Protein AF-A0A7S4SMQ7-F1 (afdb_monomer)

Organism: NCBI:txid311494

pLDDT: mean 77.08, std 23.88, range [22.89, 98.56]

Nearest PDB structures (foldseek):
  7l9u-assembly1_A  TM=7.643E-01  e=5.174E-09  Mycobacterium tuberculosis H37Rv
  7lxi-assembly1_A  TM=7.893E-01  e=1.734E-08  Mycobacterium tuberculosis H37Rv
  5m58-assembly1_B  TM=6.969E-01  e=1.650E-07  Streptomyces rishiriensis
  5mgz-assembly1_B  TM=6.963E-01  e=2.958E-07  Streptomyces niveus
  4m6x-assembly1_B  TM=5.733E-01  e=1.569E-06  Streptomyces hygroscopicus

Solvent-accessible surface area (backbone atoms only — not comparable to full-atom values): 41037 Å² total; per-residue (Å²): 142,80,84,81,82,84,84,77,87,76,82,90,70,86,64,72,58,68,60,48,64,60,43,57,71,53,62,82,74,66,89,78,82,88,82,89,86,87,85,85,90,81,87,84,87,88,86,90,88,86,89,88,86,91,82,90,88,87,86,87,85,85,86,88,85,87,89,80,89,85,90,87,88,80,93,76,83,80,74,83,74,79,79,90,74,66,64,64,64,51,51,50,52,53,49,50,25,54,52,46,63,74,40,48,73,60,44,38,77,72,52,41,60,47,93,58,74,31,44,66,39,87,44,90,81,70,54,81,70,63,62,88,82,78,58,48,71,66,37,47,44,47,12,31,54,43,31,55,54,44,51,50,60,68,62,53,56,95,85,55,74,86,50,48,29,35,35,29,48,46,31,57,48,31,40,63,48,54,51,50,31,63,76,30,77,78,22,34,23,40,29,26,21,74,26,64,58,33,20,51,52,18,44,51,52,28,49,76,70,72,39,45,93,39,42,49,49,36,69,43,52,71,78,66,60,69,80,88,40,52,49,62,17,35,32,30,37,25,62,66,32,61,43,62,39,75,52,58,66,55,36,45,39,43,52,49,42,29,24,11,64,60,12,32,40,38,42,29,26,64,19,35,49,68,74,54,93,91,49,92,64,79,54,73,66,56,54,48,52,51,50,54,36,20,72,42,70,72,37,45,75,80,51,28,56,66,53,52,53,51,42,37,48,75,51,62,35,37,80,72,46,72,49,77,46,44,75,30,33,55,69,46,61,65,31,51,54,58,56,45,66,37,69,77,48,40,59,51,44,61,70,53,48,69,62,38,54,32,46,54,52,28,52,53,50,49,56,50,30,42,75,69,59,42,40,35,36,29,37,38,27,31,29,30,59,61,74,77,74,94,78,71,98,66,83,76,73,99,72,90,88,87,87,81,89,87,80,79,87,75,80,69,67,80,70,59,60,57,55,54,54,58,59,69,71,54,62,86,70,67,71,50,72,64,58,37,49,47,54,46,48,36,60,71,62,49,51,46,52,53,46,45,47,48,32,35,46,52,49,49,34,63,80,61,79,50,83,72,94,52,69,66,64,50,48,50,52,53,50,43,52,55,49,22,52,52,17,46,48,33,26,33,48,31,52,37,50,66,71,35,35,78,38,31,44,67,58,40,40,85,36,28,59,40,58,61,82,37,56,66,69,57,49,48,52,52,23,52,52,26,45,53,53,19,52,53,40,34,58,74,76,43,56,70,71,59,26,49,52,53,50,48,43,49,50,54,44,39,37,32,50,39,82,91,65,30,31,56,50,37,48,67,54,34,24,51,50,39,12,42,42,66,8,36,46,45,49,52,50,47,34,47,52,46,29,51,69,71,73,40,82,83,72,89,48,72,63,59,53,50,48,23,58,53,38,20,58,48,29,28,40,49,50,56,38,53,38,42,54,33,34,71,26,30,58,74,63,74,37,53,35,60,19,56,75,63,32,45,69,54,40,54,48,54,42,50,50,55,50,45,51,53,37,53,51,49,33,50,49,26,67,72,56,24,76,83,73,32,36,42,68,47,38,34,52,49,37,50,52,51,42,51,48,50,51,51,50,53,53,58,45,70,75,33,94,87,60,51,45,57,60,50,35,52,50,54,50,52,50,56,49,46,52,36,57,50,56,74,58,59

Radius of gyration: 32.9 Å; Cα contacts (8 Å, |Δi|>4): 913; chains: 1; bounding box: 81×85×93 Å

Foldseek 3Di:
DDDDDDDDDDDDDDDCVVVVVVCVVVVVPPPDDDDDDDDDDDDDDDDDDDDDDDDDDDDDDDDDDDDDDDDDDDDDDDPDDPDPPPPPVVVLLVVQQVLCQLCVVLCCLQQNQQPAFFFQDCAPVNDDGLDPPPLDSVSRNVRSLSVLVRLVVVQDDPPQDQWAEEEEEQCFLPPSVQSSCVVRVNHAYEYEHQHPVSQVNNCVVCVVVVNNVRYHYDHDDLLDDDQVLFQPTQEYEYGACCQQDQDNLSNLLSQLRNHHAQHKYKYKHKAFEDADVPGPDDDPVLQVLVVLLCVLNSTHDGHHLVVNQVSNVVSQWAPKDKDWCLVRRLVRLVSSVVSCPPPVNVVVLVVSPPSSVSVVVSSVSVNVCSVVSGMTGMMIMTHHHHDPPPPDDDDDPPDDDDDDDDDDDPDDDPPVVVVVVVVVVPPVPLPPVVNLLCLLLPVLVLLLLVLLLVLLLLVLQVVVVHADPDCPQLVVLSVLVSLLVSLLSSLLSLLQCLQCLQLCLPLPCVRCPVVVSDPSVVSVVSNVVSVCSNLVSQPVRDDPVLSVLSVVLSVLSNLCCDPPRVVQLPQVSLLQSQLVNVQQSSLVSSNCSSCVSSVHDDDDQPLSVLRSVLSSLLSSLLSQLVCLSRQVSCVVVVRDHPCVPVNSLVSLVVSLVSNLVSLVVQLVCCVVCDPVRAPSCLRNVLSVVLNVLSVVLSVVVVVDDSDQSVVSSVVSSVSSSSSSVSSSRD

Sequence (730 aa):
MAAPPALRTASWRPPALLCSLLLFGHLALRACGPCRRSAAFSAPAPKRPYALRHLGQSWPRPPRLSHSGLPLPCRATRVAVPVAEDTSAQQLKTGIASYYDGLTPLWMDVWGEHLHHGFYGPRPSGAEPSYTGKGSLDEHRAAQVAMIDEVLAWARSAEDAEPRKILDVGCGVGGASRHLATAFPGASATGITLSPVQARTANTLSASEGLDSRTAFKVQDALAMPPNWTDSHDLVWSLESGEHMPDKPKFVSELARVTAPGGRAVVVTWVHRDLRPGEKKLRSWERTLLRLISSCYYLPEWTSAAEYERLCAASGLADVRRADWTDAIAPFWPAVIRSASRPRNFFRLLGTGVDGVRSAVAMFLMVLGYRMGLIKFGLLTARKPLRLAAAAGVDPPPSMVAATLVGERRLLPREEEASLSQESLAGDSRPSFLSALHRFSRPHTVRGTLIASLAAVVRAVQTSGGLPGGVGLVGAKIGGLVLSLLCANTVCVGVNQIYDVKVDRINKPFLPIASGEMSVSRAWGLASAALVVGVGLATSLFSPPLAAMYAAGLVLGSAYSVPPFRFRRFPLAALLIISCVRGCMLNFWVYHAVKEVLSLPFQWDPVVFFLTRFMTVFAAMIAVTKDLADVKGDVAGKIETFAASFGARSTATAAACVMALNYLSAIAEGLWRGARVFNVPAMVGGHCAALAYLIWSRWRLSQRRGEGADRFYMRIWDLFYFEYALYLFL

Structure (mmCIF, N/CA/C/O backbone):
data_AF-A0A7S4SMQ7-F1
#
_entry.id   AF-A0A7S4SMQ7-F1
#
loop_
_atom_site.group_PDB
_atom_site.id
_atom_site.type_symbol
_atom_site.label_atom_id
_atom_site.label_alt_id
_atom_site.label_comp_id
_atom_site.label_asym_id
_atom_site.label_entity_id
_atom_site.label_seq_id
_atom_site.pdbx_PDB_ins_code
_atom_site.Cartn_x
_atom_site.Cartn_y
_atom_site.Cartn_z
_atom_site.occupancy
_atom_site.B_iso_or_equiv
_atom_site.auth_seq_id
_atom_site.auth_comp_id
_atom_site.auth_asym_id
_atom_site.auth_atom_id
_atom_site.pdbx_PDB_model_num
ATOM 1 N N . MET A 1 1 ? 28.299 23.271 -49.421 1.00 40.22 1 MET A N 1
ATOM 2 C CA . MET A 1 1 ? 27.923 23.728 -48.066 1.00 40.22 1 MET A CA 1
ATOM 3 C C . MET A 1 1 ? 26.481 24.206 -48.113 1.00 40.22 1 MET A C 1
ATOM 5 O O . MET A 1 1 ? 26.225 25.229 -48.726 1.00 40.22 1 MET A O 1
ATOM 9 N N . ALA A 1 2 ? 25.548 23.444 -47.544 1.00 26.70 2 ALA A N 1
ATOM 10 C CA . ALA A 1 2 ? 24.149 23.839 -47.386 1.00 26.70 2 ALA A CA 1
ATOM 11 C C . ALA A 1 2 ? 23.708 23.430 -45.973 1.00 26.70 2 ALA A C 1
ATOM 13 O O . ALA A 1 2 ? 23.963 22.300 -45.555 1.00 26.70 2 ALA A O 1
ATOM 14 N N . ALA A 1 3 ? 23.149 24.374 -45.217 1.00 28.12 3 ALA A N 1
ATOM 15 C CA . ALA A 1 3 ? 22.723 24.186 -43.833 1.00 28.12 3 ALA A CA 1
ATOM 16 C C . ALA A 1 3 ? 21.474 23.280 -43.741 1.00 28.12 3 ALA A C 1
ATOM 18 O O . ALA A 1 3 ? 20.622 23.347 -44.629 1.00 28.12 3 ALA A O 1
ATOM 19 N N . PRO A 1 4 ? 21.322 22.453 -42.688 1.00 33.19 4 PRO A N 1
ATOM 20 C CA . PRO A 1 4 ? 20.110 21.664 -42.489 1.00 33.19 4 PRO A CA 1
ATOM 21 C C . PRO A 1 4 ? 18.967 22.525 -41.908 1.00 33.19 4 PRO A C 1
ATOM 23 O O . PRO A 1 4 ? 19.230 23.519 -41.224 1.00 33.19 4 PRO A O 1
ATOM 26 N N . PRO A 1 5 ? 17.693 22.165 -42.159 1.00 32.62 5 PRO A N 1
ATOM 27 C CA . PRO A 1 5 ? 16.544 22.982 -41.782 1.00 32.62 5 PRO A CA 1
ATOM 28 C C . PRO A 1 5 ? 16.219 22.877 -40.285 1.00 32.62 5 PRO A C 1
ATOM 30 O O . PRO A 1 5 ? 16.380 21.833 -39.654 1.00 32.62 5 PRO A O 1
ATOM 33 N N . ALA A 1 6 ? 15.722 23.983 -39.728 1.00 31.33 6 ALA A N 1
ATOM 34 C CA . ALA A 1 6 ? 15.303 24.115 -38.338 1.00 31.33 6 ALA A CA 1
ATOM 35 C C . ALA A 1 6 ? 14.108 23.200 -37.993 1.00 31.33 6 ALA A C 1
ATOM 37 O O . ALA A 1 6 ? 13.058 23.248 -38.637 1.00 31.33 6 ALA A O 1
ATOM 38 N N . LEU A 1 7 ? 14.257 22.403 -36.931 1.00 29.95 7 LEU A N 1
ATOM 39 C CA . LEU A 1 7 ? 13.183 21.620 -36.315 1.00 29.95 7 LEU A CA 1
ATOM 40 C C . LEU A 1 7 ? 12.184 22.558 -35.619 1.00 29.95 7 LEU A C 1
ATOM 42 O O . LEU A 1 7 ? 12.519 23.236 -34.648 1.00 29.95 7 LEU A O 1
ATOM 46 N N . ARG A 1 8 ? 10.944 22.582 -36.119 1.00 28.98 8 ARG A N 1
ATOM 47 C CA . ARG A 1 8 ? 9.805 23.257 -35.484 1.00 28.98 8 ARG A CA 1
ATOM 48 C C . ARG A 1 8 ? 9.467 22.580 -34.151 1.00 28.98 8 ARG A C 1
ATOM 50 O O . ARG A 1 8 ? 9.330 21.361 -34.082 1.00 28.98 8 ARG A O 1
ATOM 57 N N . THR A 1 9 ? 9.283 23.384 -33.110 1.00 31.58 9 THR A N 1
ATOM 58 C CA . THR A 1 9 ? 8.793 22.977 -31.791 1.00 31.58 9 THR A CA 1
ATOM 59 C C . THR A 1 9 ? 7.321 22.559 -31.878 1.00 31.58 9 THR A C 1
ATOM 61 O O . THR A 1 9 ? 6.426 23.390 -32.012 1.00 31.58 9 THR A O 1
ATOM 64 N N . ALA A 1 10 ? 7.050 21.253 -31.819 1.00 28.48 10 ALA A N 1
ATOM 65 C CA . ALA A 1 10 ? 5.693 20.733 -31.672 1.00 28.48 10 ALA A CA 1
ATOM 66 C C . ALA A 1 10 ? 5.287 20.760 -30.190 1.00 28.48 10 ALA A C 1
ATOM 68 O O . ALA A 1 10 ? 5.991 20.236 -29.325 1.00 28.48 10 ALA A O 1
ATOM 69 N N . SER A 1 11 ? 4.151 21.391 -29.899 1.00 28.80 11 SER A N 1
ATOM 70 C CA . SER A 1 11 ? 3.547 21.452 -28.572 1.00 28.80 11 SER A CA 1
ATOM 71 C C . SER A 1 11 ? 3.150 20.056 -28.082 1.00 28.80 11 SER A C 1
ATOM 73 O O . SER A 1 11 ? 2.505 19.270 -28.775 1.00 28.80 11 SER A O 1
ATOM 75 N N . TRP A 1 12 ? 3.567 19.742 -26.859 1.00 30.50 12 TRP A N 1
ATOM 76 C CA . TRP A 1 12 ? 3.373 18.449 -26.215 1.00 30.50 12 TRP A CA 1
ATOM 77 C C . TRP A 1 12 ? 1.893 18.242 -25.849 1.00 30.50 12 TRP A C 1
ATOM 79 O O . TRP A 1 12 ? 1.333 18.981 -25.039 1.00 30.50 12 TRP A O 1
ATOM 89 N N . ARG A 1 13 ? 1.252 17.222 -26.430 1.00 29.95 13 ARG A N 1
ATOM 90 C CA . ARG A 1 13 ? 0.007 16.617 -25.929 1.00 29.95 13 ARG A CA 1
ATOM 91 C C . ARG A 1 13 ? 0.277 15.125 -25.706 1.00 29.95 13 ARG A C 1
ATOM 93 O O . ARG A 1 13 ? 0.856 14.500 -26.595 1.00 29.95 13 ARG A O 1
ATOM 100 N N . PRO A 1 14 ? -0.109 14.534 -24.561 1.00 31.22 14 PRO A N 1
ATOM 101 C CA . PRO A 1 14 ? 0.117 13.113 -24.329 1.00 31.22 14 PRO A CA 1
ATOM 102 C C . PRO A 1 14 ? -0.643 12.282 -25.381 1.00 31.22 14 PRO A C 1
ATOM 104 O O . PRO A 1 14 ? -1.807 12.581 -25.664 1.00 31.22 14 PRO A O 1
ATOM 107 N N . PRO A 1 15 ? -0.023 11.251 -25.985 1.00 36.97 15 PRO A N 1
ATOM 108 C CA . PRO A 1 15 ? -0.674 10.447 -27.010 1.00 36.97 15 PRO A CA 1
ATOM 109 C C . PRO A 1 15 ? -1.816 9.616 -26.408 1.00 36.97 15 PRO A C 1
ATOM 111 O O . PRO A 1 15 ? -1.694 9.052 -25.318 1.00 36.97 15 PRO A O 1
ATOM 114 N N . ALA A 1 16 ? -2.908 9.475 -27.165 1.00 33.28 16 ALA A N 1
ATOM 115 C CA . ALA A 1 16 ? -4.115 8.704 -26.834 1.00 33.28 16 ALA A CA 1
ATOM 116 C C . ALA A 1 16 ? -3.860 7.231 -26.424 1.00 33.28 16 ALA A C 1
ATOM 118 O O . ALA A 1 16 ? -4.750 6.554 -25.900 1.00 33.28 16 ALA A O 1
ATOM 119 N N . LEU A 1 17 ? -2.634 6.727 -26.602 1.00 35.44 17 LEU A N 1
ATOM 120 C CA . LEU A 1 17 ? -2.205 5.394 -26.186 1.00 35.44 17 LEU A CA 1
ATOM 121 C C . LEU A 1 17 ? -2.155 5.213 -24.658 1.00 35.44 17 LEU A C 1
ATOM 123 O O . LEU A 1 17 ? -2.434 4.114 -24.184 1.00 35.44 17 LEU A O 1
ATOM 127 N N . LEU A 1 18 ? -1.880 6.274 -23.881 1.00 32.84 18 LEU A N 1
ATOM 128 C CA . LEU A 1 18 ? -1.911 6.200 -22.409 1.00 32.84 18 LEU A CA 1
ATOM 129 C C . LEU A 1 18 ? -3.340 5.934 -21.896 1.00 32.84 18 LEU A C 1
ATOM 131 O O . LEU A 1 18 ? -3.530 5.183 -20.945 1.00 32.84 18 LEU A O 1
ATOM 135 N N . CYS A 1 19 ? -4.354 6.478 -22.583 1.00 30.08 19 CYS A N 1
ATOM 136 C CA . CYS A 1 19 ? -5.766 6.160 -22.340 1.00 30.08 19 CYS A CA 1
ATOM 137 C C . CYS A 1 19 ? -6.159 4.780 -22.895 1.00 30.08 19 CYS A C 1
ATOM 139 O O . CYS A 1 19 ? -6.961 4.081 -22.284 1.00 30.08 19 CYS A O 1
ATOM 141 N N . SER A 1 20 ? -5.573 4.350 -24.016 1.00 31.05 20 SER A N 1
ATOM 142 C CA . SER A 1 20 ? -5.918 3.079 -24.676 1.00 31.05 20 SER A CA 1
ATOM 143 C C . SER A 1 20 ? -5.365 1.844 -23.947 1.00 31.05 20 SER A C 1
ATOM 145 O O . SER A 1 20 ? -6.035 0.815 -23.883 1.00 31.05 20 SER A O 1
ATOM 147 N N . LEU A 1 21 ? -4.183 1.946 -23.328 1.00 30.97 21 LEU A N 1
ATOM 148 C CA . LEU A 1 21 ? -3.610 0.880 -22.492 1.00 30.97 21 LEU A CA 1
ATOM 149 C C . LEU A 1 21 ? -4.331 0.745 -21.140 1.00 30.97 21 LEU A C 1
ATOM 151 O O . LEU A 1 21 ? -4.441 -0.362 -20.618 1.00 30.97 21 LEU A O 1
ATOM 155 N N . LEU A 1 22 ? -4.908 1.834 -20.621 1.00 33.09 22 LEU A N 1
ATOM 156 C CA . LEU A 1 22 ? -5.842 1.787 -19.490 1.00 33.09 22 LEU A CA 1
ATOM 157 C C . LEU A 1 22 ? -7.212 1.199 -19.897 1.00 33.09 22 LEU A C 1
ATOM 159 O O . LEU A 1 22 ? -7.848 0.518 -19.094 1.00 33.09 22 LEU A O 1
ATOM 163 N N . LEU A 1 23 ? -7.640 1.375 -21.156 1.00 31.41 23 LEU A N 1
ATOM 164 C CA . LEU A 1 23 ? -8.889 0.813 -21.694 1.00 31.41 23 LEU A CA 1
ATOM 165 C C . LEU A 1 23 ? -8.835 -0.699 -21.980 1.00 31.41 23 LEU A C 1
ATOM 167 O O . LEU A 1 23 ? -9.868 -1.364 -21.888 1.00 31.41 23 LEU A O 1
ATOM 171 N N . PHE A 1 24 ? -7.667 -1.276 -22.279 1.00 29.27 24 PHE A N 1
ATOM 172 C CA . PHE A 1 24 ? -7.546 -2.733 -22.461 1.00 29.27 24 PHE A CA 1
ATOM 173 C C . PHE A 1 24 ? -7.843 -3.514 -21.168 1.00 29.27 24 PHE A C 1
ATOM 175 O O . PHE A 1 24 ? -8.396 -4.612 -21.227 1.00 29.27 24 PHE A O 1
ATOM 182 N N . GLY A 1 25 ? -7.605 -2.910 -19.997 1.00 30.14 25 GLY A N 1
ATOM 183 C CA . GLY A 1 25 ? -8.079 -3.436 -18.711 1.00 30.14 25 GLY A CA 1
ATOM 184 C C . GLY A 1 25 ? -9.607 -3.396 -18.543 1.00 30.14 25 GLY A C 1
ATOM 185 O O . GLY A 1 25 ? -10.155 -4.137 -17.730 1.00 30.14 25 GLY A O 1
ATOM 186 N N . HIS A 1 26 ? -10.316 -2.577 -19.327 1.00 29.78 26 HIS A N 1
ATOM 187 C CA . HIS A 1 26 ? -11.776 -2.436 -19.290 1.00 29.78 26 HIS A CA 1
ATOM 188 C C . HIS A 1 26 ? -12.526 -3.350 -20.275 1.00 29.78 26 HIS A C 1
ATOM 190 O O . HIS A 1 26 ? -13.675 -3.706 -20.010 1.00 29.78 26 HIS A O 1
ATOM 196 N N . LEU A 1 27 ? -11.902 -3.792 -21.372 1.00 27.58 27 LEU A N 1
ATOM 197 C CA . LEU A 1 27 ? -12.546 -4.672 -22.364 1.00 27.58 27 LEU A CA 1
ATOM 198 C C . LEU A 1 27 ? -12.603 -6.153 -21.947 1.00 27.58 27 LEU A C 1
ATOM 200 O O . LEU A 1 27 ? -13.492 -6.871 -22.396 1.00 27.58 27 LEU A O 1
ATOM 204 N N . ALA A 1 28 ? -11.767 -6.589 -20.999 1.00 28.81 28 ALA A N 1
ATOM 205 C CA . ALA A 1 28 ? -11.858 -7.923 -20.391 1.00 28.81 28 ALA A CA 1
ATOM 206 C C . ALA A 1 28 ? -13.056 -8.095 -19.420 1.00 28.81 28 ALA A C 1
ATOM 208 O O . ALA A 1 28 ? -13.273 -9.185 -18.897 1.00 28.81 28 ALA A O 1
ATOM 209 N N . LEU A 1 29 ? -13.852 -7.041 -19.185 1.00 30.11 29 LEU A N 1
ATOM 210 C CA . LEU A 1 29 ? -14.999 -7.033 -18.259 1.00 30.11 29 LEU A CA 1
ATOM 211 C C . LEU A 1 29 ? -16.356 -6.769 -18.943 1.00 30.11 29 LEU A C 1
ATOM 213 O O . LEU A 1 29 ? -17.365 -6.612 -18.259 1.00 30.11 29 LEU A O 1
ATOM 217 N N . ARG A 1 30 ? -16.415 -6.750 -20.283 1.00 28.50 30 ARG A N 1
ATOM 218 C CA . ARG A 1 30 ? -17.654 -6.523 -21.060 1.00 28.50 30 ARG A CA 1
ATOM 219 C C . ARG A 1 30 ? -18.079 -7.706 -21.940 1.00 28.50 30 ARG A C 1
ATOM 221 O O . ARG A 1 30 ? -18.679 -7.516 -22.991 1.00 28.50 30 ARG A O 1
ATOM 228 N N . ALA A 1 31 ? -17.858 -8.935 -21.479 1.00 28.64 31 ALA A N 1
ATOM 229 C CA . ALA A 1 31 ? -18.519 -10.122 -22.027 1.00 28.64 31 ALA A CA 1
ATOM 230 C C . ALA A 1 31 ? -19.727 -10.514 -21.156 1.00 28.64 31 ALA A C 1
ATOM 232 O O . ALA A 1 31 ? -19.706 -11.535 -20.481 1.00 28.64 31 ALA A O 1
ATOM 233 N N . CYS A 1 32 ? -20.754 -9.662 -21.116 1.00 29.36 32 CYS A N 1
ATOM 234 C CA . CYS A 1 32 ? -22.125 -10.042 -20.750 1.00 29.36 32 CYS A CA 1
ATOM 235 C C . CYS A 1 32 ? -23.069 -8.877 -21.075 1.00 29.36 32 CYS A C 1
ATOM 237 O O . CYS A 1 32 ? -23.149 -7.893 -20.344 1.00 29.36 32 CYS A O 1
ATOM 239 N N . GLY A 1 33 ? -23.771 -9.004 -22.197 1.00 24.91 33 GLY A N 1
ATOM 240 C CA . GLY A 1 33 ? -24.887 -8.165 -22.620 1.00 24.91 33 GLY A CA 1
ATOM 241 C C . GLY A 1 33 ? -25.884 -9.027 -23.406 1.00 24.91 33 GLY A C 1
ATOM 242 O O . GLY A 1 33 ? -25.491 -10.067 -23.927 1.00 24.91 33 GLY A O 1
ATOM 243 N N . PRO A 1 34 ? -27.177 -8.675 -23.409 1.00 32.41 34 PRO A N 1
ATOM 244 C CA . PRO A 1 34 ? -28.249 -9.596 -23.046 1.00 32.41 34 PRO A CA 1
ATOM 245 C C . PRO A 1 34 ? -28.923 -10.253 -24.254 1.00 32.41 34 PRO A C 1
ATOM 247 O O . PRO A 1 34 ? -29.117 -9.618 -25.286 1.00 32.41 34 PRO A O 1
ATOM 250 N N . CYS A 1 35 ? -29.418 -11.481 -24.082 1.00 22.89 35 CYS A N 1
ATOM 251 C CA . CYS A 1 35 ? -30.475 -12.002 -24.943 1.00 22.89 35 CYS A CA 1
ATOM 252 C C . CYS A 1 35 ? -31.581 -12.635 -24.093 1.00 22.89 35 CYS A C 1
ATOM 254 O O . CYS A 1 35 ? -31.416 -13.695 -23.493 1.00 22.89 35 CYS A O 1
ATOM 256 N N . ARG A 1 36 ? -32.713 -11.928 -24.020 1.00 26.06 36 ARG A N 1
ATOM 257 C CA . ARG A 1 36 ? -34.008 -12.473 -23.612 1.00 26.06 36 ARG A CA 1
ATOM 258 C C . ARG A 1 36 ? -34.530 -13.349 -24.750 1.00 26.06 36 ARG A C 1
ATOM 260 O O . ARG A 1 36 ? -34.596 -12.859 -25.873 1.00 26.06 36 ARG A O 1
ATOM 267 N N . ARG A 1 37 ? -35.026 -14.548 -24.441 1.00 25.34 37 ARG A N 1
ATOM 268 C CA . ARG A 1 37 ? -36.317 -15.057 -24.939 1.00 25.34 37 ARG A CA 1
ATOM 269 C C . ARG A 1 37 ? -36.774 -16.270 -24.124 1.00 25.34 37 ARG A C 1
ATOM 271 O O . ARG A 1 37 ? -35.982 -17.065 -23.639 1.00 25.34 37 ARG A O 1
ATOM 278 N N . SER A 1 38 ? -38.080 -16.278 -23.933 1.00 24.38 38 SER A N 1
ATOM 279 C CA . SER A 1 38 ? -38.963 -17.070 -23.082 1.00 24.38 38 SER A CA 1
ATOM 280 C C . SER A 1 38 ? -39.478 -18.349 -23.750 1.00 24.38 38 SER A C 1
ATOM 282 O O . SER A 1 38 ? -39.713 -18.308 -24.954 1.00 24.38 38 SER A O 1
ATOM 284 N N . ALA A 1 39 ? -39.748 -19.390 -22.946 1.00 25.14 39 ALA A N 1
ATOM 285 C CA . ALA A 1 39 ? -40.838 -20.398 -23.019 1.00 25.14 39 ALA A CA 1
ATOM 286 C C . ALA A 1 39 ? -40.341 -21.692 -22.321 1.00 25.14 39 ALA A C 1
ATOM 288 O O . ALA A 1 39 ? -39.310 -22.217 -22.715 1.00 25.14 39 ALA A O 1
ATOM 289 N N . ALA A 1 40 ? -40.819 -22.082 -21.132 1.00 22.97 40 ALA A N 1
ATOM 290 C CA . ALA A 1 40 ? -42.102 -22.714 -20.768 1.00 22.97 40 ALA A CA 1
ATOM 291 C C . ALA A 1 40 ? -42.051 -24.267 -20.794 1.00 22.97 40 ALA A C 1
ATOM 293 O O . ALA A 1 40 ? -41.517 -24.841 -21.735 1.00 22.97 40 ALA A O 1
ATOM 294 N N . PHE A 1 41 ? -42.683 -24.882 -19.773 1.00 23.91 41 PHE A N 1
ATOM 295 C CA . PHE A 1 41 ? -42.934 -26.322 -19.509 1.00 23.91 41 PHE A CA 1
ATOM 296 C C . PHE A 1 41 ? -41.724 -27.181 -19.074 1.00 23.91 41 PHE A C 1
ATOM 298 O O . PHE A 1 41 ? -40.652 -27.069 -19.643 1.00 23.91 41 PHE A O 1
ATOM 305 N N . SER A 1 42 ? -41.768 -28.114 -18.113 1.00 24.23 42 SER A N 1
ATOM 306 C CA . SER A 1 42 ? -42.708 -28.543 -17.063 1.00 24.23 42 SER A CA 1
ATOM 307 C C . SER A 1 42 ? -41.947 -29.529 -16.158 1.00 24.23 42 SER A C 1
ATOM 309 O O . SER A 1 42 ? -41.095 -30.269 -16.644 1.00 24.23 42 SER A O 1
ATOM 311 N N . ALA A 1 43 ? -42.257 -29.576 -14.860 1.00 24.19 43 ALA A N 1
ATOM 312 C CA . ALA A 1 43 ? -41.906 -30.707 -13.989 1.00 24.19 43 ALA A CA 1
ATOM 313 C C . ALA A 1 43 ? -42.970 -31.820 -14.151 1.00 24.19 43 ALA A C 1
ATOM 315 O O . ALA A 1 43 ? -44.093 -31.498 -14.552 1.00 24.19 43 ALA A O 1
ATOM 316 N N . PRO A 1 44 ? -42.665 -33.102 -13.858 1.00 29.41 44 PRO A N 1
ATOM 317 C CA . PRO A 1 44 ? -42.711 -33.572 -12.466 1.00 29.41 44 PRO A CA 1
ATOM 318 C C . PRO A 1 44 ? -41.628 -34.610 -12.072 1.00 29.41 44 PRO A C 1
ATOM 320 O O . PRO A 1 44 ? -40.966 -35.225 -12.901 1.00 29.41 44 PRO A O 1
ATOM 323 N N . ALA A 1 45 ? -41.470 -34.785 -10.756 1.00 25.98 45 ALA A N 1
ATOM 324 C CA . ALA A 1 45 ? -40.670 -35.807 -10.057 1.00 25.98 45 ALA A CA 1
ATOM 325 C C . ALA A 1 45 ? -41.399 -37.184 -10.013 1.00 25.98 45 ALA A C 1
ATOM 327 O O . ALA A 1 45 ? -42.427 -37.316 -10.676 1.00 25.98 45 ALA A O 1
ATOM 328 N N . PRO A 1 46 ? -41.086 -38.156 -9.116 1.00 49.31 46 PRO A N 1
ATOM 329 C CA . PRO A 1 46 ? -39.830 -38.659 -8.512 1.00 49.31 46 PRO A CA 1
ATOM 330 C C . PRO A 1 46 ? -39.708 -40.213 -8.651 1.00 49.31 46 PRO A C 1
ATOM 332 O O . PRO A 1 46 ? -40.642 -40.853 -9.122 1.00 49.31 46 PRO A O 1
ATOM 335 N N . LYS A 1 47 ? -38.624 -40.853 -8.155 1.00 26.36 47 LYS A N 1
ATOM 336 C CA . LYS A 1 47 ? -38.663 -42.149 -7.409 1.00 26.36 47 LYS A CA 1
ATOM 337 C C . LYS A 1 47 ? -37.281 -42.573 -6.856 1.00 26.36 47 LYS A C 1
ATOM 339 O O . LYS A 1 47 ? -36.258 -42.416 -7.507 1.00 26.36 47 LYS A O 1
ATOM 344 N N . ARG A 1 48 ? -37.307 -43.062 -5.607 1.00 26.36 48 ARG A N 1
ATOM 345 C CA . ARG A 1 48 ? -36.224 -43.607 -4.746 1.00 26.36 48 ARG A CA 1
ATOM 346 C C . ARG A 1 48 ? -35.861 -45.076 -5.139 1.00 26.36 48 ARG A C 1
ATOM 348 O O . ARG A 1 48 ? -36.387 -45.546 -6.140 1.00 26.36 48 ARG A O 1
ATOM 355 N N . PRO A 1 49 ? -35.232 -45.897 -4.264 1.00 39.66 49 PRO A N 1
ATOM 356 C CA . PRO A 1 49 ? -33.820 -45.969 -3.844 1.00 39.66 49 PRO A CA 1
ATOM 357 C C . PRO A 1 49 ? -33.223 -47.379 -4.105 1.00 39.66 49 PRO A C 1
ATOM 359 O O . PRO A 1 49 ? -33.971 -48.315 -4.351 1.00 39.66 49 PRO A O 1
ATOM 362 N N . TYR A 1 50 ? -31.914 -47.592 -3.932 1.00 26.42 50 TYR A N 1
ATOM 363 C CA . TYR A 1 50 ? -31.388 -48.936 -3.633 1.00 26.42 50 TYR A CA 1
ATOM 364 C C . TYR A 1 50 ? -30.188 -48.865 -2.685 1.00 26.42 50 TYR A C 1
ATOM 366 O O . TYR A 1 50 ? -29.218 -48.150 -2.925 1.00 26.42 50 TYR A O 1
ATOM 374 N N . ALA A 1 51 ? -30.295 -49.613 -1.590 1.00 26.62 51 ALA A N 1
ATOM 375 C CA . ALA A 1 51 ? -29.209 -49.995 -0.699 1.00 26.62 51 ALA A CA 1
ATOM 376 C C . ALA A 1 51 ? -28.584 -51.311 -1.193 1.00 26.62 51 ALA A C 1
ATOM 378 O O . ALA A 1 51 ? -29.292 -52.096 -1.821 1.00 26.62 51 ALA A O 1
ATOM 379 N N . LEU A 1 52 ? -27.316 -51.581 -0.845 1.00 27.38 52 LEU A N 1
ATOM 380 C CA . LEU A 1 52 ? -26.885 -52.802 -0.133 1.00 27.38 52 LEU A CA 1
ATOM 381 C C . LEU A 1 52 ? -25.347 -52.919 0.002 1.00 27.38 52 LEU A C 1
ATOM 383 O O . LEU A 1 52 ? -24.612 -52.892 -0.975 1.00 27.38 52 LEU A O 1
ATOM 387 N N . ARG A 1 53 ? -24.967 -53.214 1.254 1.00 27.41 53 ARG A N 1
ATOM 388 C CA . ARG A 1 53 ? -23.978 -54.196 1.753 1.00 27.41 53 ARG A CA 1
ATOM 389 C C . ARG A 1 53 ? -22.473 -53.896 1.857 1.00 27.41 53 ARG A C 1
ATOM 391 O O . ARG A 1 53 ? -21.757 -53.641 0.901 1.00 27.41 53 ARG A O 1
ATOM 398 N N . HIS A 1 54 ? -22.047 -54.104 3.108 1.00 29.09 54 HIS A N 1
ATOM 399 C CA . HIS A 1 54 ? -20.716 -54.311 3.670 1.00 29.09 54 HIS A CA 1
ATOM 400 C C . HIS A 1 54 ? -20.013 -55.591 3.195 1.00 29.09 54 HIS A C 1
ATOM 402 O O . HIS A 1 54 ? -20.656 -56.633 3.131 1.00 29.09 54 HIS A O 1
ATOM 408 N N . LEU A 1 55 ? -18.681 -55.504 3.088 1.00 28.48 55 LEU A N 1
ATOM 409 C CA . LEU A 1 55 ? -17.628 -56.468 3.474 1.00 28.48 55 LEU A CA 1
ATOM 410 C C . LEU A 1 55 ? -16.395 -55.569 3.770 1.00 28.48 55 LEU A C 1
ATOM 412 O O . LEU A 1 55 ? -16.105 -54.694 2.966 1.00 28.48 55 LEU A O 1
ATOM 416 N N . GLY A 1 56 ? -15.675 -55.556 4.894 1.00 26.61 56 GLY A N 1
ATOM 417 C CA . GLY A 1 56 ? -15.355 -56.594 5.863 1.00 26.61 56 GLY A CA 1
ATOM 418 C C . GLY A 1 56 ? -13.935 -57.100 5.594 1.00 26.61 56 GLY A C 1
ATOM 419 O O . GLY A 1 56 ? -13.817 -58.074 4.866 1.00 26.61 56 GLY A O 1
ATOM 420 N N . GLN A 1 57 ? -12.888 -56.449 6.137 1.00 28.95 57 GLN A N 1
ATOM 421 C CA . GLN A 1 57 ? -11.578 -57.072 6.422 1.00 28.95 57 GLN A CA 1
ATOM 422 C C . GLN A 1 57 ? -10.624 -56.147 7.211 1.00 28.95 57 GLN A C 1
ATOM 424 O O . GLN A 1 57 ? -10.440 -54.974 6.899 1.00 28.95 57 GLN A O 1
ATOM 429 N N . SER A 1 58 ? -10.043 -56.725 8.261 1.00 27.06 58 SER A N 1
ATOM 430 C CA . SER A 1 58 ? -9.182 -56.165 9.310 1.00 27.06 58 SER A CA 1
ATOM 431 C C . SER A 1 58 ? -7.711 -56.555 9.117 1.00 27.06 58 SER A C 1
ATOM 433 O O . SER A 1 58 ? -7.459 -57.689 8.721 1.00 27.06 58 SER A O 1
ATOM 435 N N . TRP A 1 59 ? -6.757 -55.697 9.514 1.00 28.83 59 TRP A N 1
ATOM 436 C CA . TRP A 1 59 ? -5.345 -56.064 9.756 1.00 28.83 59 TRP A CA 1
ATOM 437 C C . TRP A 1 59 ? -4.780 -55.374 11.029 1.00 28.83 59 TRP A C 1
ATOM 439 O O . TRP A 1 59 ? -5.313 -54.340 11.438 1.00 28.83 59 TRP A O 1
ATOM 449 N N . PRO A 1 60 ? -3.761 -55.961 11.700 1.00 29.66 60 PRO A N 1
ATOM 450 C CA . PRO A 1 60 ? -3.543 -55.890 13.150 1.00 29.66 60 PRO A CA 1
ATOM 451 C C . PRO A 1 60 ? -2.468 -54.881 13.613 1.00 29.66 60 PRO A C 1
ATOM 453 O O . PRO A 1 60 ? -1.611 -54.448 12.847 1.00 29.66 60 PRO A O 1
ATOM 456 N N . ARG A 1 61 ? -2.499 -54.533 14.912 1.00 31.50 61 ARG A N 1
ATOM 457 C CA . ARG A 1 61 ? -1.506 -53.691 15.619 1.00 31.50 61 ARG A CA 1
ATOM 458 C C . ARG A 1 61 ? -0.353 -54.533 16.203 1.00 31.50 61 ARG A C 1
ATOM 460 O O . ARG A 1 61 ? -0.635 -55.617 16.708 1.00 31.50 61 ARG A O 1
ATOM 467 N N . PRO A 1 62 ? 0.898 -54.028 16.247 1.00 31.36 62 PRO A N 1
ATOM 468 C CA . PRO A 1 62 ? 2.000 -54.688 16.951 1.00 31.36 62 PRO A CA 1
ATOM 469 C C . PRO A 1 62 ? 2.114 -54.266 18.440 1.00 31.36 62 PRO A C 1
ATOM 471 O O . PRO A 1 62 ? 1.528 -53.252 18.838 1.00 31.36 62 PRO A O 1
ATOM 474 N N . PRO A 1 63 ? 2.831 -55.050 19.277 1.00 31.86 63 PRO A N 1
ATOM 475 C CA . PRO A 1 63 ? 2.662 -55.083 20.732 1.00 31.86 63 PRO A CA 1
ATOM 476 C C . PRO A 1 63 ? 3.577 -54.121 21.509 1.00 31.86 63 PRO A C 1
ATOM 478 O O . PRO A 1 63 ? 4.621 -53.682 21.028 1.00 31.86 63 PRO A O 1
ATOM 481 N N . ARG A 1 64 ? 3.175 -53.824 22.753 1.00 29.92 64 ARG A N 1
ATOM 482 C CA . ARG A 1 64 ? 3.948 -53.060 23.746 1.00 29.92 64 ARG A CA 1
ATOM 483 C C . ARG A 1 64 ? 4.956 -53.967 24.452 1.00 29.92 64 ARG A C 1
ATOM 485 O O . ARG A 1 64 ? 4.590 -55.055 24.883 1.00 29.92 64 ARG A O 1
ATOM 492 N N . LEU A 1 65 ? 6.172 -53.464 24.656 1.00 28.31 65 LEU A N 1
ATOM 493 C CA . LEU A 1 65 ? 7.155 -54.026 25.583 1.00 28.31 65 LEU A CA 1
ATOM 494 C C . LEU A 1 65 ? 7.407 -53.035 26.724 1.00 28.31 65 LEU A C 1
ATOM 496 O O . LEU A 1 65 ? 7.653 -51.851 26.500 1.00 28.31 65 LEU A O 1
ATOM 500 N N . SER A 1 66 ? 7.306 -53.549 27.945 1.00 30.95 66 SER A N 1
ATOM 501 C CA . SER A 1 66 ? 7.637 -52.905 29.214 1.00 30.95 66 SER A CA 1
ATOM 502 C C . SER A 1 66 ? 9.074 -53.228 29.608 1.00 30.95 66 SER A C 1
ATOM 504 O O . SER A 1 66 ? 9.432 -54.397 29.541 1.00 30.95 66 SER A O 1
ATOM 506 N N . HIS A 1 67 ? 9.835 -52.264 30.131 1.00 30.72 67 HIS A N 1
ATOM 507 C CA . HIS A 1 67 ? 10.872 -52.526 31.136 1.00 30.72 67 HIS A CA 1
ATOM 508 C C . HIS A 1 67 ? 11.130 -51.286 32.007 1.00 30.72 67 HIS A C 1
ATOM 510 O O . HIS A 1 67 ? 10.849 -50.149 31.638 1.00 30.72 67 HIS A O 1
ATOM 516 N N . SER A 1 68 ? 11.593 -51.594 33.209 1.00 27.91 68 SER A N 1
ATOM 517 C CA . SER A 1 68 ? 11.569 -50.897 34.493 1.00 27.91 68 SER A CA 1
ATOM 518 C C . SER A 1 68 ? 12.919 -50.286 34.906 1.00 27.91 68 SER A C 1
ATOM 520 O O . SER A 1 68 ? 13.940 -50.900 34.627 1.00 27.91 68 SER A O 1
ATOM 522 N N . GLY A 1 69 ? 12.878 -49.199 35.705 1.00 26.08 69 GLY A N 1
ATOM 523 C CA . GLY A 1 69 ? 13.913 -48.728 36.667 1.00 26.08 69 GLY A CA 1
ATOM 524 C C . GLY A 1 69 ? 15.176 -48.085 36.064 1.00 26.08 69 GLY A C 1
ATOM 525 O O . GLY A 1 69 ? 15.650 -48.535 35.038 1.00 26.08 69 GLY A O 1
ATOM 526 N N . LEU A 1 70 ? 15.836 -47.049 36.599 1.00 25.84 70 LEU A N 1
ATOM 527 C CA . LEU A 1 70 ? 15.854 -46.292 37.869 1.00 25.84 70 LEU A CA 1
ATOM 528 C C . LEU A 1 70 ? 16.603 -44.935 37.580 1.00 25.84 70 LEU A C 1
ATOM 530 O O . LEU A 1 70 ? 16.990 -44.712 36.433 1.00 25.84 70 LEU A O 1
ATOM 534 N N . PRO A 1 71 ? 16.760 -43.989 38.536 1.00 40.41 71 PRO A N 1
ATOM 535 C CA . PRO A 1 71 ? 16.651 -42.538 38.319 1.00 40.41 71 PRO A CA 1
ATOM 536 C C . PRO A 1 71 ? 17.998 -41.788 38.376 1.00 40.41 71 PRO A C 1
ATOM 538 O O . PRO A 1 71 ? 19.004 -42.396 38.714 1.00 40.41 71 PRO A O 1
ATOM 541 N N . LEU A 1 72 ? 17.994 -40.466 38.115 1.00 25.39 72 LEU A N 1
ATOM 542 C CA . LEU A 1 72 ? 18.730 -39.391 38.833 1.00 25.39 72 LEU A CA 1
ATOM 543 C C . LEU A 1 72 ? 18.464 -38.006 38.159 1.00 25.39 72 LEU A C 1
ATOM 545 O O . LEU A 1 72 ? 17.893 -37.964 37.069 1.00 25.39 72 LEU A O 1
ATOM 549 N N . PRO A 1 73 ? 18.731 -36.863 38.829 1.00 34.00 73 PRO A N 1
ATOM 550 C CA . PRO A 1 73 ? 17.768 -35.772 38.969 1.00 34.00 73 PRO A CA 1
ATOM 551 C C . PRO A 1 73 ? 18.249 -34.450 38.353 1.00 34.00 73 PRO A C 1
ATOM 553 O O . PRO A 1 73 ? 19.444 -34.205 38.251 1.00 34.00 73 PRO A O 1
ATOM 556 N N . CYS A 1 74 ? 17.328 -33.528 38.062 1.00 22.89 74 CYS A N 1
ATOM 557 C CA . CYS A 1 74 ? 17.572 -32.106 38.323 1.00 22.89 74 CYS A CA 1
ATOM 558 C C . CYS A 1 74 ? 16.275 -31.295 38.247 1.00 22.89 74 CYS A C 1
ATOM 560 O O . CYS A 1 74 ? 15.511 -31.376 37.287 1.00 22.89 74 CYS A O 1
ATOM 562 N N . ARG A 1 75 ? 16.031 -30.516 39.304 1.00 30.92 75 ARG A N 1
ATOM 563 C CA . ARG A 1 75 ? 14.930 -29.559 39.439 1.00 30.92 75 ARG A CA 1
ATOM 564 C C . ARG A 1 75 ? 14.935 -28.569 38.270 1.00 30.92 75 ARG A C 1
ATOM 566 O O . ARG A 1 75 ? 15.847 -27.757 38.168 1.00 30.92 75 ARG A O 1
ATOM 573 N N . ALA A 1 76 ? 13.873 -28.564 37.469 1.00 25.11 76 ALA A N 1
ATOM 574 C CA . ALA A 1 76 ? 13.507 -27.411 36.656 1.00 25.11 76 ALA A CA 1
ATOM 575 C C . ALA A 1 76 ? 12.400 -26.646 37.389 1.00 25.11 76 ALA A C 1
ATOM 577 O O . ALA A 1 76 ? 11.254 -27.092 37.475 1.00 25.11 76 ALA A O 1
ATOM 578 N N . THR A 1 77 ? 12.761 -25.500 37.955 1.00 25.11 77 THR A N 1
ATOM 579 C CA . THR A 1 77 ? 11.830 -24.454 38.375 1.00 25.11 77 THR A CA 1
ATOM 580 C C . THR A 1 77 ? 10.925 -24.115 37.190 1.00 25.11 77 THR A C 1
ATOM 582 O O . THR A 1 77 ? 11.386 -23.612 36.167 1.00 25.11 77 THR A O 1
ATOM 585 N N . ARG A 1 78 ? 9.624 -24.412 37.304 1.00 23.34 78 ARG A N 1
ATOM 586 C CA . ARG A 1 78 ? 8.624 -23.946 36.338 1.00 23.34 78 ARG A CA 1
ATOM 587 C C . ARG A 1 78 ? 8.479 -22.437 36.494 1.00 23.34 78 ARG A C 1
ATOM 589 O O . ARG A 1 78 ? 7.733 -21.971 37.348 1.00 23.34 78 ARG A O 1
ATOM 596 N N . VAL A 1 79 ? 9.183 -21.682 35.659 1.00 24.09 79 VAL A N 1
ATOM 597 C CA . VAL A 1 79 ? 8.764 -20.322 35.324 1.00 24.09 79 VAL A CA 1
ATOM 598 C C . VAL A 1 79 ? 7.520 -20.473 34.457 1.00 24.09 79 VAL A C 1
ATOM 600 O O . VAL A 1 79 ? 7.583 -21.037 33.365 1.00 24.09 79 VAL A O 1
ATOM 603 N N . ALA A 1 80 ? 6.373 -20.044 34.978 1.00 24.41 80 ALA A N 1
ATOM 604 C CA . ALA A 1 80 ? 5.156 -19.936 34.193 1.00 24.41 80 ALA A CA 1
ATOM 605 C C . ALA A 1 80 ? 5.403 -18.920 33.069 1.00 24.41 80 ALA A C 1
ATOM 607 O O . ALA A 1 80 ? 5.556 -17.728 33.321 1.00 24.41 80 ALA A O 1
ATOM 608 N N . VAL A 1 81 ? 5.494 -19.408 31.834 1.00 23.52 81 VAL A N 1
ATOM 609 C CA . VAL A 1 81 ? 5.460 -18.563 30.639 1.00 23.52 81 VAL A CA 1
ATOM 610 C C . VAL A 1 81 ? 3.994 -18.174 30.426 1.00 23.52 81 VAL A C 1
ATOM 612 O O . VAL A 1 81 ? 3.165 -19.079 30.300 1.00 23.52 81 VAL A O 1
ATOM 615 N N . PRO A 1 82 ? 3.634 -16.878 30.414 1.00 25.94 82 PRO A N 1
ATOM 616 C CA . PRO A 1 82 ? 2.274 -16.463 30.109 1.00 25.94 82 PRO A CA 1
ATOM 617 C C . PRO A 1 82 ? 1.917 -16.886 28.684 1.00 25.94 82 PRO A C 1
ATOM 619 O O . PRO A 1 82 ? 2.710 -16.722 27.754 1.00 25.94 82 PRO A O 1
ATOM 622 N N . VAL A 1 83 ? 0.727 -17.456 28.531 1.00 28.02 83 VAL A N 1
ATOM 623 C CA . VAL A 1 83 ? 0.159 -17.898 27.256 1.00 28.02 83 VAL A CA 1
ATOM 624 C C . VAL A 1 83 ? 0.008 -16.693 26.317 1.00 28.02 83 VAL A C 1
ATOM 626 O O . VAL A 1 83 ? -0.516 -15.648 26.695 1.00 28.02 83 VAL A O 1
ATOM 629 N N . ALA A 1 84 ? 0.511 -16.839 25.093 1.00 31.47 84 ALA A N 1
ATOM 630 C CA . ALA A 1 84 ? 0.641 -15.793 24.082 1.00 31.47 84 ALA A CA 1
ATOM 631 C C . ALA A 1 84 ? -0.661 -15.529 23.293 1.00 31.47 84 ALA A C 1
ATOM 633 O O . ALA A 1 84 ? -0.686 -15.693 22.076 1.00 31.47 84 ALA A O 1
ATOM 634 N N . GLU A 1 85 ? -1.732 -15.102 23.968 1.00 30.53 85 GLU A N 1
ATOM 635 C CA . GLU A 1 85 ? -2.954 -14.593 23.306 1.00 30.53 85 GLU A CA 1
ATOM 636 C C . GLU A 1 85 ? -3.057 -13.050 23.317 1.00 30.53 85 GLU A C 1
ATOM 638 O O . GLU A 1 85 ? -3.703 -12.470 22.449 1.00 30.53 85 GLU A O 1
ATOM 643 N N . ASP A 1 86 ? -2.332 -12.355 24.203 1.00 41.38 86 ASP A N 1
ATOM 644 C CA . ASP A 1 86 ? -2.505 -10.908 24.468 1.00 41.38 86 ASP A CA 1
ATOM 645 C C . ASP A 1 86 ? -1.679 -9.968 23.548 1.00 41.38 86 ASP A C 1
ATOM 647 O O . ASP A 1 86 ? -1.839 -8.748 23.521 1.00 41.38 86 ASP A O 1
ATOM 651 N N . THR A 1 87 ? -0.756 -10.504 22.741 1.00 44.41 87 THR A N 1
ATOM 652 C CA . THR A 1 87 ? 0.235 -9.663 22.036 1.00 44.41 87 THR A CA 1
ATOM 653 C C . THR A 1 87 ? -0.303 -9.007 20.756 1.00 44.41 87 THR A C 1
ATOM 655 O O . THR A 1 87 ? 0.156 -7.928 20.388 1.00 44.41 87 THR A O 1
ATOM 658 N N . SER A 1 88 ? -1.278 -9.613 20.069 1.00 53.75 88 SER A N 1
ATOM 659 C CA . SER A 1 88 ? -1.772 -9.134 18.762 1.00 53.7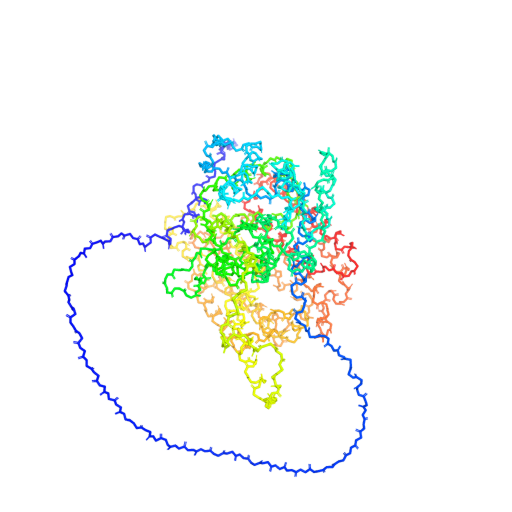5 88 SER A CA 1
ATOM 660 C C . SER A 1 88 ? -2.772 -7.975 18.884 1.00 53.75 88 SER A C 1
ATOM 662 O O . SER A 1 88 ? -2.667 -6.983 18.158 1.00 53.75 88 SER A O 1
ATOM 664 N N . ALA A 1 89 ? -3.698 -8.052 19.845 1.00 58.34 89 ALA A N 1
ATOM 665 C CA . ALA A 1 89 ? -4.666 -6.996 20.127 1.00 58.34 89 ALA A CA 1
ATOM 666 C C . ALA A 1 89 ? -3.976 -5.741 20.680 1.00 58.34 89 ALA A C 1
ATOM 668 O O . ALA A 1 89 ? -4.282 -4.627 20.254 1.00 58.34 89 ALA A O 1
ATOM 669 N N . GLN A 1 90 ? -2.989 -5.913 21.565 1.00 61.50 90 GLN A N 1
ATOM 670 C CA . GLN A 1 90 ? -2.214 -4.795 22.097 1.00 61.50 90 GLN A CA 1
ATOM 671 C C . GLN A 1 90 ? -1.361 -4.119 21.015 1.00 61.50 90 GLN A C 1
ATOM 673 O O . GLN A 1 90 ? -1.333 -2.892 20.936 1.00 61.50 90 GLN A O 1
ATOM 678 N N . GLN A 1 91 ? -0.737 -4.894 20.119 1.00 63.66 91 GLN A N 1
ATOM 679 C CA . GLN A 1 91 ? -0.022 -4.352 18.957 1.00 63.66 91 GLN A CA 1
ATOM 680 C C . GLN A 1 91 ? -0.939 -3.540 18.033 1.00 63.66 91 GLN A C 1
ATOM 682 O O . GLN A 1 91 ? -0.534 -2.474 17.566 1.00 63.66 91 GLN A O 1
ATOM 687 N N . LEU A 1 92 ? -2.172 -4.001 17.796 1.00 68.56 92 LEU A N 1
ATOM 688 C CA . LEU A 1 92 ? -3.158 -3.260 17.008 1.00 68.56 92 LEU A CA 1
ATOM 689 C C . LEU A 1 92 ? -3.537 -1.936 17.688 1.00 68.56 92 LEU A C 1
ATOM 691 O O . LEU A 1 92 ? -3.487 -0.890 17.045 1.00 68.56 92 LEU A O 1
ATOM 695 N N . LYS A 1 93 ? -3.840 -1.961 18.992 1.00 72.94 93 LYS A N 1
ATOM 696 C CA . LYS A 1 93 ? -4.171 -0.758 19.777 1.00 72.94 93 LYS A CA 1
ATOM 697 C C . LYS A 1 93 ? -3.033 0.265 19.760 1.00 72.94 93 LYS A C 1
ATOM 699 O O . LYS A 1 93 ? -3.269 1.442 19.499 1.00 72.94 93 LYS A O 1
ATOM 704 N N . THR A 1 94 ? -1.790 -0.178 19.973 1.00 69.56 94 THR A N 1
ATOM 705 C CA . THR A 1 94 ? -0.604 0.690 19.880 1.00 69.56 94 THR A CA 1
ATOM 706 C C . THR A 1 94 ? -0.409 1.237 18.464 1.00 69.56 94 THR A C 1
ATOM 708 O O . THR A 1 94 ? -0.065 2.407 18.306 1.00 69.56 94 THR A O 1
ATOM 711 N N . GLY A 1 95 ? -0.665 0.426 17.432 1.00 64.94 95 GLY A N 1
ATOM 712 C CA . GLY A 1 95 ? -0.626 0.857 16.035 1.00 64.94 95 GLY A CA 1
ATOM 713 C C . GLY A 1 95 ? -1.638 1.963 15.728 1.00 64.94 95 GLY A C 1
ATOM 714 O O . GLY A 1 95 ? -1.262 2.976 15.142 1.00 64.94 95 GLY A O 1
ATOM 715 N N . ILE A 1 96 ? -2.886 1.809 16.183 1.00 66.44 96 ILE A N 1
ATOM 716 C CA . ILE A 1 96 ? -3.954 2.809 16.023 1.00 66.44 96 ILE A CA 1
ATOM 717 C C . ILE A 1 96 ? -3.578 4.116 16.735 1.00 66.44 96 ILE A C 1
ATOM 719 O O . ILE A 1 96 ? -3.615 5.180 16.119 1.00 66.44 96 ILE A O 1
ATOM 723 N N . ALA A 1 97 ? -3.149 4.047 18.000 1.00 65.62 97 ALA A N 1
ATOM 724 C CA . ALA A 1 97 ? -2.737 5.231 18.756 1.00 65.62 97 ALA A CA 1
ATOM 725 C C . ALA A 1 97 ? -1.558 5.957 18.083 1.00 65.62 97 ALA A C 1
ATOM 727 O O . ALA A 1 97 ? -1.627 7.160 17.846 1.00 65.62 97 ALA A O 1
ATOM 728 N N . SER A 1 98 ? -0.516 5.220 17.680 1.00 66.69 98 SER A N 1
ATOM 729 C CA . SER A 1 98 ? 0.647 5.794 16.994 1.00 66.69 98 SER A CA 1
ATOM 730 C C . SER A 1 98 ? 0.301 6.393 15.626 1.00 66.69 98 SER A C 1
ATOM 732 O O . SER A 1 98 ? 0.943 7.363 15.220 1.00 66.69 98 SER A O 1
ATOM 734 N N . TYR A 1 99 ? -0.669 5.820 14.905 1.00 65.81 99 TYR A N 1
ATOM 735 C CA . TYR A 1 99 ? -1.144 6.347 13.624 1.00 65.81 99 TYR A CA 1
ATOM 736 C C . TYR A 1 99 ? -1.815 7.714 13.810 1.00 65.81 99 TYR A C 1
ATOM 738 O O . TYR A 1 99 ? -1.460 8.676 13.123 1.00 65.81 99 TYR A O 1
ATOM 746 N N . TYR A 1 100 ? -2.721 7.835 14.785 1.00 63.22 100 TYR A N 1
ATOM 747 C CA . TYR A 1 100 ? -3.402 9.099 15.069 1.00 63.22 100 TYR A CA 1
ATOM 748 C C . TYR A 1 100 ? -2.483 10.141 15.716 1.00 63.22 100 TYR A C 1
ATOM 750 O O . TYR A 1 100 ? -2.557 11.310 15.338 1.00 63.22 100 TYR A O 1
ATOM 758 N N . ASP A 1 101 ? -1.566 9.754 16.604 1.00 70.25 101 ASP A N 1
ATOM 759 C CA . ASP A 1 101 ? -0.607 10.684 17.220 1.00 70.25 101 ASP A CA 1
ATOM 760 C C . ASP A 1 101 ? 0.268 11.395 16.169 1.00 70.25 101 ASP A C 1
ATOM 762 O O . ASP A 1 101 ? 0.558 12.584 16.300 1.00 70.25 101 ASP A O 1
ATOM 766 N N . GLY A 1 102 ? 0.659 10.692 15.099 1.00 61.50 102 GLY A N 1
ATOM 767 C CA . GLY A 1 102 ? 1.491 11.253 14.030 1.00 61.50 102 GLY A CA 1
ATOM 768 C C . GLY A 1 102 ? 0.735 12.104 13.005 1.00 61.50 102 GLY A C 1
ATOM 769 O O . GLY A 1 102 ? 1.329 12.999 12.403 1.00 61.50 102 GLY A O 1
ATOM 770 N N . LEU A 1 103 ? -0.558 11.837 12.790 1.00 65.00 103 LEU A N 1
ATOM 771 C CA . LEU A 1 103 ? -1.328 12.449 11.703 1.00 65.00 103 LEU A CA 1
ATOM 772 C C . LEU A 1 103 ? -2.371 13.474 12.164 1.00 65.00 103 LEU A C 1
ATOM 774 O O . LEU A 1 103 ? -2.799 14.279 11.342 1.00 65.00 103 LEU A O 1
ATOM 778 N N . THR A 1 104 ? -2.769 13.492 13.441 1.00 69.25 104 THR A N 1
ATOM 779 C CA . THR A 1 104 ? -3.820 14.402 13.952 1.00 69.25 104 THR A CA 1
ATOM 780 C C . THR A 1 104 ? -3.571 15.878 13.596 1.00 69.25 104 THR A C 1
ATOM 782 O O . THR A 1 104 ? -4.498 16.500 13.081 1.00 69.25 104 THR A O 1
ATOM 785 N N . PRO A 1 105 ? -2.354 16.450 13.737 1.00 70.62 105 PRO A N 1
ATOM 786 C CA . PRO A 1 105 ? -2.111 17.843 13.342 1.00 70.62 105 PRO A CA 1
ATOM 787 C C . PRO A 1 105 ? -2.342 18.107 11.846 1.00 70.62 105 PRO A C 1
ATOM 789 O O . PRO A 1 105 ? -2.839 19.163 11.470 1.00 70.62 105 PRO A O 1
ATOM 792 N N . LEU A 1 106 ? -2.005 17.139 10.986 1.00 66.75 106 LEU A N 1
ATOM 793 C CA . LEU A 1 106 ? -2.238 17.234 9.544 1.00 66.75 106 LEU A CA 1
ATOM 794 C C . LEU A 1 106 ? -3.729 17.104 9.215 1.00 66.75 106 LEU A C 1
ATOM 796 O O . LEU A 1 106 ? -4.235 17.843 8.377 1.00 66.75 106 LEU A O 1
ATOM 800 N N . TRP A 1 107 ? -4.436 16.182 9.870 1.00 69.44 107 TRP A N 1
ATOM 801 C CA . TRP A 1 107 ? -5.873 16.012 9.671 1.00 69.44 107 TRP A CA 1
ATOM 802 C C . TRP A 1 107 ? -6.660 17.234 10.133 1.00 69.44 107 TRP A C 1
ATOM 804 O O . TRP A 1 107 ? -7.577 17.635 9.430 1.00 69.44 107 TRP A O 1
ATOM 814 N N . MET A 1 108 ? -6.268 17.899 11.220 1.00 74.69 108 MET A N 1
ATOM 815 C CA . MET A 1 108 ? -6.921 19.142 11.650 1.00 74.69 108 MET A CA 1
ATOM 816 C C . MET A 1 108 ? -6.776 20.277 10.624 1.00 74.69 108 MET A C 1
ATOM 818 O O . MET A 1 108 ? -7.725 21.028 10.404 1.00 74.69 108 MET A O 1
ATOM 822 N N . ASP A 1 109 ? -5.643 20.363 9.922 1.00 68.69 109 ASP A N 1
ATOM 823 C CA . ASP A 1 109 ? -5.457 21.343 8.840 1.00 68.69 109 ASP A CA 1
ATOM 824 C C . ASP A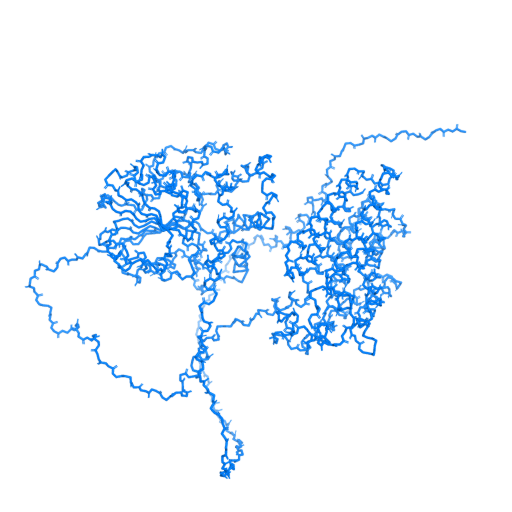 1 109 ? -6.346 21.057 7.613 1.00 68.69 109 ASP A C 1
ATOM 826 O O . ASP A 1 109 ? -6.713 21.979 6.878 1.00 68.69 109 ASP A O 1
ATOM 830 N N . VAL A 1 110 ? -6.665 19.783 7.352 1.00 65.06 110 VAL A N 1
ATOM 831 C CA . VAL A 1 110 ? -7.387 19.354 6.140 1.00 65.06 110 VAL A CA 1
ATOM 832 C C . VAL A 1 110 ? -8.890 19.177 6.391 1.00 65.06 110 VAL A C 1
ATOM 834 O O . VAL A 1 110 ? -9.676 19.516 5.506 1.00 65.06 110 VAL A O 1
ATOM 837 N N . TRP A 1 111 ? -9.284 18.648 7.554 1.00 68.62 111 TRP A N 1
ATOM 838 C CA . TRP A 1 111 ? -10.655 18.270 7.944 1.00 68.62 111 TRP A CA 1
ATOM 839 C C . TRP A 1 111 ? -11.217 19.139 9.079 1.00 68.62 111 TRP A C 1
ATOM 841 O O . TRP A 1 111 ? -12.427 19.240 9.220 1.00 68.62 111 TRP A O 1
ATOM 851 N N . GLY A 1 112 ? -10.381 19.834 9.855 1.00 76.94 112 GLY A N 1
ATOM 852 C CA . GLY A 1 112 ? -10.830 20.565 11.043 1.00 76.94 112 GLY A CA 1
ATOM 853 C C . GLY A 1 112 ? -10.991 19.662 12.269 1.00 76.94 112 GLY A C 1
ATOM 854 O O . GLY A 1 112 ? -10.318 18.643 12.404 1.00 76.94 112 GLY A O 1
ATOM 855 N N . GLU A 1 113 ? -11.851 20.069 13.199 1.00 83.31 113 GLU A N 1
ATOM 856 C CA . GLU A 1 113 ? -11.995 19.429 14.519 1.00 83.31 113 GLU A CA 1
ATOM 857 C C . GLU A 1 113 ? -12.915 18.198 14.513 1.00 83.31 113 GLU A C 1
ATOM 859 O O . GLU A 1 113 ? -12.941 17.422 15.471 1.00 83.31 113 GLU A O 1
ATOM 864 N N . HIS A 1 114 ? -13.637 17.996 13.412 1.00 85.88 114 HIS A N 1
ATOM 865 C CA . HIS A 1 114 ? -14.485 16.841 13.165 1.00 85.88 114 HIS A CA 1
ATOM 866 C C . HIS A 1 114 ? -13.708 15.827 12.322 1.00 85.88 114 HIS A C 1
ATOM 868 O O . HIS A 1 114 ? -13.442 16.048 11.144 1.00 85.88 114 HIS A O 1
ATOM 874 N N . LEU A 1 115 ? -13.301 14.709 12.924 1.00 85.25 115 LEU A N 1
ATOM 875 C CA . LEU A 1 115 ? -12.512 13.669 12.251 1.00 85.25 115 LEU A CA 1
ATOM 876 C C . LEU A 1 115 ? -13.405 12.546 11.691 1.00 85.25 115 LEU A C 1
ATOM 878 O O . LEU A 1 115 ? -13.141 11.375 11.929 1.00 85.25 115 LEU A O 1
ATOM 882 N N . HIS A 1 116 ? -14.474 12.912 10.982 1.00 89.56 116 HIS A N 1
ATOM 883 C CA . HIS A 1 116 ? -15.468 11.990 10.413 1.00 89.56 116 HIS A CA 1
ATOM 884 C C . HIS A 1 116 ? -16.072 12.549 9.111 1.00 89.56 116 HIS A C 1
ATOM 886 O O . HIS A 1 116 ? -15.829 13.706 8.744 1.00 89.56 116 HIS A O 1
ATOM 892 N N . HIS A 1 117 ? -16.868 11.744 8.406 1.00 89.25 117 HIS A N 1
ATOM 893 C CA . HIS A 1 117 ? -17.569 12.141 7.190 1.00 89.25 117 HIS A CA 1
ATOM 894 C C . HIS A 1 117 ? -18.609 13.236 7.452 1.00 89.25 117 HIS A C 1
ATOM 896 O O . HIS A 1 117 ? -19.226 13.315 8.516 1.00 89.25 117 HIS A O 1
ATOM 902 N N . GLY A 1 118 ? -18.812 14.080 6.439 1.00 88.88 118 GLY A N 1
ATOM 903 C CA . GLY A 1 118 ? -19.916 15.035 6.390 1.00 88.88 118 GLY A CA 1
ATOM 904 C C . GLY A 1 118 ? -21.167 14.450 5.737 1.00 88.88 118 GLY A C 1
ATOM 905 O O . GLY A 1 118 ? -21.082 13.517 4.938 1.00 88.88 118 GLY A O 1
ATOM 906 N N . PHE A 1 119 ? -22.326 15.019 6.060 1.00 88.69 119 PHE A N 1
ATOM 907 C CA . PHE A 1 119 ? -23.609 14.694 5.449 1.00 88.69 119 PHE A CA 1
ATOM 908 C C . PHE A 1 119 ? -23.914 15.669 4.306 1.00 88.69 119 PHE A C 1
ATOM 910 O O . PHE A 1 119 ? -23.968 16.882 4.509 1.00 88.69 119 PHE A O 1
ATOM 917 N N . TYR A 1 120 ? -24.105 15.138 3.098 1.00 84.31 120 TYR A N 1
ATOM 918 C CA . TYR A 1 120 ? -24.307 15.914 1.866 1.00 84.31 120 TYR A CA 1
ATOM 919 C C . TYR A 1 120 ? -25.634 15.604 1.162 1.00 84.31 120 TYR A C 1
ATOM 921 O O . TYR A 1 120 ? -25.924 16.189 0.119 1.00 84.31 120 TYR A O 1
ATOM 929 N N . GLY A 1 121 ? -26.413 14.655 1.686 1.00 77.06 121 GLY A N 1
ATOM 930 C CA . GLY A 1 121 ? -27.714 14.287 1.138 1.00 77.06 121 GLY A CA 1
ATOM 931 C C . GLY A 1 121 ? -28.821 15.289 1.490 1.00 77.06 121 GLY A C 1
ATOM 932 O O . GLY A 1 121 ? -28.584 16.254 2.223 1.00 77.06 121 GLY A O 1
ATOM 933 N N . PRO A 1 122 ? -30.052 15.049 1.006 1.00 75.81 122 PRO A N 1
ATOM 934 C CA . PRO A 1 122 ? -31.241 15.715 1.532 1.00 75.81 122 PRO A CA 1
ATOM 935 C C . PRO A 1 122 ? -31.335 15.465 3.038 1.00 75.81 122 PRO A C 1
ATOM 937 O O . PRO A 1 122 ? -31.223 14.315 3.464 1.00 75.81 122 PRO A O 1
ATOM 940 N N . ARG A 1 123 ? -31.499 16.522 3.836 1.00 73.69 123 ARG A N 1
ATOM 941 C CA . ARG A 1 123 ? -31.492 16.430 5.299 1.00 73.69 123 ARG A CA 1
ATOM 942 C C . ARG A 1 123 ? -32.790 15.802 5.820 1.00 73.69 123 ARG A C 1
ATOM 944 O O . ARG A 1 123 ? -33.852 16.377 5.576 1.00 73.69 123 ARG A O 1
ATOM 951 N N . PRO A 1 124 ? -32.737 14.662 6.540 1.00 67.94 124 PRO A N 1
ATOM 952 C CA . PRO A 1 124 ? -33.902 14.090 7.217 1.00 67.94 124 PRO A CA 1
ATOM 953 C C . PRO A 1 124 ? -34.634 15.076 8.135 1.00 67.94 124 PRO A C 1
ATOM 955 O O . PRO A 1 124 ? -35.851 14.986 8.267 1.00 67.94 124 PRO A O 1
ATOM 958 N N . SER A 1 125 ? -33.912 16.030 8.729 1.00 68.38 125 SER A N 1
ATOM 959 C CA . SER A 1 125 ? -34.465 17.111 9.553 1.00 68.38 125 SER A CA 1
ATOM 960 C C . SER A 1 125 ? -35.335 18.120 8.788 1.00 68.38 125 SER A C 1
ATOM 962 O O . SER A 1 125 ? -36.065 18.888 9.412 1.00 68.38 125 SER A O 1
ATOM 964 N N . GLY A 1 126 ? -35.256 18.151 7.452 1.00 67.06 126 GLY A N 1
ATOM 965 C CA . GLY A 1 126 ? -35.913 19.150 6.606 1.00 67.06 126 GLY A CA 1
ATOM 966 C C . GLY A 1 126 ? -35.145 20.470 6.455 1.00 67.06 126 GLY A C 1
ATOM 967 O O . GLY A 1 126 ? -35.640 21.378 5.793 1.00 67.06 126 GLY A O 1
ATOM 968 N N . ALA A 1 127 ? -33.946 20.598 7.034 1.00 72.00 127 ALA A N 1
ATOM 969 C CA . ALA A 1 127 ? -33.109 21.784 6.855 1.00 72.00 127 ALA A CA 1
ATOM 970 C C . ALA A 1 127 ? -32.510 21.883 5.433 1.00 72.00 127 ALA A C 1
ATOM 972 O O . ALA A 1 127 ? -32.287 20.876 4.756 1.00 72.00 127 ALA A O 1
ATOM 973 N N . GLU A 1 128 ? -32.197 23.105 4.991 1.00 68.31 128 GLU A N 1
ATOM 974 C CA . GLU A 1 128 ? -31.576 23.348 3.681 1.00 68.31 128 GLU A CA 1
ATOM 975 C C . GLU A 1 128 ? -30.199 22.656 3.558 1.00 68.31 128 GLU A C 1
ATOM 977 O O . GLU A 1 128 ? -29.421 22.642 4.525 1.00 68.31 128 GLU A O 1
ATOM 982 N N . PRO A 1 129 ? -29.843 22.088 2.387 1.00 68.19 129 PRO A N 1
ATOM 983 C CA . PRO A 1 129 ? -28.542 21.461 2.185 1.00 68.19 129 PRO A CA 1
ATOM 984 C C . PRO A 1 129 ? -27.396 22.465 2.373 1.00 68.19 129 PRO A C 1
ATOM 986 O O . PRO A 1 129 ? -27.334 23.498 1.712 1.00 68.19 129 PRO A O 1
ATOM 989 N N . SER A 1 130 ? -26.410 22.124 3.206 1.00 65.44 130 SER A N 1
ATOM 990 C CA . SER A 1 130 ? -25.195 22.938 3.396 1.00 65.44 130 SER A CA 1
ATOM 991 C C . SER A 1 130 ? -24.186 22.825 2.246 1.00 65.44 130 SER A C 1
ATOM 993 O O . SER A 1 130 ? -23.139 23.470 2.278 1.00 65.44 130 SER A O 1
ATOM 995 N N . TYR A 1 131 ? -24.462 21.992 1.240 1.00 70.25 131 TYR A N 1
ATOM 996 C CA . TYR A 1 131 ? -23.533 21.678 0.162 1.00 70.25 131 TYR A CA 1
ATOM 997 C C . TYR A 1 131 ? -24.014 22.230 -1.179 1.00 70.25 131 TYR A C 1
ATOM 999 O O . TYR A 1 131 ? -24.975 21.725 -1.753 1.00 70.25 131 TYR A O 1
ATOM 1007 N N . THR A 1 132 ? -23.298 23.218 -1.727 1.00 69.44 132 THR A N 1
ATOM 1008 C CA . THR A 1 132 ? -23.644 23.835 -3.024 1.00 69.44 132 THR A CA 1
ATOM 1009 C C . THR A 1 132 ? -22.918 23.196 -4.217 1.00 69.44 132 THR A C 1
ATOM 1011 O O . THR A 1 132 ? -23.000 23.689 -5.340 1.00 69.44 132 THR A O 1
ATOM 1014 N N . GLY A 1 133 ? -22.159 22.112 -3.998 1.00 66.88 133 GLY A N 1
ATOM 1015 C CA . GLY A 1 133 ? -21.354 21.444 -5.033 1.00 66.88 133 GLY A CA 1
ATOM 1016 C C . GLY A 1 133 ? -19.964 22.051 -5.267 1.00 66.88 133 GLY A C 1
ATOM 1017 O O . GLY A 1 133 ? -19.130 21.450 -5.953 1.00 66.88 133 GLY A O 1
ATOM 1018 N N . LYS A 1 134 ? -19.662 23.212 -4.668 1.00 64.69 134 LYS A N 1
ATOM 1019 C CA . LYS A 1 134 ? -18.371 23.909 -4.820 1.00 64.69 134 LYS A CA 1
ATOM 1020 C C . LYS A 1 134 ? -17.225 23.175 -4.109 1.00 64.69 134 LYS A C 1
ATOM 1022 O O . LYS A 1 134 ? -16.078 23.229 -4.561 1.00 64.69 134 LYS A O 1
ATOM 1027 N N . GLY A 1 135 ? -17.526 22.409 -3.061 1.00 64.88 135 GLY A N 1
ATOM 1028 C CA . GLY A 1 135 ? -16.563 21.635 -2.278 1.00 64.88 135 GLY A CA 1
ATOM 1029 C C . GLY A 1 135 ? -15.510 22.517 -1.614 1.00 64.88 135 GLY A C 1
ATOM 1030 O O . GLY A 1 135 ? -14.321 22.194 -1.677 1.00 64.88 135 GLY A O 1
ATOM 1031 N N . SER A 1 136 ? -15.933 23.653 -1.050 1.00 72.00 136 SER A N 1
ATOM 1032 C CA . SER A 1 136 ? -15.064 24.492 -0.219 1.00 72.00 136 SER A CA 1
ATOM 1033 C C . SER A 1 136 ? -14.783 23.815 1.134 1.00 72.00 136 SER A C 1
ATOM 1035 O O . SER A 1 136 ? -15.444 22.849 1.516 1.00 72.00 136 SER A O 1
ATOM 1037 N N . LEU A 1 137 ? -13.779 24.308 1.869 1.00 71.06 137 LEU A N 1
ATOM 1038 C CA . LEU A 1 137 ? -13.474 23.786 3.208 1.00 71.06 137 LEU A CA 1
ATOM 1039 C C . LEU A 1 137 ? -14.602 24.106 4.203 1.00 71.06 137 LEU A C 1
ATOM 1041 O O . LEU A 1 137 ? -14.906 23.287 5.063 1.00 71.06 137 LEU A O 1
ATOM 1045 N N . ASP A 1 138 ? -15.243 25.262 4.052 1.00 77.56 138 ASP A N 1
ATOM 1046 C CA . ASP A 1 138 ? -16.339 25.687 4.923 1.00 77.56 138 ASP A CA 1
ATOM 1047 C C . ASP A 1 138 ? -17.595 24.842 4.687 1.00 77.56 138 ASP A C 1
ATOM 1049 O O . ASP A 1 138 ? -18.229 24.409 5.643 1.00 77.56 138 ASP A O 1
ATOM 1053 N N . GLU A 1 139 ? -17.898 24.498 3.429 1.00 78.19 139 GLU A N 1
ATOM 1054 C CA . GLU A 1 139 ? -18.972 23.549 3.104 1.00 78.19 139 GLU A CA 1
ATOM 1055 C C . GLU A 1 139 ? -18.692 22.155 3.669 1.00 78.19 139 GLU A C 1
ATOM 1057 O O . GLU A 1 139 ? -19.605 21.471 4.126 1.00 78.19 139 GLU A O 1
ATOM 1062 N N . HIS A 1 140 ? -17.429 21.720 3.649 1.00 78.94 140 HIS A N 1
ATOM 1063 C CA . HIS A 1 140 ? -17.037 20.442 4.233 1.00 78.94 140 HIS A CA 1
ATOM 1064 C C . HIS A 1 140 ? -17.255 20.425 5.747 1.00 78.94 140 HIS A C 1
ATOM 1066 O O . HIS A 1 140 ? -17.898 19.509 6.251 1.00 78.94 140 HIS A O 1
ATOM 1072 N N . ARG A 1 141 ? -16.796 21.463 6.453 1.00 82.94 141 ARG A N 1
ATOM 1073 C CA . ARG A 1 141 ? -17.000 21.612 7.902 1.00 82.94 141 ARG A CA 1
ATOM 1074 C C . ARG A 1 141 ? -18.482 21.702 8.257 1.00 82.94 141 ARG A C 1
ATOM 1076 O O . ARG A 1 141 ? -18.935 21.011 9.162 1.00 82.94 141 ARG A O 1
ATOM 1083 N N . ALA A 1 142 ? -19.258 22.477 7.499 1.00 86.00 142 ALA A N 1
ATOM 1084 C CA . ALA A 1 142 ? -20.704 22.566 7.683 1.00 86.00 142 ALA A CA 1
ATOM 1085 C C . ALA A 1 142 ? -21.400 21.214 7.460 1.00 86.00 142 ALA A C 1
ATOM 1087 O O . ALA A 1 142 ? -22.337 20.880 8.177 1.00 86.00 142 ALA A O 1
ATOM 1088 N N . ALA A 1 143 ? -20.943 20.410 6.494 1.00 88.12 143 ALA A N 1
ATOM 1089 C CA . ALA A 1 143 ? -21.449 19.055 6.288 1.00 88.12 143 ALA A CA 1
ATOM 1090 C C . ALA A 1 143 ? -21.081 18.106 7.443 1.00 88.12 143 ALA A C 1
ATOM 1092 O O . ALA A 1 143 ? -21.866 17.224 7.774 1.00 88.12 143 ALA A O 1
ATOM 1093 N N . GLN A 1 144 ? -19.915 18.268 8.073 1.00 90.12 144 GLN A N 1
ATOM 1094 C CA . GLN A 1 144 ? -19.536 17.486 9.257 1.00 90.12 144 GLN A CA 1
ATOM 1095 C C . GLN A 1 144 ? -20.398 17.834 10.469 1.00 90.12 144 GLN A C 1
ATOM 1097 O O . GLN A 1 144 ? -20.888 16.931 11.137 1.00 90.12 144 GLN A O 1
ATOM 1102 N N . VAL A 1 145 ? -20.673 19.116 10.707 1.00 91.38 145 VAL A N 1
ATOM 1103 C CA . VAL A 1 145 ? -21.640 19.520 11.741 1.00 91.38 145 VAL A CA 1
ATOM 1104 C C . VAL A 1 145 ? -23.027 18.948 11.430 1.00 91.38 145 VAL A C 1
ATOM 1106 O O . VAL A 1 145 ? -23.625 18.293 12.280 1.00 91.38 145 VAL A O 1
ATOM 1109 N N . ALA A 1 146 ? -23.477 19.066 10.175 1.00 91.25 146 ALA A N 1
ATOM 1110 C CA . ALA A 1 146 ? -24.747 18.492 9.737 1.00 91.25 146 ALA A CA 1
ATOM 1111 C C . ALA A 1 146 ? -24.816 16.970 9.941 1.00 91.25 146 ALA A C 1
ATOM 1113 O O . ALA A 1 146 ? -25.873 16.458 10.277 1.00 91.25 146 ALA A O 1
ATOM 1114 N N . MET A 1 147 ? -23.709 16.232 9.793 1.00 93.81 147 MET A N 1
ATOM 1115 C CA . MET A 1 147 ? -23.687 14.797 10.108 1.00 93.81 147 MET A CA 1
ATOM 1116 C C . MET A 1 147 ? -24.103 14.535 11.557 1.00 93.81 147 MET A C 1
ATOM 1118 O O . MET A 1 147 ? -24.890 13.627 11.803 1.00 93.81 147 MET A O 1
ATOM 1122 N N . ILE A 1 148 ? -23.614 15.329 12.512 1.00 94.88 148 ILE A N 1
ATOM 1123 C CA . ILE A 1 148 ? -23.958 15.153 13.927 1.00 94.88 148 ILE A CA 1
ATOM 1124 C C . ILE A 1 148 ? -25.446 15.446 14.144 1.00 94.88 148 ILE A C 1
ATOM 1126 O O . ILE A 1 148 ? -26.141 14.631 14.752 1.00 94.88 148 ILE A O 1
ATOM 1130 N N . ASP A 1 149 ? -25.937 16.561 13.600 1.00 93.56 149 ASP A N 1
ATOM 1131 C CA . ASP A 1 149 ? -27.334 16.985 13.740 1.00 93.56 149 ASP A CA 1
AT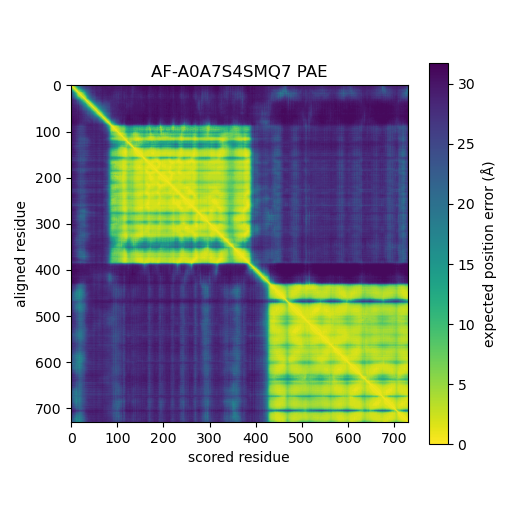OM 1132 C C . ASP A 1 149 ? -28.307 15.972 13.124 1.00 93.56 149 ASP A C 1
ATOM 1134 O O . ASP A 1 149 ? -29.277 15.563 13.763 1.00 93.56 149 ASP A O 1
ATOM 1138 N N . GLU A 1 150 ? -28.028 15.511 11.903 1.00 93.75 150 GLU A N 1
ATOM 1139 C CA . GLU A 1 150 ? -28.895 14.566 11.204 1.00 93.75 150 GLU A CA 1
ATOM 1140 C C . GLU A 1 150 ? -28.871 13.183 11.859 1.00 93.75 150 GLU A C 1
ATOM 1142 O O . GLU A 1 150 ? -29.919 12.546 11.975 1.00 93.75 150 GLU A O 1
ATOM 1147 N N . VAL A 1 151 ? -27.707 12.697 12.315 1.00 94.94 151 VAL A N 1
ATOM 1148 C CA . VAL A 1 151 ? -27.640 11.421 13.046 1.00 94.94 151 VAL A CA 1
ATOM 1149 C C . VAL A 1 151 ? -28.430 11.531 14.350 1.00 94.94 151 VAL A C 1
ATOM 1151 O O . VAL A 1 151 ? -29.169 10.608 14.685 1.00 94.94 151 VAL A O 1
ATOM 1154 N N . LEU A 1 152 ? -28.320 12.649 15.072 1.00 92.94 152 LEU A N 1
ATOM 1155 C CA . LEU A 1 152 ? -29.061 12.881 16.310 1.00 92.94 152 LEU A CA 1
ATOM 1156 C C . LEU A 1 152 ? -30.578 12.927 16.066 1.00 92.94 152 LEU A C 1
ATOM 1158 O O . LEU A 1 152 ? -31.329 12.273 16.793 1.00 92.94 152 LEU A O 1
ATOM 1162 N N . ALA A 1 153 ? -31.017 13.642 15.026 1.00 92.12 153 ALA A N 1
ATOM 1163 C CA . ALA A 1 153 ? -32.419 13.729 14.620 1.00 92.12 153 ALA A CA 1
ATOM 1164 C C . ALA A 1 153 ? -32.982 12.369 14.177 1.00 92.12 153 ALA A C 1
ATOM 1166 O O . ALA A 1 153 ? -34.095 12.006 14.548 1.00 92.12 153 ALA A O 1
ATOM 1167 N N . TRP A 1 154 ? -32.206 11.587 13.422 1.00 93.00 154 TRP A N 1
ATOM 1168 C CA . TRP A 1 154 ? -32.594 10.242 12.995 1.00 93.00 154 TRP A CA 1
ATOM 1169 C C . TRP A 1 154 ? -32.652 9.253 14.168 1.00 93.00 154 TRP A C 1
ATOM 1171 O O . TRP A 1 154 ? -33.581 8.442 14.267 1.00 93.00 154 TRP A O 1
ATOM 1181 N N . ALA A 1 155 ? -31.655 9.304 15.054 1.00 92.12 155 ALA A N 1
ATOM 1182 C CA . ALA A 1 155 ? -31.484 8.330 16.122 1.00 92.12 155 ALA A CA 1
ATOM 1183 C C . ALA A 1 155 ? -32.498 8.505 17.253 1.00 92.12 155 ALA A C 1
ATOM 1185 O O . ALA A 1 155 ? -32.951 7.499 17.806 1.00 92.12 155 ALA A O 1
ATOM 1186 N N . ARG A 1 156 ? -32.865 9.742 17.599 1.00 87.81 156 ARG A N 1
ATOM 1187 C CA . ARG A 1 156 ? -33.797 10.017 18.698 1.00 87.81 156 ARG A CA 1
ATOM 1188 C C . ARG A 1 156 ? -35.257 9.848 18.278 1.00 87.81 156 ARG A C 1
ATOM 1190 O O . ARG A 1 156 ? -35.614 9.988 17.112 1.00 87.81 156 ARG A O 1
ATOM 1197 N N . SER A 1 157 ? -36.101 9.528 19.248 1.00 82.06 157 SER A N 1
ATOM 1198 C CA . SER A 1 157 ? -37.563 9.580 19.143 1.00 82.06 157 SER A CA 1
ATOM 1199 C C . SER A 1 157 ? -38.121 10.704 20.012 1.00 82.06 157 SER A C 1
ATOM 1201 O O . SER A 1 157 ? -37.483 11.104 20.983 1.00 82.06 157 SER A O 1
ATOM 1203 N N . ALA A 1 158 ? -39.334 11.175 19.711 1.00 77.94 158 ALA A N 1
ATOM 1204 C CA . ALA A 1 158 ? -40.017 12.203 20.508 1.00 77.94 158 ALA A CA 1
ATOM 1205 C C . ALA A 1 158 ? -40.226 11.799 21.985 1.00 77.94 158 ALA A C 1
ATOM 1207 O O . ALA A 1 158 ? -40.360 12.657 22.849 1.00 77.94 158 ALA A O 1
ATOM 1208 N N . GLU A 1 159 ? -40.222 10.496 22.273 1.00 77.50 159 GLU A N 1
ATOM 1209 C CA . GLU A 1 159 ? -40.346 9.927 23.621 1.00 77.50 159 GLU A CA 1
ATOM 1210 C C . GLU A 1 159 ? -39.023 9.895 24.410 1.00 77.50 159 GLU A C 1
ATOM 1212 O O . GLU A 1 159 ? -39.017 9.550 25.593 1.00 77.50 159 GLU A O 1
ATOM 1217 N N . ASP A 1 160 ? -37.888 10.208 23.775 1.00 83.00 160 ASP A N 1
ATOM 1218 C CA . ASP A 1 160 ? -36.598 10.206 24.461 1.00 83.00 160 ASP A CA 1
ATOM 1219 C C . ASP A 1 160 ? -36.447 11.469 25.310 1.00 83.00 160 ASP A C 1
ATOM 1221 O O . ASP A 1 160 ? -36.444 12.587 24.787 1.00 83.00 160 ASP A O 1
ATOM 1225 N 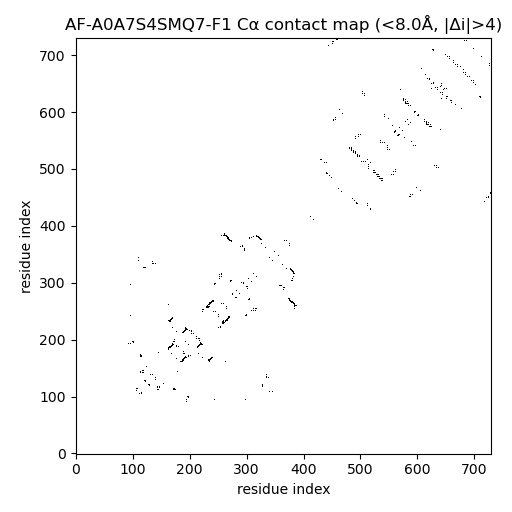N . ALA A 1 161 ? -36.208 11.292 26.610 1.00 86.81 161 ALA A N 1
ATOM 1226 C CA . ALA A 1 161 ? -35.829 12.391 27.490 1.00 86.81 161 ALA A CA 1
ATOM 1227 C C . ALA A 1 161 ? -34.568 13.113 26.978 1.00 86.81 161 ALA A C 1
ATOM 1229 O O . ALA A 1 161 ? -33.729 12.532 26.279 1.00 86.81 161 ALA A O 1
ATOM 1230 N N . GLU A 1 162 ? -34.424 14.392 27.327 1.00 91.81 162 GLU A N 1
ATOM 1231 C CA . GLU A 1 162 ? -33.177 15.109 27.066 1.00 91.81 162 GLU A CA 1
ATOM 1232 C C . GLU A 1 162 ? -32.021 14.474 27.853 1.00 91.81 162 GLU A C 1
ATOM 1234 O O . GLU A 1 162 ? -32.148 14.260 29.065 1.00 91.81 162 GLU A O 1
ATOM 1239 N N . PRO A 1 163 ? -30.891 14.161 27.193 1.00 94.94 163 PRO A N 1
ATOM 1240 C CA . PRO A 1 163 ? -29.766 13.529 27.863 1.00 94.94 163 PRO A CA 1
ATOM 1241 C C . PRO A 1 163 ? -29.100 14.508 28.835 1.00 94.94 163 PRO A C 1
ATOM 1243 O O . PRO A 1 163 ? -28.868 15.667 28.501 1.00 94.94 163 PRO A O 1
ATOM 1246 N N . ARG A 1 164 ? -28.727 14.031 30.026 1.00 97.06 164 ARG A N 1
ATOM 1247 C CA . ARG A 1 164 ? -27.910 14.780 30.999 1.00 97.06 164 ARG A CA 1
ATOM 1248 C C . ARG A 1 164 ? -26.460 14.305 31.014 1.00 97.06 164 ARG A C 1
ATOM 1250 O O . ARG A 1 164 ? -25.553 15.073 31.338 1.00 97.06 164 ARG A O 1
ATOM 1257 N N . LYS A 1 165 ? -26.221 13.039 30.675 1.00 97.94 165 LYS A N 1
ATOM 1258 C CA . LYS A 1 165 ? -24.887 12.436 30.587 1.00 97.94 165 LYS A CA 1
ATOM 1259 C C . LYS A 1 165 ? -24.682 11.797 29.224 1.00 97.94 165 LYS A C 1
ATOM 1261 O O . LYS A 1 165 ? -25.353 10.826 28.880 1.00 97.94 165 LYS A O 1
ATOM 1266 N N . ILE A 1 166 ? -23.723 12.333 28.481 1.00 98.44 166 ILE A N 1
ATOM 1267 C CA . ILE A 1 166 ? -23.355 11.886 27.142 1.00 98.44 166 ILE A CA 1
ATOM 1268 C C . ILE A 1 166 ? -21.980 11.221 27.213 1.00 98.44 166 ILE A C 1
ATOM 1270 O O . ILE A 1 166 ? -21.056 11.762 27.821 1.00 98.44 166 ILE A O 1
ATOM 1274 N N . LEU A 1 167 ? -21.838 10.055 26.589 1.00 98.56 167 LEU A N 1
ATOM 1275 C CA . LEU A 1 167 ? -20.558 9.378 26.401 1.00 98.56 167 LEU A CA 1
ATOM 1276 C C . LEU A 1 167 ? -20.235 9.297 24.910 1.00 98.56 167 LEU A C 1
ATOM 1278 O O . LEU A 1 167 ? -20.980 8.675 24.161 1.00 98.56 167 LEU A O 1
ATOM 1282 N N . ASP A 1 168 ? -19.110 9.878 24.502 1.00 98.25 168 ASP A N 1
ATOM 1283 C CA . ASP A 1 168 ? -18.584 9.822 23.138 1.00 98.25 168 ASP A CA 1
ATOM 1284 C C . ASP A 1 168 ? -17.405 8.835 23.068 1.00 98.25 168 ASP A C 1
ATOM 1286 O O . ASP A 1 168 ? -16.315 9.067 23.607 1.00 98.25 168 ASP A O 1
ATOM 1290 N N . VAL A 1 169 ? -17.647 7.684 22.446 1.00 97.94 169 VAL A N 1
ATOM 1291 C CA . VAL A 1 169 ? -16.723 6.556 22.352 1.00 97.94 169 VAL A CA 1
ATOM 1292 C C . VAL A 1 169 ? -15.908 6.666 21.068 1.00 97.94 169 VAL A C 1
ATOM 1294 O O . VAL A 1 169 ? -16.406 6.407 19.974 1.00 97.94 169 VAL A O 1
ATOM 1297 N N . GLY A 1 170 ? -14.624 6.999 21.202 1.00 95.50 170 GLY A N 1
ATOM 1298 C CA . GLY A 1 170 ? -13.750 7.328 20.073 1.00 95.50 170 GLY A CA 1
ATOM 1299 C C . GLY A 1 170 ? -13.845 8.801 19.673 1.00 95.50 170 GLY A C 1
ATOM 1300 O O . GLY A 1 170 ? -13.925 9.111 18.493 1.00 95.50 170 GLY A O 1
ATOM 1301 N N . CYS A 1 171 ? -13.800 9.705 20.651 1.00 95.50 171 CYS A N 1
ATOM 1302 C CA . CYS A 1 171 ? -14.154 11.123 20.506 1.00 95.50 171 CYS A CA 1
ATOM 1303 C C . CYS A 1 171 ? -13.209 11.978 19.634 1.00 95.50 171 CYS A C 1
ATOM 1305 O O . CYS A 1 171 ? -13.444 13.175 19.456 1.00 95.50 171 CYS A O 1
ATOM 1307 N N . GLY A 1 172 ? -12.088 11.427 19.155 1.00 93.69 172 GLY A N 1
ATOM 1308 C CA . GLY A 1 172 ? -11.050 12.199 18.467 1.00 93.69 172 GLY A CA 1
ATOM 1309 C C . GLY A 1 172 ? -10.596 13.413 19.292 1.00 93.69 172 GLY A C 1
ATOM 1310 O O . GLY A 1 172 ? -10.353 13.300 20.494 1.00 93.69 172 GLY A O 1
ATOM 1311 N N . VAL A 1 173 ? -10.527 14.589 18.657 1.00 93.88 173 VAL A N 1
ATOM 1312 C CA . VAL A 1 173 ? -10.212 15.877 19.316 1.00 93.88 173 VAL A CA 1
ATOM 1313 C C . VAL A 1 173 ? -11.443 16.576 19.930 1.00 93.88 173 VAL A C 1
ATOM 1315 O O . VAL A 1 173 ? -11.396 17.758 20.275 1.00 93.88 173 VAL A O 1
ATOM 1318 N N . GLY A 1 174 ? -12.555 15.853 20.086 1.00 95.00 174 GLY A N 1
ATOM 1319 C CA . GLY A 1 174 ? -13.714 16.272 20.875 1.00 95.00 174 GLY A CA 1
ATOM 1320 C C . GLY A 1 174 ? -14.714 17.198 20.183 1.00 95.00 174 GLY A C 1
ATOM 1321 O O . GLY A 1 174 ? -15.610 17.694 20.861 1.00 95.00 174 GLY A O 1
ATOM 1322 N N . GLY A 1 175 ? -14.602 17.429 18.869 1.00 94.44 175 GLY A N 1
ATOM 1323 C CA . GLY A 1 175 ? -15.516 18.320 18.138 1.00 94.44 175 GLY A CA 1
ATOM 1324 C C . GLY A 1 175 ? -16.987 17.902 18.257 1.00 94.44 175 GLY A C 1
ATOM 1325 O O . GLY A 1 175 ? -17.840 18.719 18.590 1.00 94.44 175 GLY A O 1
ATOM 1326 N N . ALA A 1 176 ? -17.289 16.609 18.079 1.00 95.12 176 ALA A N 1
ATOM 1327 C CA . ALA A 1 176 ? -18.652 16.093 18.239 1.00 95.12 176 ALA A CA 1
ATOM 1328 C C . ALA A 1 176 ? -19.152 16.197 19.690 1.00 95.12 176 ALA A C 1
ATOM 1330 O O . ALA A 1 176 ? -20.277 16.631 19.925 1.00 95.12 176 ALA A O 1
ATOM 1331 N N . SER A 1 177 ? -18.303 15.878 20.672 1.00 96.56 177 SER A N 1
ATOM 1332 C CA . SER A 1 177 ? -18.649 16.002 22.092 1.00 96.56 177 SER A CA 1
ATOM 1333 C C . SER A 1 177 ? -18.991 17.446 22.493 1.00 96.56 177 SER A C 1
ATOM 1335 O O . SER A 1 177 ? -19.965 17.660 23.214 1.00 96.56 177 SER A O 1
ATOM 1337 N N . ARG A 1 178 ? -18.222 18.443 22.019 1.00 95.88 178 ARG A N 1
ATOM 1338 C CA . ARG A 1 178 ? -18.496 19.873 22.264 1.00 95.88 178 ARG A CA 1
ATOM 1339 C C . ARG A 1 178 ? -19.782 20.334 21.583 1.00 95.88 178 ARG A C 1
ATOM 1341 O O . ARG A 1 178 ? -20.579 21.035 22.205 1.00 95.88 178 ARG A O 1
ATOM 1348 N N . HIS A 1 179 ? -20.021 19.891 20.348 1.00 95.69 179 HIS A N 1
ATOM 1349 C CA . HIS A 1 179 ? -21.268 20.176 19.633 1.00 95.69 179 HIS A CA 1
ATOM 1350 C C . HIS A 1 179 ? -22.490 19.616 20.375 1.00 95.69 179 HIS A C 1
ATOM 1352 O O . HIS A 1 179 ? -23.452 20.340 20.611 1.00 95.69 179 HIS A O 1
ATOM 1358 N N . LEU A 1 180 ? -22.421 18.366 20.847 1.00 94.94 180 LEU A N 1
ATOM 1359 C CA . LEU A 1 180 ? -23.488 17.738 21.635 1.00 94.94 180 LEU A CA 1
ATOM 1360 C C . LEU A 1 180 ? -23.727 18.450 22.978 1.00 94.94 180 LEU A C 1
ATOM 1362 O O . LEU A 1 180 ? -24.877 18.659 23.357 1.00 94.94 180 LEU A O 1
ATOM 1366 N N . ALA A 1 181 ? -22.672 18.866 23.686 1.00 95.38 181 ALA A N 1
ATOM 1367 C CA . ALA A 1 181 ? -22.799 19.627 24.936 1.00 95.38 181 ALA A CA 1
ATOM 1368 C C . ALA A 1 181 ? -23.404 21.032 24.728 1.00 95.38 181 ALA A C 1
ATOM 1370 O O . ALA A 1 181 ? -24.041 21.584 25.626 1.00 95.38 181 ALA A O 1
ATOM 1371 N N . THR A 1 182 ? -23.220 21.617 23.543 1.00 94.44 182 THR A N 1
ATOM 1372 C CA . THR A 1 182 ? -23.865 22.878 23.154 1.00 94.44 182 THR A CA 1
ATOM 1373 C C . THR A 1 182 ? -25.330 22.661 22.774 1.00 94.44 182 THR A C 1
ATOM 1375 O O . THR A 1 182 ? -26.188 23.419 23.223 1.00 94.44 182 THR A O 1
ATOM 1378 N N . ALA A 1 183 ? -25.630 21.604 22.012 1.00 92.81 183 ALA A N 1
ATOM 1379 C CA . ALA A 1 183 ? -26.990 21.237 21.616 1.00 92.81 183 ALA A CA 1
ATOM 1380 C C . ALA A 1 183 ? -27.878 20.846 22.811 1.00 92.81 183 ALA A C 1
ATOM 1382 O O . ALA A 1 183 ? -29.089 21.054 22.771 1.00 92.81 183 ALA A O 1
ATOM 1383 N N . PHE A 1 184 ? -27.278 20.325 23.887 1.00 94.56 184 PHE A N 1
ATOM 1384 C CA . PHE A 1 184 ? -27.957 19.983 25.136 1.00 94.56 184 PHE A CA 1
ATOM 1385 C C . PHE A 1 184 ? -27.373 20.777 26.309 1.00 94.56 184 PHE A C 1
ATOM 1387 O O . PHE A 1 184 ? -26.489 20.278 27.008 1.00 94.56 184 PHE A O 1
ATOM 1394 N N . PRO A 1 185 ? -27.867 21.998 26.586 1.00 91.31 185 PRO A N 1
ATOM 1395 C CA . PRO A 1 185 ? -27.260 22.871 27.589 1.00 91.31 185 PRO A CA 1
ATOM 1396 C C . PRO A 1 185 ? -27.185 22.278 29.005 1.00 91.31 185 PRO A C 1
ATOM 1398 O O . PRO A 1 185 ? -26.274 22.622 29.760 1.00 91.31 185 PRO A O 1
ATOM 1401 N N . GLY A 1 186 ? -28.115 21.380 29.351 1.00 93.25 186 GLY A N 1
ATOM 1402 C CA . GLY A 1 186 ? -28.151 20.657 30.627 1.00 93.25 186 GLY A CA 1
ATOM 1403 C C . GLY A 1 186 ? -27.304 19.379 30.678 1.00 93.25 186 GLY A C 1
ATOM 1404 O O . GLY A 1 186 ? -27.328 18.686 31.696 1.00 93.25 186 GLY A O 1
ATOM 1405 N N . ALA A 1 187 ? -26.585 19.044 29.604 1.00 95.62 187 ALA A N 1
ATOM 1406 C CA . ALA A 1 187 ? -25.789 17.830 29.512 1.00 95.62 187 ALA A CA 1
ATOM 1407 C C . ALA A 1 187 ? -24.312 18.051 29.861 1.00 95.62 187 ALA A C 1
ATOM 1409 O O . ALA A 1 187 ? -23.730 19.111 29.631 1.00 95.62 187 ALA A O 1
ATOM 1410 N N . SER A 1 188 ? -23.691 16.984 30.356 1.00 97.56 188 SER A N 1
ATOM 1411 C CA . SER A 1 188 ? -22.239 16.829 30.440 1.00 97.56 188 SER A CA 1
ATOM 1412 C C . SER A 1 188 ? -21.786 15.742 29.466 1.00 97.56 188 SER A C 1
ATOM 1414 O O . SER A 1 188 ? -22.415 14.684 29.388 1.00 97.56 188 SER A O 1
ATOM 1416 N N . ALA A 1 189 ? -20.707 15.990 28.723 1.00 98.12 189 ALA A N 1
ATOM 1417 C CA . ALA A 1 189 ? -20.162 15.051 27.746 1.00 98.12 189 ALA A CA 1
ATOM 1418 C C . ALA A 1 189 ? -18.792 14.521 28.187 1.00 98.12 189 ALA A C 1
ATOM 1420 O O . ALA A 1 189 ? -17.855 15.280 28.431 1.00 98.12 189 ALA A O 1
ATOM 1421 N N . THR A 1 190 ? -18.654 13.200 28.266 1.00 98.38 190 THR A N 1
ATOM 1422 C CA . THR A 1 190 ? -17.363 12.537 28.469 1.00 98.38 190 THR A CA 1
ATOM 1423 C C . THR A 1 190 ? -16.914 11.904 27.160 1.00 98.38 190 THR A C 1
ATOM 1425 O O . THR A 1 190 ? -17.626 11.071 26.613 1.00 98.38 190 THR A O 1
ATOM 1428 N N . GLY A 1 191 ? -15.735 12.272 26.664 1.00 98.19 191 GLY A N 1
ATOM 1429 C CA . GLY A 1 191 ? -15.126 11.664 25.482 1.00 98.19 191 GLY A CA 1
ATOM 1430 C C . GLY A 1 191 ? -14.002 10.698 25.850 1.00 98.19 191 GLY A C 1
ATOM 1431 O O . GLY A 1 191 ? -13.180 10.995 26.724 1.00 98.19 191 GLY A O 1
ATOM 1432 N N . ILE A 1 192 ? -13.934 9.548 25.178 1.00 98.25 192 ILE A N 1
ATOM 1433 C CA . ILE A 1 192 ? -12.828 8.593 25.324 1.00 98.25 192 ILE A CA 1
ATOM 1434 C C . ILE A 1 192 ? -12.107 8.337 23.999 1.00 98.25 192 ILE A C 1
ATOM 1436 O O . ILE A 1 192 ? -12.734 8.177 22.955 1.00 98.25 192 ILE A O 1
ATOM 1440 N N . THR A 1 193 ? -10.777 8.269 24.039 1.00 95.75 193 THR A N 1
ATOM 1441 C CA . THR A 1 193 ? -9.917 7.930 22.889 1.00 95.75 193 THR A CA 1
ATOM 1442 C C . THR A 1 193 ? -8.717 7.092 23.342 1.00 95.75 193 THR A C 1
ATOM 1444 O O . THR A 1 193 ? -8.314 7.150 24.501 1.00 95.75 193 THR A O 1
ATOM 1447 N N . LEU A 1 194 ? -8.112 6.317 22.436 1.00 92.31 194 LEU A N 1
ATOM 1448 C CA . LEU A 1 194 ? -6.837 5.633 22.698 1.00 92.31 194 LEU A CA 1
ATOM 1449 C C . LEU A 1 194 ? -5.625 6.573 22.581 1.00 92.31 194 LEU A C 1
ATOM 1451 O O . LEU A 1 194 ? -4.551 6.223 23.066 1.00 92.31 194 LEU A O 1
ATOM 1455 N N . SER A 1 195 ? -5.769 7.740 21.938 1.00 90.81 195 SER A N 1
ATOM 1456 C CA . SER A 1 195 ? -4.666 8.679 21.688 1.00 90.81 195 SER A CA 1
ATOM 1457 C C . SER A 1 195 ? -4.519 9.700 22.828 1.00 90.81 195 SER A C 1
ATOM 1459 O O . SER A 1 195 ? -5.404 10.538 23.038 1.00 90.81 195 SER A O 1
ATOM 1461 N N . PRO A 1 196 ? -3.371 9.724 23.533 1.00 89.44 196 PRO A N 1
ATOM 1462 C CA . PRO A 1 196 ? -3.081 10.762 24.518 1.00 89.44 196 PRO A CA 1
ATOM 1463 C C . PRO A 1 196 ? -2.974 12.162 23.914 1.00 89.44 196 PRO A C 1
ATOM 1465 O O . PRO A 1 196 ? -3.263 13.141 24.600 1.00 89.44 196 PRO A O 1
ATOM 1468 N N . VAL A 1 197 ? -2.547 12.276 22.650 1.00 88.06 197 VAL A N 1
ATOM 1469 C CA . VAL A 1 197 ? -2.482 13.563 21.943 1.00 88.06 197 VAL A CA 1
ATOM 1470 C C . VAL A 1 197 ? -3.889 14.109 21.736 1.00 88.06 197 VAL A C 1
ATOM 1472 O O . VAL A 1 197 ? -4.157 15.237 22.139 1.00 88.06 197 VAL A O 1
ATOM 1475 N N . GLN A 1 198 ? -4.800 13.294 21.201 1.00 91.25 198 GLN A N 1
ATOM 1476 C CA . GLN A 1 198 ? -6.185 13.696 20.962 1.00 91.25 198 GLN A CA 1
ATOM 1477 C C . GLN A 1 198 ? -6.909 14.092 22.250 1.00 91.25 198 GLN A C 1
ATOM 1479 O O . GLN A 1 198 ? -7.528 15.152 22.285 1.00 91.25 198 GLN A O 1
ATOM 1484 N N . ALA A 1 199 ? -6.772 13.308 23.327 1.00 95.50 199 ALA A N 1
ATOM 1485 C CA . ALA A 1 199 ? -7.390 13.635 24.613 1.00 95.50 199 ALA A CA 1
ATOM 1486 C C . ALA A 1 199 ? -6.883 14.975 25.175 1.00 95.50 199 ALA A C 1
ATOM 1488 O O . ALA A 1 199 ? -7.673 15.790 25.650 1.00 95.50 199 ALA A O 1
ATOM 1489 N N . ARG A 1 200 ? -5.569 15.241 25.103 1.00 95.06 200 ARG A N 1
ATOM 1490 C CA . ARG A 1 200 ? -5.013 16.535 25.533 1.00 95.06 200 ARG A CA 1
ATOM 1491 C C . ARG A 1 200 ? -5.534 17.682 24.672 1.00 95.06 200 ARG A C 1
ATOM 1493 O O . ARG A 1 200 ? -6.032 18.655 25.225 1.00 95.06 200 ARG A O 1
ATOM 1500 N N . THR A 1 201 ? -5.470 17.547 23.348 1.00 92.06 201 THR A N 1
ATOM 1501 C CA . THR A 1 201 ? -5.968 18.562 22.409 1.00 92.06 201 THR A CA 1
ATOM 1502 C C . THR A 1 201 ? -7.450 18.857 22.634 1.00 92.06 201 THR A C 1
ATOM 1504 O O . THR A 1 201 ? -7.828 20.023 22.681 1.00 92.06 201 THR A O 1
ATOM 1507 N N . ALA A 1 202 ? -8.278 17.831 22.846 1.00 95.62 202 ALA A N 1
ATOM 1508 C CA . ALA A 1 202 ? -9.705 17.990 23.103 1.00 95.62 202 ALA A CA 1
ATOM 1509 C C . ALA A 1 202 ? -9.993 18.797 24.377 1.00 95.62 202 ALA A C 1
ATOM 1511 O O . ALA A 1 202 ? -10.822 19.707 24.350 1.00 95.62 202 ALA A O 1
ATOM 1512 N N . ASN A 1 203 ? -9.282 18.516 25.475 1.00 97.56 203 ASN A N 1
ATOM 1513 C CA . ASN A 1 203 ? -9.416 19.290 26.712 1.00 97.56 203 ASN A CA 1
ATOM 1514 C C . ASN A 1 203 ? -8.947 20.745 26.522 1.00 97.56 203 ASN A C 1
ATOM 1516 O O . ASN A 1 203 ? -9.613 21.662 26.991 1.00 97.56 203 ASN A O 1
ATOM 1520 N N . THR A 1 204 ? -7.844 20.977 25.798 1.00 95.62 204 THR A N 1
ATOM 1521 C CA . THR A 1 204 ? -7.358 22.338 25.504 1.00 95.62 204 THR A CA 1
ATOM 1522 C C . THR A 1 204 ? -8.363 23.146 24.683 1.00 95.62 204 THR A C 1
ATOM 1524 O O . THR A 1 204 ? -8.650 24.285 25.043 1.00 95.62 204 THR A O 1
ATOM 1527 N N . LEU A 1 205 ? -8.919 22.565 23.614 1.00 94.75 205 LEU A N 1
ATOM 1528 C CA . LEU A 1 205 ? -9.929 23.231 22.783 1.00 94.75 205 LEU A CA 1
ATOM 1529 C C . LEU A 1 205 ? -11.191 23.544 23.594 1.00 94.75 205 LEU A C 1
ATOM 1531 O O . LEU A 1 205 ? -11.697 24.662 23.558 1.00 94.75 205 LEU A O 1
ATOM 1535 N N . SER A 1 206 ? -11.635 22.595 24.417 1.00 96.38 206 SER A N 1
ATOM 1536 C CA . SER A 1 206 ? -12.822 22.786 25.256 1.00 96.38 206 SER A CA 1
ATOM 1537 C C . SER A 1 206 ? -12.641 23.892 26.290 1.00 96.38 206 SER A C 1
ATOM 1539 O O . SER A 1 206 ? -13.559 24.681 26.484 1.00 96.38 206 SER A O 1
ATOM 1541 N N . ALA A 1 207 ? -11.455 24.017 26.891 1.00 95.50 207 ALA A N 1
ATOM 1542 C CA . ALA A 1 207 ? -11.138 25.144 27.766 1.00 95.50 207 ALA A CA 1
ATOM 1543 C C . ALA A 1 207 ? -11.118 26.479 27.005 1.00 95.50 207 ALA A C 1
ATOM 1545 O O . ALA A 1 207 ? -11.630 27.476 27.505 1.00 95.50 207 ALA A O 1
ATOM 1546 N N . SER A 1 208 ? -10.582 26.508 25.778 1.00 94.25 208 SER A N 1
ATOM 1547 C CA . SER A 1 208 ? -10.573 27.733 24.964 1.00 94.25 208 SER A CA 1
ATOM 1548 C C . SER A 1 208 ? -11.966 28.196 24.521 1.00 94.25 208 SER A C 1
ATOM 1550 O O . SER A 1 208 ? -12.162 29.384 24.285 1.00 94.25 208 SER A O 1
ATOM 1552 N N . GLU A 1 209 ? -12.933 27.278 24.459 1.00 93.88 209 GLU A N 1
ATOM 1553 C CA . GLU A 1 209 ? -14.340 27.554 24.141 1.00 93.88 209 GLU A CA 1
ATOM 1554 C C . GLU A 1 209 ? -15.219 27.740 25.397 1.00 93.88 209 GLU A C 1
ATOM 1556 O O . GLU A 1 209 ? -16.425 27.949 25.279 1.00 93.88 209 GLU A O 1
ATOM 1561 N N . GLY A 1 210 ? -14.649 27.654 26.608 1.00 95.00 210 GLY A N 1
ATOM 1562 C CA . GLY A 1 210 ? -15.395 27.763 27.871 1.00 95.00 210 GLY A CA 1
ATOM 1563 C C . GLY A 1 210 ? -16.333 26.580 28.161 1.00 95.00 210 GLY A C 1
ATOM 1564 O O . GLY A 1 210 ? -17.315 26.718 28.891 1.00 95.00 210 GLY A O 1
ATOM 1565 N N . LEU A 1 211 ? -16.059 25.415 27.570 1.00 95.62 211 LEU A N 1
ATOM 1566 C CA . LEU A 1 211 ? -16.841 24.181 27.700 1.00 95.62 211 LEU A CA 1
ATOM 1567 C C . LEU A 1 211 ? -16.187 23.132 28.613 1.00 95.62 211 LEU A C 1
ATOM 1569 O O . LEU A 1 211 ? -16.737 22.041 28.775 1.00 95.62 211 LEU A O 1
ATOM 1573 N N . ASP A 1 212 ? -15.046 23.426 29.229 1.00 93.12 212 ASP A N 1
ATOM 1574 C CA . ASP A 1 212 ? -14.292 22.526 30.116 1.00 93.12 212 ASP A CA 1
ATOM 1575 C C . ASP A 1 212 ? -15.055 22.135 31.391 1.00 93.12 212 ASP A C 1
ATOM 1577 O O . ASP A 1 212 ? -14.881 21.036 31.911 1.00 93.12 212 ASP A O 1
ATOM 1581 N N . SER A 1 213 ? -15.976 22.981 31.858 1.00 95.62 213 SER A N 1
ATOM 1582 C CA . SER A 1 213 ? -16.869 22.646 32.978 1.00 95.62 213 SER A CA 1
ATOM 1583 C C . SER A 1 213 ? -17.917 21.576 32.639 1.00 95.62 213 SER A C 1
ATOM 1585 O O . SER A 1 213 ? -18.470 20.944 33.541 1.00 95.62 213 SER A O 1
ATOM 1587 N N . ARG A 1 214 ? -18.201 21.357 31.346 1.00 96.44 214 ARG A N 1
ATOM 1588 C CA . ARG A 1 214 ? -19.241 20.430 30.858 1.00 96.44 214 ARG A CA 1
ATOM 1589 C C . ARG A 1 214 ? -18.699 19.299 29.994 1.00 96.44 214 ARG A C 1
ATOM 1591 O O . ARG A 1 214 ? -19.442 18.370 29.683 1.00 96.44 214 ARG A O 1
ATOM 1598 N N . THR A 1 215 ? -17.431 19.357 29.605 1.00 97.94 215 THR A N 1
ATOM 1599 C CA . THR A 1 215 ? -16.802 18.356 28.747 1.00 97.94 215 THR A CA 1
ATOM 1600 C C . THR A 1 215 ? -15.499 17.852 29.354 1.00 97.94 215 THR A C 1
ATOM 1602 O O . THR A 1 215 ? -14.714 18.623 29.894 1.00 97.94 215 THR A O 1
ATOM 1605 N N . ALA A 1 216 ? -15.263 16.542 29.281 1.00 97.56 216 ALA A N 1
ATOM 1606 C CA . ALA A 1 216 ? -14.036 15.934 29.789 1.00 97.56 216 ALA A CA 1
ATOM 1607 C C . ALA A 1 216 ? -13.557 14.810 28.871 1.00 97.56 216 ALA A C 1
ATOM 1609 O O . ALA A 1 216 ? -14.320 13.902 28.542 1.00 97.56 216 ALA A O 1
ATOM 1610 N N . PHE A 1 217 ? -12.273 14.828 28.507 1.00 98.38 217 PHE A N 1
ATOM 1611 C CA . PHE A 1 217 ? -11.702 13.872 27.554 1.00 98.38 217 PHE A CA 1
ATOM 1612 C C . PHE A 1 217 ? -10.602 13.032 28.192 1.00 98.38 217 PHE A C 1
ATOM 1614 O O . PHE A 1 217 ? -9.696 13.569 28.835 1.00 98.38 217 PHE A O 1
ATOM 1621 N N . LYS A 1 218 ? -10.670 11.708 28.020 1.00 97.31 218 LYS A N 1
ATOM 1622 C CA . LYS A 1 218 ? -9.790 10.751 28.708 1.00 97.31 218 LYS A CA 1
ATOM 1623 C C . LYS A 1 218 ? -9.176 9.741 27.746 1.00 97.31 218 LYS A C 1
ATOM 1625 O O . LYS A 1 218 ? -9.801 9.328 26.770 1.00 97.31 218 LYS A O 1
ATOM 1630 N N . VAL A 1 219 ? -7.959 9.304 28.072 1.00 97.06 219 VAL A N 1
ATOM 1631 C CA . VAL A 1 219 ? -7.354 8.135 27.426 1.00 97.06 219 VAL A CA 1
ATOM 1632 C C . VAL A 1 219 ? -7.973 6.888 28.038 1.00 97.06 219 VAL A C 1
ATOM 1634 O O . VAL A 1 219 ? -7.750 6.615 29.215 1.00 97.06 219 VAL A O 1
ATOM 1637 N N . GLN A 1 220 ? -8.778 6.164 27.268 1.00 96.50 220 GLN A N 1
ATOM 1638 C CA . GLN A 1 220 ? -9.523 5.012 27.763 1.00 96.50 220 GLN A CA 1
ATOM 1639 C C . GLN A 1 220 ? -9.830 4.043 26.619 1.00 96.50 220 GLN A C 1
ATOM 1641 O O . GLN A 1 220 ? -10.235 4.447 25.530 1.00 96.50 220 GLN A O 1
ATOM 1646 N N . ASP A 1 221 ? -9.651 2.750 26.888 1.00 94.69 221 ASP A N 1
ATOM 1647 C CA . ASP A 1 221 ? -10.032 1.680 25.971 1.00 94.69 221 ASP A CA 1
ATOM 1648 C C . ASP A 1 221 ? -11.547 1.451 26.033 1.00 94.69 221 ASP A C 1
ATOM 1650 O O . ASP A 1 221 ? -12.096 1.174 27.105 1.00 94.69 221 ASP A O 1
ATOM 1654 N N . ALA A 1 222 ? -12.210 1.559 24.881 1.00 95.50 222 ALA A N 1
ATOM 1655 C CA . ALA A 1 222 ? -13.646 1.350 24.726 1.00 95.50 222 ALA A CA 1
ATOM 1656 C C . ALA A 1 222 ? -14.085 -0.093 25.030 1.00 95.50 222 ALA A C 1
ATOM 1658 O O . ALA A 1 222 ? -15.238 -0.314 25.388 1.00 95.50 222 ALA A O 1
ATOM 1659 N N . LEU A 1 223 ? -13.180 -1.073 24.917 1.00 95.69 223 LEU A N 1
ATOM 1660 C CA . LEU A 1 223 ? -13.465 -2.473 25.253 1.00 95.69 223 LEU A CA 1
ATOM 1661 C C . LEU A 1 223 ? -13.314 -2.777 26.752 1.00 95.69 223 LEU A C 1
ATOM 1663 O O . LEU A 1 223 ? -13.667 -3.871 27.196 1.00 95.69 223 LEU A O 1
ATOM 1667 N N . ALA A 1 224 ? -12.783 -1.827 27.525 1.00 95.44 224 ALA A N 1
ATOM 1668 C CA . ALA A 1 224 ? -12.477 -1.984 28.942 1.00 95.44 224 ALA A CA 1
ATOM 1669 C C . ALA A 1 224 ? -12.824 -0.711 29.733 1.00 95.44 224 ALA A C 1
ATOM 1671 O O . ALA A 1 224 ? -11.985 -0.172 30.457 1.00 95.44 224 ALA A O 1
ATOM 1672 N N . MET A 1 225 ? -14.051 -0.204 29.573 1.00 96.75 225 MET A N 1
ATOM 1673 C CA . MET A 1 225 ? -14.504 1.003 30.269 1.00 96.75 225 MET A CA 1
ATOM 1674 C C . MET A 1 225 ? -14.682 0.762 31.780 1.00 96.75 225 MET A C 1
ATOM 1676 O O . MET A 1 225 ? -14.930 -0.372 32.199 1.00 96.75 225 MET A O 1
ATOM 1680 N N . PRO A 1 226 ? -14.613 1.812 32.621 1.00 96.38 226 PRO A N 1
ATOM 1681 C CA . PRO A 1 226 ? -14.738 1.667 34.068 1.00 96.38 226 PRO A CA 1
ATOM 1682 C C . PRO A 1 226 ? -16.007 0.895 34.502 1.00 96.38 226 PRO A C 1
ATOM 1684 O O . PRO A 1 226 ? -17.103 1.151 33.982 1.00 96.38 226 PRO A O 1
ATOM 1687 N N . PRO A 1 227 ? -15.911 -0.043 35.469 1.00 93.38 227 PRO A N 1
ATOM 1688 C CA . PRO A 1 227 ? -17.064 -0.833 35.918 1.00 93.38 227 PRO A CA 1
ATOM 1689 C C . PRO A 1 227 ? -18.199 0.013 36.511 1.00 93.38 227 PRO A C 1
ATOM 1691 O O . PRO A 1 227 ? -19.377 -0.294 36.325 1.00 93.38 227 PRO A O 1
ATOM 1694 N N . ASN A 1 228 ? -17.853 1.124 37.166 1.00 95.44 228 ASN A N 1
ATOM 1695 C CA . ASN A 1 228 ? -18.798 2.066 37.769 1.00 95.44 228 ASN A CA 1
ATOM 1696 C C . ASN A 1 228 ? -19.586 2.908 36.748 1.00 95.44 228 ASN A C 1
ATOM 1698 O O . ASN A 1 228 ? -20.420 3.709 37.153 1.00 95.44 228 ASN A O 1
ATOM 1702 N N . TRP A 1 229 ? -19.333 2.750 35.446 1.00 97.06 229 TRP A N 1
ATOM 1703 C CA . TRP A 1 229 ? -20.101 3.405 34.378 1.00 97.06 229 TRP A CA 1
ATOM 1704 C C . TRP A 1 229 ? -21.304 2.590 33.906 1.00 97.06 229 TRP A C 1
ATOM 1706 O O . TRP A 1 229 ? -21.962 2.957 32.939 1.00 97.06 229 TRP A O 1
ATOM 1716 N N . THR A 1 230 ? -21.572 1.452 34.545 1.00 97.25 230 THR A N 1
ATOM 1717 C CA . THR A 1 230 ? -22.757 0.649 34.236 1.00 97.25 230 THR A CA 1
ATOM 1718 C C . THR A 1 230 ? -24.010 1.489 34.458 1.00 97.25 230 THR A C 1
ATOM 1720 O O . THR A 1 230 ? -24.147 2.119 35.505 1.00 97.25 230 THR A O 1
ATOM 1723 N N . ASP A 1 231 ? -24.914 1.480 33.482 1.00 97.44 231 ASP A N 1
ATOM 1724 C CA . ASP A 1 231 ? -26.218 2.138 33.551 1.00 97.44 231 ASP A CA 1
ATOM 1725 C C . ASP A 1 231 ? -26.151 3.656 33.821 1.00 97.44 231 ASP A C 1
ATOM 1727 O O . ASP A 1 231 ? -27.072 4.214 34.414 1.00 97.44 231 ASP A O 1
ATOM 1731 N N . SER A 1 232 ? -25.075 4.341 33.412 1.00 96.94 232 SER A N 1
ATOM 1732 C CA . SER A 1 232 ? -24.806 5.709 33.880 1.00 96.94 232 SER A CA 1
ATOM 1733 C C . SER A 1 232 ? -24.921 6.822 32.836 1.00 96.94 232 SER A C 1
ATOM 1735 O O . SER A 1 232 ? -24.794 7.986 33.220 1.00 96.94 232 SER A O 1
ATOM 1737 N N . HIS A 1 233 ? -25.106 6.505 31.550 1.00 98.00 233 HIS A N 1
ATOM 1738 C CA . HIS A 1 233 ? -25.129 7.495 30.462 1.00 98.00 233 HIS A CA 1
ATOM 1739 C C . HIS A 1 233 ? -26.436 7.446 29.669 1.00 98.00 233 HIS A C 1
ATOM 1741 O O . HIS A 1 233 ? -26.829 6.390 29.179 1.00 98.00 233 HIS A O 1
ATOM 1747 N N . ASP A 1 234 ? -27.086 8.595 29.507 1.00 96.94 234 ASP A N 1
ATOM 1748 C CA . ASP A 1 234 ? -28.388 8.710 28.840 1.00 96.94 234 ASP A CA 1
ATOM 1749 C C . ASP A 1 234 ? -28.255 8.598 27.315 1.00 96.94 234 ASP A C 1
ATOM 1751 O O . ASP A 1 234 ? -29.127 8.041 26.648 1.00 96.94 234 ASP A O 1
ATOM 1755 N N . LEU A 1 235 ? -27.141 9.098 26.770 1.00 97.50 235 LEU A N 1
ATOM 1756 C CA . LEU A 1 235 ? -26.773 8.979 25.362 1.00 97.50 235 LEU A CA 1
ATOM 1757 C C . LEU A 1 235 ? -25.343 8.447 25.248 1.00 97.50 235 LEU A C 1
ATOM 1759 O O . LEU A 1 235 ? -24.392 9.088 25.693 1.00 97.50 235 LEU A O 1
ATOM 1763 N N . VAL A 1 236 ? -25.190 7.285 24.624 1.00 98.00 236 VAL A N 1
ATOM 1764 C CA . VAL A 1 236 ? -23.896 6.687 24.294 1.00 98.00 236 VAL A CA 1
ATOM 1765 C C . VAL A 1 236 ? -23.721 6.745 22.786 1.00 98.00 236 VAL A C 1
ATOM 1767 O O . VAL A 1 236 ? -24.553 6.248 22.033 1.00 98.00 236 VAL A O 1
ATOM 1770 N N . TRP A 1 237 ? -22.643 7.364 22.336 1.00 95.06 237 TRP A N 1
ATOM 1771 C CA . TRP A 1 237 ? -22.440 7.753 20.951 1.00 95.06 237 TRP A CA 1
ATOM 1772 C C . TRP A 1 237 ? -21.079 7.272 20.455 1.00 95.06 237 TRP A C 1
ATOM 1774 O O . TRP A 1 237 ? -20.084 7.383 21.160 1.00 95.06 237 TRP A O 1
ATOM 1784 N N . SER A 1 238 ? -21.025 6.735 19.241 1.00 97.06 238 SER A N 1
ATOM 1785 C CA . SER A 1 238 ? -19.795 6.331 18.557 1.00 97.06 238 SER A CA 1
ATOM 1786 C C . SER A 1 238 ? -19.920 6.714 17.088 1.00 97.06 238 SER A C 1
ATOM 1788 O O . SER A 1 238 ? -20.776 6.183 16.383 1.00 97.06 238 SER A O 1
ATOM 1790 N N . LEU A 1 239 ? -19.087 7.647 16.628 1.00 95.75 239 LEU A N 1
ATOM 1791 C CA . LEU A 1 239 ? -19.107 8.166 15.258 1.00 95.75 239 LEU A CA 1
ATOM 1792 C C . LEU A 1 239 ? -17.772 7.873 14.580 1.00 95.75 239 LEU A C 1
ATOM 1794 O O . LEU A 1 239 ? -16.757 8.455 14.941 1.00 95.75 239 LEU A O 1
ATOM 1798 N N . GLU A 1 240 ? -17.790 6.947 13.624 1.00 93.38 240 GLU A N 1
ATOM 1799 C CA . GLU A 1 240 ? -16.625 6.481 12.852 1.00 93.38 240 GLU A CA 1
ATOM 1800 C C . GLU A 1 240 ? -15.461 5.986 13.722 1.00 93.38 240 GLU A C 1
ATOM 1802 O O . GLU A 1 240 ? -14.280 6.184 13.445 1.00 93.38 240 GLU A O 1
ATOM 1807 N N . SER A 1 241 ? -15.807 5.318 14.822 1.00 91.12 241 SER A N 1
ATOM 1808 C CA . SER A 1 241 ? -14.841 4.640 15.689 1.00 91.12 241 SER A CA 1
ATOM 1809 C C . SER A 1 241 ? -15.082 3.134 15.792 1.00 91.12 241 SER A C 1
ATOM 1811 O O . SER A 1 241 ? -14.155 2.374 16.090 1.00 91.12 241 SER A O 1
ATOM 1813 N N . GLY A 1 242 ? -16.303 2.672 15.500 1.00 88.44 242 GLY A N 1
ATOM 1814 C CA . GLY A 1 242 ? -16.697 1.267 15.594 1.00 88.44 242 GLY A CA 1
ATOM 1815 C C . GLY A 1 242 ? -15.856 0.341 14.712 1.00 88.44 242 GLY A C 1
ATOM 1816 O O . GLY A 1 242 ? -15.565 -0.788 15.108 1.00 88.44 242 GLY A O 1
ATOM 1817 N N . GLU A 1 243 ? -15.384 0.817 13.562 1.00 90.06 243 GLU A N 1
ATOM 1818 C CA . GLU A 1 243 ? -14.570 0.089 12.588 1.00 90.06 243 GLU A CA 1
ATOM 1819 C C . GLU A 1 243 ? -13.218 -0.318 13.173 1.00 90.06 243 GLU A C 1
ATOM 1821 O O . GLU A 1 243 ? -12.725 -1.399 12.855 1.00 90.06 243 GLU A O 1
ATOM 1826 N N . HIS A 1 244 ? -12.683 0.467 14.111 1.00 88.19 244 HIS A N 1
ATOM 1827 C CA . HIS A 1 244 ? -11.407 0.227 14.780 1.00 88.19 244 HIS A CA 1
ATOM 1828 C C . HIS A 1 244 ? -11.488 -0.808 15.913 1.00 88.19 244 HIS A C 1
ATOM 1830 O O . HIS A 1 244 ? -10.451 -1.250 16.405 1.00 88.19 244 HIS A O 1
ATOM 1836 N N . MET A 1 245 ? -12.691 -1.233 16.315 1.00 91.25 245 MET A N 1
ATOM 1837 C CA . MET A 1 245 ? -12.876 -2.169 17.430 1.00 91.25 245 MET A CA 1
ATOM 1838 C C . MET A 1 245 ? -12.561 -3.611 16.999 1.00 91.25 245 MET A C 1
ATOM 1840 O O . MET A 1 245 ? -13.246 -4.123 16.115 1.00 91.25 245 MET A O 1
ATOM 1844 N N . PRO A 1 246 ? -11.554 -4.299 17.563 1.00 88.75 246 PRO A N 1
ATOM 1845 C CA . PRO A 1 246 ? -11.225 -5.665 17.145 1.00 88.75 246 PRO A CA 1
ATOM 1846 C C . PRO A 1 246 ? -12.284 -6.691 17.556 1.00 88.75 246 PRO A C 1
ATOM 1848 O O . PRO A 1 246 ? -12.545 -7.629 16.812 1.00 88.75 246 PRO A O 1
ATOM 1851 N N . ASP A 1 247 ? -12.918 -6.482 18.709 1.00 93.81 247 ASP A N 1
ATOM 1852 C CA . ASP A 1 247 ? -13.968 -7.341 19.250 1.00 93.81 247 ASP A CA 1
ATOM 1853 C C . ASP A 1 247 ? -15.308 -6.592 19.200 1.00 93.81 247 ASP A C 1
ATOM 1855 O O . ASP A 1 247 ? -15.632 -5.793 20.083 1.00 93.81 247 ASP A O 1
ATOM 1859 N N . LYS A 1 248 ? -16.067 -6.794 18.111 1.00 94.38 248 LYS A N 1
ATOM 1860 C CA . LYS A 1 248 ? -17.380 -6.150 17.917 1.00 94.38 248 LYS A CA 1
ATOM 1861 C C . LYS A 1 248 ? -18.408 -6.607 18.965 1.00 94.38 248 LYS A C 1
ATOM 1863 O O . LYS A 1 248 ? -19.100 -5.732 19.488 1.00 94.38 248 LYS A O 1
ATOM 1868 N N . PRO A 1 249 ? -18.516 -7.908 19.315 1.00 96.12 249 PRO A N 1
ATOM 1869 C CA . PRO A 1 249 ? -19.387 -8.346 20.406 1.00 96.12 249 PRO A CA 1
ATOM 1870 C C . PRO A 1 249 ? -19.086 -7.658 21.739 1.00 96.12 249 PRO A C 1
ATOM 1872 O O . PRO A 1 249 ? -20.000 -7.117 22.365 1.00 96.12 249 PRO A O 1
ATOM 1875 N N . LYS A 1 250 ? -17.814 -7.603 22.159 1.00 96.81 250 LYS A N 1
ATOM 1876 C CA . LYS A 1 250 ? -17.430 -6.928 23.406 1.00 96.81 250 LYS A CA 1
ATOM 1877 C C . LYS A 1 250 ? -17.696 -5.429 23.342 1.00 96.81 250 LYS A C 1
ATOM 1879 O O . LYS A 1 250 ? -18.185 -4.871 24.320 1.00 96.81 250 LYS A O 1
ATOM 1884 N N . PHE A 1 251 ? -17.424 -4.793 22.203 1.00 97.12 251 PHE A N 1
ATOM 1885 C CA . PHE A 1 251 ? -17.724 -3.380 21.986 1.00 97.12 251 PHE A CA 1
ATOM 1886 C C . PHE A 1 251 ? -19.212 -3.083 22.193 1.00 97.12 251 PHE A C 1
ATOM 1888 O O . PHE A 1 251 ? -19.555 -2.251 23.027 1.00 97.12 251 PHE A O 1
ATOM 1895 N N . VAL A 1 252 ? -20.100 -3.803 21.501 1.00 97.44 252 VAL A N 1
ATOM 1896 C CA . VAL A 1 252 ? -21.553 -3.600 21.622 1.00 97.44 252 VAL A CA 1
ATOM 1897 C C . VAL A 1 252 ? -22.045 -3.912 23.039 1.00 97.44 252 VAL A C 1
ATOM 1899 O O . VAL A 1 252 ? -22.861 -3.166 23.576 1.00 97.44 252 VAL A O 1
ATOM 1902 N N . SER A 1 253 ? -21.503 -4.953 23.678 1.00 97.62 253 SER A N 1
ATOM 1903 C CA . SER A 1 253 ? -21.804 -5.284 25.075 1.00 97.62 253 SER A CA 1
ATOM 1904 C C . SER A 1 253 ? -21.407 -4.159 26.040 1.00 97.62 253 SER A C 1
ATOM 1906 O O . SER A 1 253 ? -22.177 -3.823 26.938 1.00 97.62 253 SER A O 1
ATOM 1908 N N . GLU A 1 254 ? -20.246 -3.530 25.845 1.00 98.31 254 GLU A N 1
ATOM 1909 C CA . GLU A 1 254 ? -19.816 -2.385 26.650 1.00 98.31 254 GLU A CA 1
ATOM 1910 C C . GLU A 1 254 ? -20.702 -1.154 26.416 1.00 98.31 254 GLU A C 1
ATOM 1912 O O . GLU A 1 254 ? -21.091 -0.513 27.392 1.00 98.31 254 GLU A O 1
ATOM 1917 N N . LEU A 1 255 ? -21.097 -0.862 25.167 1.00 98.12 255 LEU A N 1
ATOM 1918 C CA . LEU A 1 255 ? -22.066 0.205 24.874 1.00 98.12 255 LEU A CA 1
ATOM 1919 C C . LEU A 1 255 ? -23.399 -0.049 25.592 1.00 98.12 255 LEU A C 1
ATOM 1921 O O . LEU A 1 255 ? -23.926 0.839 26.265 1.00 98.12 255 LEU A O 1
ATOM 1925 N N . ALA A 1 256 ? -23.920 -1.275 25.507 1.00 97.94 256 ALA A N 1
ATOM 1926 C CA . ALA A 1 256 ? -25.152 -1.667 26.183 1.00 97.94 256 ALA A CA 1
ATOM 1927 C C . ALA A 1 256 ? -25.031 -1.556 27.709 1.00 97.94 256 ALA A C 1
ATOM 1929 O O . ALA A 1 256 ? -25.956 -1.087 28.373 1.00 97.94 256 ALA A O 1
ATOM 1930 N N . ARG A 1 257 ? -23.885 -1.950 28.278 1.00 97.94 257 ARG A N 1
ATOM 1931 C CA . ARG A 1 257 ? -23.616 -1.881 29.718 1.00 97.94 257 ARG A CA 1
ATOM 1932 C C . ARG A 1 257 ? -23.634 -0.446 30.227 1.00 97.94 257 ARG A C 1
ATOM 1934 O O . ARG A 1 257 ? -24.259 -0.194 31.251 1.00 97.94 257 ARG A O 1
ATOM 1941 N N . VAL A 1 258 ? -22.960 0.480 29.546 1.00 98.31 258 VAL A N 1
ATOM 1942 C CA . VAL A 1 258 ? -22.818 1.862 30.040 1.00 98.31 258 VAL A CA 1
ATOM 1943 C C . VAL A 1 258 ? -24.022 2.757 29.749 1.00 98.31 258 VAL A C 1
ATOM 1945 O O . VAL A 1 258 ? -24.196 3.780 30.414 1.00 98.31 258 VAL A O 1
ATOM 1948 N N . THR A 1 259 ? -24.870 2.360 28.796 1.00 98.06 259 THR A N 1
ATOM 1949 C CA . THR A 1 259 ? -26.149 3.029 28.522 1.00 98.06 259 THR A CA 1
ATOM 1950 C C . THR A 1 259 ? -27.082 2.863 29.724 1.00 98.06 259 THR A C 1
ATOM 1952 O O . THR A 1 259 ? -27.264 1.750 30.224 1.00 98.06 259 THR A O 1
ATOM 1955 N N . ALA A 1 260 ? -27.667 3.957 30.206 1.00 97.00 260 ALA A N 1
ATOM 1956 C CA . ALA A 1 260 ? -28.651 3.975 31.284 1.00 97.00 260 ALA A CA 1
ATOM 1957 C C . ALA A 1 260 ? -29.987 3.357 30.833 1.00 97.00 260 ALA A C 1
ATOM 1959 O O . ALA A 1 260 ? -30.311 3.411 29.646 1.00 97.00 260 ALA A O 1
ATOM 1960 N N . PRO A 1 261 ? -30.790 2.767 31.737 1.00 95.88 261 PRO A N 1
ATOM 1961 C CA . PRO A 1 261 ? -32.151 2.340 31.424 1.00 95.88 261 PRO A CA 1
ATOM 1962 C C . PRO A 1 261 ? -32.972 3.486 30.823 1.00 95.88 261 PRO A C 1
ATOM 1964 O O . PRO A 1 261 ? -32.987 4.590 31.356 1.00 95.88 261 PRO A O 1
ATOM 1967 N N . GLY A 1 262 ? -33.647 3.228 29.706 1.00 93.56 262 GLY A N 1
ATOM 1968 C CA . GLY A 1 262 ? -34.351 4.241 28.917 1.00 93.56 262 GLY A CA 1
ATOM 1969 C C . GLY A 1 262 ? -33.452 5.075 27.995 1.00 93.56 262 GLY A C 1
ATOM 1970 O O . GLY A 1 262 ? -33.988 5.714 27.090 1.00 93.56 262 GLY A O 1
ATOM 1971 N N . GLY A 1 263 ? -32.131 5.038 28.190 1.00 95.56 263 GLY A N 1
ATOM 1972 C CA . GLY A 1 263 ? -31.128 5.733 27.389 1.00 95.56 263 GLY A CA 1
ATOM 1973 C C . GLY A 1 263 ? -30.869 5.080 26.032 1.00 95.56 263 GLY A C 1
ATOM 1974 O O . GLY A 1 263 ? -31.322 3.964 25.747 1.00 95.56 263 GLY A O 1
ATOM 1975 N N . ARG A 1 264 ? -30.124 5.788 25.182 1.00 96.19 264 ARG A N 1
ATOM 1976 C CA . ARG A 1 264 ? -29.923 5.435 23.773 1.00 96.19 264 ARG A CA 1
ATOM 1977 C C . ARG A 1 264 ? -28.450 5.248 23.432 1.00 96.19 264 ARG A C 1
ATOM 1979 O O . ARG A 1 264 ? -27.617 6.087 23.759 1.00 96.19 264 ARG A O 1
ATOM 1986 N N . ALA A 1 265 ? -28.157 4.172 22.711 1.00 97.12 265 ALA A N 1
ATOM 1987 C CA . ALA A 1 265 ? -26.879 3.943 22.058 1.00 97.12 265 ALA A CA 1
ATOM 1988 C C . ALA A 1 265 ? -26.987 4.278 20.562 1.00 97.12 265 ALA A C 1
ATOM 1990 O O . ALA A 1 265 ? -27.983 3.940 19.912 1.00 97.12 265 ALA A O 1
ATOM 1991 N N . VAL A 1 266 ? -25.965 4.932 20.014 1.00 97.62 266 VAL A N 1
ATOM 1992 C CA . VAL A 1 266 ? -25.845 5.289 18.596 1.00 97.62 266 VAL A CA 1
ATOM 1993 C C . VAL A 1 266 ? -24.456 4.904 18.100 1.00 97.62 266 VAL A C 1
ATOM 1995 O O . VAL A 1 266 ? -23.453 5.266 18.713 1.00 97.62 266 VAL A O 1
ATOM 1998 N N . VAL A 1 267 ? -24.400 4.174 16.988 1.00 97.25 267 VAL A N 1
ATOM 1999 C CA . VAL A 1 267 ? -23.160 3.786 16.311 1.00 97.25 267 VAL A CA 1
ATOM 2000 C C . VAL A 1 267 ? -23.262 4.175 14.845 1.00 97.25 267 VAL A C 1
ATOM 2002 O O . VAL A 1 267 ? -24.171 3.745 14.140 1.00 97.25 267 VAL A O 1
ATOM 2005 N N . VAL A 1 268 ? -22.299 4.954 14.377 1.00 97.19 268 VAL A N 1
ATOM 2006 C CA . VAL A 1 268 ? -22.088 5.268 12.967 1.00 97.19 268 VAL A CA 1
ATOM 2007 C C . VAL A 1 268 ? -20.717 4.738 12.596 1.00 97.19 268 VAL A C 1
ATOM 2009 O O . VAL A 1 268 ? -19.741 5.028 13.282 1.00 97.19 268 VAL A O 1
ATOM 2012 N N . THR A 1 269 ? -20.624 3.902 11.568 1.00 95.50 269 THR A N 1
ATOM 2013 C CA . THR A 1 269 ? -19.368 3.215 11.250 1.00 95.50 269 THR A CA 1
ATOM 2014 C C . THR A 1 269 ? -19.358 2.685 9.822 1.00 95.50 269 THR A C 1
ATOM 2016 O O . THR A 1 269 ? -20.405 2.470 9.201 1.00 95.50 269 THR A O 1
ATOM 2019 N N . TRP A 1 270 ? -18.164 2.444 9.282 1.00 95.00 270 TRP A N 1
ATOM 2020 C CA . TRP A 1 270 ? -18.036 1.735 8.017 1.00 95.00 270 TRP A CA 1
ATOM 2021 C C . TRP A 1 270 ? -18.275 0.240 8.220 1.00 95.00 270 TRP A C 1
ATOM 2023 O O . TRP A 1 270 ? -17.634 -0.427 9.034 1.00 95.00 270 TRP A O 1
ATOM 2033 N N . VAL A 1 271 ? -19.179 -0.306 7.417 1.00 95.62 271 VAL A N 1
ATOM 2034 C CA . VAL A 1 271 ? -19.521 -1.728 7.414 1.00 95.62 271 VAL A CA 1
ATOM 2035 C C . VAL A 1 271 ? -19.360 -2.290 6.011 1.00 95.62 271 VAL A C 1
ATOM 2037 O O . VAL A 1 271 ? -19.343 -1.561 5.018 1.00 95.62 271 VAL A O 1
ATOM 2040 N N . HIS A 1 272 ? -19.240 -3.606 5.897 1.00 96.25 272 HIS A N 1
ATOM 2041 C CA . HIS A 1 272 ? -19.443 -4.252 4.609 1.00 96.25 272 HIS A CA 1
ATOM 2042 C C . HIS A 1 272 ? -20.943 -4.476 4.366 1.00 96.25 272 HIS A C 1
ATOM 2044 O O . HIS A 1 272 ? -21.738 -4.536 5.305 1.00 96.25 272 HIS A O 1
ATOM 2050 N N . ARG A 1 273 ? -21.341 -4.646 3.101 1.00 95.56 273 ARG A N 1
ATOM 2051 C CA . ARG A 1 273 ? -22.720 -4.985 2.720 1.00 95.56 273 ARG A CA 1
ATOM 2052 C C . ARG A 1 273 ? -23.242 -6.199 3.485 1.00 95.56 273 ARG A C 1
ATOM 2054 O O . ARG A 1 273 ? -22.482 -7.128 3.770 1.00 95.56 273 ARG A O 1
ATOM 2061 N N . ASP A 1 274 ? -24.548 -6.248 3.708 1.00 95.44 274 ASP A N 1
ATOM 2062 C CA . ASP A 1 274 ? -25.180 -7.436 4.270 1.00 95.44 274 ASP A CA 1
ATOM 2063 C C . ASP A 1 274 ? -24.956 -8.658 3.355 1.00 95.44 274 ASP A C 1
ATOM 2065 O O . ASP A 1 274 ? -24.780 -8.561 2.126 1.00 95.44 274 ASP A O 1
ATOM 2069 N N . LEU A 1 275 ? -24.920 -9.835 3.978 1.00 93.12 275 LEU A N 1
ATOM 2070 C CA . LEU A 1 275 ? -24.872 -11.097 3.251 1.00 93.12 275 LEU A CA 1
ATOM 2071 C C . LEU A 1 275 ? -26.211 -11.320 2.545 1.00 93.12 275 LEU A C 1
ATOM 2073 O O . LEU A 1 275 ? -27.277 -11.080 3.108 1.00 93.12 275 LEU A O 1
ATOM 2077 N N . ARG A 1 276 ? -26.159 -11.779 1.293 1.00 91.88 276 ARG A N 1
ATOM 2078 C CA . ARG A 1 276 ? -27.378 -12.092 0.533 1.00 91.88 276 ARG A CA 1
ATOM 2079 C C . ARG A 1 276 ? -28.020 -13.374 1.080 1.00 91.88 276 ARG A C 1
ATOM 2081 O O . ARG A 1 276 ? -27.302 -14.198 1.647 1.00 91.88 276 ARG A O 1
ATOM 2088 N N . PRO A 1 277 ? -29.328 -13.609 0.864 1.00 90.25 277 PRO A N 1
ATOM 2089 C CA . PRO A 1 277 ? -29.958 -14.874 1.237 1.00 90.25 277 PRO A CA 1
ATOM 2090 C C . PRO A 1 277 ? -29.162 -16.080 0.710 1.00 90.25 277 PRO A C 1
ATOM 2092 O O . PRO A 1 277 ? -28.845 -16.156 -0.476 1.00 90.25 277 PRO A O 1
ATOM 2095 N N . GLY A 1 278 ? -28.791 -16.996 1.609 1.00 88.00 278 GLY A N 1
ATOM 2096 C CA . GLY A 1 278 ? -27.963 -18.172 1.306 1.00 88.00 278 GLY A CA 1
ATOM 2097 C C . GLY A 1 278 ? -26.440 -17.945 1.324 1.00 88.00 278 GLY A C 1
ATOM 2098 O O . GLY A 1 278 ? -25.687 -18.920 1.339 1.00 88.00 278 GLY A O 1
ATOM 2099 N N . GLU A 1 279 ? -25.950 -16.700 1.378 1.00 91.19 279 GLU A N 1
ATOM 2100 C CA . GLU A 1 279 ? -24.525 -16.417 1.588 1.00 91.19 279 GLU A CA 1
ATOM 2101 C C . GLU A 1 279 ? -24.160 -16.600 3.069 1.00 91.19 279 GLU A C 1
ATOM 2103 O O . GLU A 1 279 ? -24.686 -15.922 3.944 1.00 91.19 279 GLU A O 1
ATOM 2108 N N . LYS A 1 280 ? -23.197 -17.484 3.359 1.00 88.50 280 LYS A N 1
ATOM 2109 C CA . LYS A 1 280 ? -22.620 -17.629 4.714 1.00 88.50 280 LYS A CA 1
ATOM 2110 C C . LYS A 1 280 ? -21.454 -16.676 4.984 1.00 88.50 280 LYS A C 1
ATOM 2112 O O . LYS A 1 280 ? -21.051 -16.501 6.125 1.00 88.50 280 LYS A O 1
ATOM 2117 N N . LYS A 1 281 ? -20.848 -16.131 3.927 1.00 92.25 281 LYS A N 1
ATOM 2118 C CA . LYS A 1 281 ? -19.671 -15.255 3.979 1.00 92.25 281 LYS A CA 1
ATOM 2119 C C . LYS A 1 281 ? -19.546 -14.458 2.685 1.00 92.25 281 LYS A C 1
ATOM 2121 O O . LYS A 1 281 ? -19.982 -14.929 1.635 1.00 92.25 281 LYS A O 1
ATOM 2126 N N . LEU A 1 282 ? -18.870 -13.310 2.748 1.00 92.56 282 LEU A N 1
ATOM 2127 C CA . LEU A 1 282 ? -18.517 -12.522 1.564 1.00 92.56 282 LEU A CA 1
ATOM 2128 C C . LEU A 1 282 ? -17.705 -13.345 0.551 1.00 92.56 282 LEU A C 1
ATOM 2130 O O . LEU A 1 282 ? -17.019 -14.322 0.895 1.00 92.56 282 LEU A O 1
ATOM 2134 N N . ARG A 1 283 ? -17.740 -12.921 -0.712 1.00 91.62 283 ARG A N 1
ATOM 2135 C CA . ARG A 1 283 ? -16.964 -13.529 -1.796 1.00 91.62 283 ARG A CA 1
ATOM 2136 C C . ARG A 1 283 ? -15.468 -13.333 -1.550 1.00 91.62 283 ARG A C 1
ATOM 2138 O O . ARG A 1 283 ? -15.031 -12.459 -0.802 1.00 91.62 283 ARG A O 1
ATOM 2145 N N . SER A 1 284 ? -14.650 -14.172 -2.180 1.00 88.69 284 SER A N 1
ATOM 2146 C CA . SER A 1 284 ? -13.195 -14.155 -1.982 1.00 88.69 284 SER A CA 1
ATOM 2147 C C . SER A 1 284 ? -12.564 -12.805 -2.333 1.00 88.69 284 SER A C 1
ATOM 2149 O O . SER A 1 284 ? -11.756 -12.305 -1.555 1.00 88.69 284 SER A O 1
ATOM 2151 N N . TRP A 1 285 ? -12.954 -12.207 -3.461 1.00 86.56 285 TRP A N 1
ATOM 2152 C CA . TRP A 1 285 ? -12.436 -10.913 -3.910 1.00 86.56 285 TRP A CA 1
ATOM 2153 C C . TRP A 1 285 ? -12.871 -9.763 -2.991 1.00 86.56 285 TRP A C 1
ATOM 2155 O O . TRP A 1 285 ? -12.055 -8.895 -2.702 1.00 86.56 285 TRP A O 1
ATOM 2165 N N . GLU A 1 286 ? -14.100 -9.803 -2.463 1.00 91.88 286 GLU A N 1
ATOM 2166 C CA . GLU A 1 286 ? -14.625 -8.811 -1.513 1.00 91.88 286 GLU A CA 1
ATOM 2167 C C . GLU A 1 286 ? -13.778 -8.801 -0.240 1.00 91.88 286 GLU A C 1
ATOM 2169 O O . GLU A 1 286 ? -13.245 -7.769 0.156 1.00 91.88 286 GLU A O 1
ATOM 2174 N N . ARG A 1 287 ? -13.534 -9.984 0.340 1.00 91.56 287 ARG A N 1
ATOM 2175 C CA . ARG A 1 287 ? -12.645 -10.124 1.503 1.00 91.56 287 ARG A CA 1
ATOM 2176 C C . ARG A 1 287 ? -11.206 -9.714 1.211 1.00 91.56 287 ARG A C 1
ATOM 2178 O O . ARG A 1 287 ? -10.485 -9.335 2.127 1.00 91.56 287 ARG A O 1
ATOM 2185 N N . THR A 1 288 ? -10.727 -9.876 -0.019 1.00 86.12 288 THR A N 1
ATOM 2186 C CA . THR A 1 288 ? -9.375 -9.437 -0.395 1.00 86.12 288 THR A CA 1
ATOM 2187 C C . THR A 1 288 ? -9.302 -7.917 -0.473 1.00 86.12 288 THR A C 1
ATOM 2189 O O . THR A 1 288 ? -8.370 -7.348 0.084 1.00 86.12 288 THR A O 1
ATOM 2192 N N . LEU A 1 289 ? -10.293 -7.260 -1.084 1.00 85.38 289 LEU A N 1
ATOM 2193 C CA . LEU A 1 289 ? -10.369 -5.801 -1.131 1.00 85.38 289 LEU A CA 1
ATOM 2194 C C . LEU A 1 289 ? -10.452 -5.201 0.281 1.00 85.38 289 LEU A C 1
ATOM 2196 O O . LEU A 1 289 ? -9.645 -4.337 0.612 1.00 85.38 289 LEU A O 1
ATOM 2200 N N . LEU A 1 290 ? -11.334 -5.727 1.140 1.00 90.00 290 LEU A N 1
ATOM 2201 C CA . LEU A 1 290 ? -11.436 -5.289 2.539 1.00 90.00 290 LEU A CA 1
ATOM 2202 C C . LEU A 1 290 ? -10.121 -5.496 3.304 1.00 90.00 290 LEU A C 1
ATOM 2204 O O . LEU A 1 290 ? -9.680 -4.595 4.006 1.00 90.00 290 LEU A O 1
ATOM 2208 N N . ARG A 1 291 ? -9.431 -6.631 3.112 1.00 88.12 291 ARG A N 1
ATOM 2209 C CA . ARG A 1 291 ? -8.114 -6.876 3.734 1.00 88.12 291 ARG A CA 1
ATOM 2210 C C . ARG A 1 291 ? -7.034 -5.905 3.262 1.00 88.12 291 ARG A C 1
ATOM 2212 O O . ARG A 1 291 ? -6.196 -5.510 4.067 1.00 88.12 291 ARG A O 1
ATOM 2219 N N . LEU A 1 292 ? -7.039 -5.522 1.984 1.00 81.62 292 LEU A N 1
ATOM 2220 C CA . LEU A 1 292 ? -6.114 -4.510 1.472 1.00 81.62 292 LEU A CA 1
ATOM 2221 C C . LEU A 1 292 ? -6.369 -3.160 2.149 1.00 81.62 292 LEU A C 1
ATOM 2223 O O . LEU A 1 292 ? -5.424 -2.557 2.649 1.00 81.62 292 LEU A O 1
ATOM 2227 N N . ILE A 1 293 ? -7.633 -2.744 2.256 1.00 84.38 293 ILE A N 1
ATOM 2228 C CA . ILE A 1 293 ? -8.022 -1.513 2.960 1.00 84.38 293 ILE A CA 1
ATOM 2229 C C . ILE A 1 293 ? -7.602 -1.576 4.432 1.00 84.38 293 ILE A C 1
ATOM 2231 O O . ILE A 1 293 ? -6.914 -0.675 4.912 1.00 84.38 293 ILE A O 1
ATOM 2235 N N . SER A 1 294 ? -7.923 -2.672 5.124 1.00 85.81 294 SER A N 1
ATOM 2236 C CA . SER A 1 294 ? -7.523 -2.910 6.514 1.00 85.81 294 SER A CA 1
ATOM 2237 C C . SER A 1 294 ? -6.013 -2.816 6.712 1.00 85.81 294 SER A C 1
ATOM 2239 O O . SER A 1 294 ? -5.558 -2.205 7.675 1.00 85.81 294 SER A O 1
ATOM 2241 N N . SER A 1 295 ? -5.220 -3.348 5.776 1.00 77.56 295 SER A N 1
ATOM 2242 C CA . SER A 1 295 ? -3.756 -3.270 5.838 1.00 77.56 295 SER A CA 1
ATOM 2243 C C . SER A 1 295 ? -3.198 -1.854 5.647 1.00 77.56 295 SER A C 1
ATOM 2245 O O . SER A 1 295 ? -2.066 -1.589 6.051 1.00 77.56 295 SER A O 1
ATOM 2247 N N . CYS A 1 296 ? -3.974 -0.946 5.044 1.00 74.50 296 CYS A N 1
ATOM 2248 C CA . CYS A 1 296 ? -3.583 0.447 4.851 1.00 74.50 296 CYS A CA 1
ATOM 2249 C C . CYS A 1 296 ? -4.033 1.370 5.999 1.00 74.50 296 CYS A C 1
ATOM 2251 O O . CYS A 1 296 ? -3.298 2.306 6.299 1.00 74.50 296 CYS A O 1
ATOM 2253 N N . TYR A 1 297 ? -5.181 1.100 6.640 1.00 68.81 297 TYR A N 1
ATOM 2254 C CA . TYR A 1 297 ? -5.750 1.909 7.738 1.00 68.81 297 TYR A CA 1
ATOM 2255 C C . TYR A 1 297 ? -5.584 1.312 9.151 1.00 68.81 297 TYR A C 1
ATOM 2257 O O . TYR A 1 297 ? -6.063 1.900 10.116 1.00 68.81 297 TYR A O 1
ATOM 2265 N N . TYR A 1 298 ? -4.922 0.159 9.301 1.00 72.00 298 TYR A N 1
ATOM 2266 C CA . TYR A 1 298 ? -4.896 -0.612 10.558 1.00 72.00 298 TYR A CA 1
ATOM 2267 C C . TYR A 1 298 ? -6.308 -0.946 11.079 1.00 72.00 298 TYR A C 1
ATOM 2269 O O . TYR A 1 298 ? -6.586 -0.832 12.272 1.00 72.00 298 TYR A O 1
ATOM 2277 N N . LEU A 1 299 ? -7.212 -1.358 10.183 1.00 83.00 299 LEU A N 1
ATOM 2278 C CA . LEU A 1 299 ? -8.556 -1.789 10.579 1.00 83.00 299 LEU A CA 1
ATOM 2279 C C . LEU A 1 299 ? -8.567 -3.292 10.905 1.00 83.00 299 LEU A C 1
ATOM 2281 O O . LEU A 1 299 ? -7.977 -4.072 10.149 1.00 83.00 299 LEU A O 1
ATOM 2285 N N . PRO A 1 300 ? -9.249 -3.719 11.981 1.00 86.19 300 PRO A N 1
ATOM 2286 C CA . PRO A 1 300 ? -9.535 -5.126 12.246 1.00 86.19 300 PRO A CA 1
ATOM 2287 C C . PRO A 1 300 ? -10.521 -5.712 11.215 1.00 86.19 300 PRO A C 1
ATOM 2289 O O . PRO A 1 300 ? -10.755 -5.147 10.141 1.00 86.19 300 PRO A O 1
ATOM 2292 N N . GLU A 1 301 ? -11.066 -6.894 11.505 1.00 85.56 301 GLU A N 1
ATOM 2293 C CA . GLU A 1 301 ? -12.067 -7.519 10.646 1.00 85.56 301 GLU A CA 1
ATOM 2294 C C . GLU A 1 301 ? -13.333 -6.653 10.537 1.00 85.56 301 GLU A C 1
ATOM 2296 O O . GLU A 1 301 ? -13.849 -6.108 11.518 1.00 85.56 301 GLU A O 1
ATOM 2301 N N . TRP A 1 302 ? -13.811 -6.512 9.302 1.00 92.00 302 TRP A N 1
ATOM 2302 C CA . TRP A 1 302 ? -15.022 -5.770 8.979 1.00 92.00 302 TRP A CA 1
ATOM 2303 C C . TRP A 1 302 ? -16.254 -6.571 9.385 1.00 92.00 302 TRP A C 1
ATOM 2305 O O . TRP A 1 302 ? -16.264 -7.794 9.287 1.00 92.00 302 TRP A O 1
ATOM 2315 N N . THR A 1 303 ? -17.325 -5.868 9.737 1.00 93.19 303 THR A N 1
ATOM 2316 C CA . THR A 1 303 ? -18.630 -6.473 10.025 1.00 93.19 303 THR A CA 1
ATOM 2317 C C . THR A 1 303 ? -19.731 -5.814 9.188 1.00 93.19 303 THR A C 1
ATOM 2319 O O . THR A 1 303 ? -19.463 -4.843 8.477 1.00 93.19 303 THR A O 1
ATOM 2322 N N . SER A 1 304 ? -20.949 -6.353 9.238 1.00 95.25 304 SER A N 1
ATOM 2323 C CA . SER A 1 304 ? -22.131 -5.816 8.543 1.00 95.25 304 SER A CA 1
ATOM 2324 C C . SER A 1 304 ? -23.050 -5.052 9.494 1.00 95.25 304 SER A C 1
ATOM 2326 O O . SER A 1 304 ? -23.021 -5.278 10.704 1.00 95.25 304 SER A O 1
ATOM 2328 N N . ALA A 1 305 ? -23.914 -4.192 8.949 1.00 94.44 305 ALA A N 1
ATOM 2329 C CA . ALA A 1 305 ? -24.952 -3.528 9.738 1.00 94.44 305 ALA A CA 1
ATOM 2330 C C . ALA A 1 305 ? -25.927 -4.543 10.360 1.00 94.44 305 ALA A C 1
ATOM 2332 O O . ALA A 1 305 ? -26.287 -4.404 11.527 1.00 94.44 305 ALA A O 1
ATOM 2333 N N . ALA A 1 306 ? -26.299 -5.594 9.618 1.00 94.44 306 ALA A N 1
ATOM 2334 C CA . ALA A 1 306 ? -27.141 -6.668 10.144 1.00 94.44 306 ALA A CA 1
ATOM 2335 C C . ALA A 1 306 ? -26.493 -7.408 11.329 1.00 94.44 306 ALA A C 1
ATOM 2337 O O . ALA A 1 306 ? -27.185 -7.846 12.244 1.00 94.44 306 ALA A O 1
ATOM 2338 N N . GLU A 1 307 ? -25.165 -7.545 11.346 1.00 94.62 307 GLU A N 1
ATOM 2339 C CA . GLU A 1 307 ? -24.477 -8.161 12.483 1.00 94.62 307 GLU A CA 1
ATOM 2340 C C . GLU A 1 307 ? -24.485 -7.263 13.719 1.00 94.62 307 GLU A C 1
ATOM 2342 O O . GLU A 1 307 ? -24.759 -7.743 14.814 1.00 94.62 307 GLU A O 1
ATOM 2347 N N . TYR A 1 308 ? -24.259 -5.960 13.555 1.00 95.69 308 TYR A N 1
ATOM 2348 C CA . TYR A 1 308 ? -24.410 -5.003 14.652 1.00 95.69 308 TYR A CA 1
ATOM 2349 C C . TYR A 1 308 ? -25.822 -5.028 15.256 1.00 95.69 308 TYR A C 1
ATOM 2351 O O . TYR A 1 308 ? -25.963 -5.053 16.476 1.00 95.69 308 TYR A O 1
ATOM 2359 N N . GLU A 1 309 ? -26.857 -5.089 14.415 1.00 95.50 309 GLU A N 1
ATOM 2360 C CA . GLU A 1 309 ? -28.252 -5.234 14.845 1.00 95.50 309 GLU A CA 1
ATOM 2361 C C . GLU A 1 309 ? -28.457 -6.499 15.698 1.00 95.50 309 GLU A C 1
ATOM 2363 O O . GLU A 1 309 ? -29.020 -6.426 16.794 1.00 95.50 309 GLU A O 1
ATOM 2368 N N . ARG A 1 310 ? -27.912 -7.645 15.259 1.00 95.50 310 ARG A N 1
ATOM 2369 C CA . ARG A 1 310 ? -27.940 -8.898 16.035 1.00 95.50 310 ARG A CA 1
ATOM 2370 C C . ARG A 1 310 ? -27.213 -8.779 17.373 1.00 95.50 310 ARG A C 1
ATOM 2372 O O . ARG A 1 310 ? -27.731 -9.253 18.382 1.00 95.50 310 ARG A O 1
ATOM 2379 N N . LEU A 1 311 ? -26.039 -8.151 17.398 1.00 96.88 311 LEU A N 1
ATOM 2380 C CA . LEU A 1 311 ? -25.253 -7.967 18.621 1.00 96.88 311 LEU A CA 1
ATOM 2381 C C . LEU A 1 311 ? -25.957 -7.049 19.629 1.00 96.88 311 LEU A C 1
ATOM 2383 O O . LEU A 1 311 ? -25.892 -7.305 20.833 1.00 96.88 311 LEU A O 1
ATOM 2387 N N . CYS A 1 312 ? -26.656 -6.012 19.158 1.00 95.12 312 CYS A N 1
ATOM 2388 C CA . CYS A 1 312 ? -27.465 -5.148 20.016 1.00 95.12 312 CYS A CA 1
ATOM 2389 C C . CYS A 1 312 ? -28.605 -5.928 20.672 1.00 95.12 312 CYS A C 1
ATOM 2391 O O . CYS A 1 312 ? -28.744 -5.876 21.895 1.00 95.12 312 CYS A O 1
ATOM 2393 N N . ALA A 1 313 ? -29.357 -6.703 19.884 1.00 92.19 313 ALA A N 1
ATOM 2394 C CA . ALA A 1 313 ? -30.425 -7.551 20.405 1.00 92.19 313 ALA A CA 1
ATOM 2395 C C . ALA A 1 313 ? -29.890 -8.582 21.418 1.00 92.19 313 ALA A C 1
ATOM 2397 O O . ALA A 1 313 ? -30.442 -8.735 22.506 1.00 92.19 313 ALA A O 1
ATOM 2398 N N . ALA A 1 314 ? -28.761 -9.231 21.110 1.00 94.56 314 ALA A N 1
ATOM 2399 C CA . ALA A 1 314 ? -28.105 -10.182 22.012 1.00 94.56 314 ALA A CA 1
ATOM 2400 C C . ALA A 1 314 ? -27.599 -9.538 23.318 1.00 94.56 314 ALA A C 1
ATOM 2402 O O . ALA A 1 314 ? -27.461 -10.224 24.328 1.00 94.56 314 ALA A O 1
ATOM 2403 N N . SER A 1 315 ? -27.351 -8.226 23.313 1.00 95.44 315 SER A N 1
ATOM 2404 C CA . SER A 1 315 ? -26.923 -7.452 24.486 1.00 95.44 315 SER A CA 1
ATOM 2405 C C . SER A 1 315 ? -28.095 -6.864 25.287 1.00 95.44 315 SER A C 1
ATOM 2407 O O . SER A 1 315 ? -27.874 -6.060 26.191 1.00 95.44 315 SER A O 1
ATOM 2409 N N . GLY A 1 316 ? -29.339 -7.242 24.966 1.00 93.00 316 GLY A N 1
ATOM 2410 C CA . GLY A 1 316 ? -30.540 -6.792 25.676 1.00 93.00 316 GLY A CA 1
ATOM 2411 C C . GLY A 1 316 ? -30.992 -5.371 25.330 1.00 93.00 316 GLY A C 1
ATOM 2412 O O . GLY A 1 316 ? -31.774 -4.784 26.078 1.00 93.00 316 GLY A O 1
ATOM 2413 N N . LEU A 1 317 ? -30.505 -4.801 24.223 1.00 94.25 317 LEU A N 1
ATOM 2414 C CA . LEU A 1 317 ? -31.013 -3.534 23.699 1.00 94.25 317 LEU A CA 1
ATOM 2415 C C . LEU A 1 317 ? -32.278 -3.774 22.859 1.00 94.25 317 LEU A C 1
ATOM 2417 O O . LEU A 1 317 ? -32.382 -4.764 22.137 1.00 94.25 317 LEU A O 1
ATOM 2421 N N . ALA A 1 318 ? -33.225 -2.845 22.949 1.00 93.25 318 ALA A N 1
ATOM 2422 C CA . ALA A 1 318 ? -34.493 -2.828 22.228 1.00 93.25 318 ALA A CA 1
ATOM 2423 C C . ALA A 1 318 ? -34.539 -1.669 21.215 1.00 93.25 318 ALA A C 1
ATOM 2425 O O . ALA A 1 318 ? -33.584 -0.900 21.094 1.00 93.25 318 ALA A O 1
ATOM 2426 N N . ASP A 1 319 ? -35.640 -1.557 20.466 1.00 92.56 319 ASP A N 1
ATOM 2427 C CA . ASP A 1 319 ? -35.880 -0.498 19.472 1.00 92.56 319 ASP A CA 1
ATOM 2428 C C . ASP A 1 319 ? -34.715 -0.305 18.488 1.00 92.56 319 ASP A C 1
ATOM 2430 O O . ASP A 1 319 ? -34.332 0.820 18.146 1.00 92.56 319 ASP A O 1
ATOM 2434 N N . VAL A 1 320 ? -34.111 -1.422 18.069 1.00 94.81 320 VAL A N 1
ATOM 2435 C CA . VAL A 1 320 ? -32.944 -1.411 17.189 1.00 94.81 320 VAL A CA 1
ATOM 2436 C C . VAL A 1 320 ? -33.367 -0.926 15.804 1.00 94.81 320 VAL A C 1
ATOM 2438 O O . VAL A 1 320 ? -34.226 -1.522 15.155 1.00 94.81 320 VAL A O 1
ATOM 2441 N N . ARG A 1 321 ? -32.758 0.165 15.340 1.00 94.94 321 ARG A N 1
ATOM 2442 C CA . ARG A 1 321 ? -32.951 0.722 13.997 1.00 94.94 321 ARG A CA 1
ATOM 2443 C C . ARG A 1 321 ? -31.606 0.860 13.305 1.00 94.94 321 ARG A C 1
ATOM 2445 O O . ARG A 1 321 ? -30.616 1.223 13.938 1.00 94.94 321 ARG A O 1
ATOM 2452 N N . ARG A 1 322 ? -31.581 0.628 11.993 1.00 95.19 322 ARG A N 1
ATOM 2453 C CA . ARG A 1 322 ? -30.390 0.810 11.156 1.00 95.19 322 ARG A CA 1
ATOM 2454 C C . ARG A 1 322 ? -30.694 1.572 9.874 1.00 95.19 322 ARG A C 1
ATOM 2456 O O . ARG A 1 322 ? -31.805 1.487 9.356 1.00 95.19 322 ARG A O 1
ATOM 2463 N N . ALA A 1 323 ? -29.698 2.277 9.353 1.00 94.19 323 ALA A N 1
ATOM 2464 C CA . ALA A 1 323 ? -29.767 2.961 8.066 1.00 94.19 323 ALA A CA 1
ATOM 2465 C C . ALA A 1 323 ? -28.450 2.822 7.288 1.00 94.19 323 ALA A C 1
ATOM 2467 O O . ALA A 1 323 ? -27.389 2.591 7.867 1.00 94.19 323 ALA A O 1
ATOM 2468 N N . ASP A 1 324 ? -28.535 2.956 5.964 1.00 94.44 324 ASP A N 1
ATOM 2469 C CA . ASP A 1 324 ? -27.391 3.035 5.053 1.00 94.44 324 ASP A CA 1
ATOM 2470 C C . ASP A 1 324 ? -27.356 4.444 4.454 1.00 94.44 324 ASP A C 1
ATOM 2472 O O . ASP A 1 324 ? -28.242 4.815 3.686 1.00 94.44 324 ASP A O 1
ATOM 2476 N N . TRP A 1 325 ? -26.355 5.240 4.829 1.00 94.06 325 TRP A N 1
ATOM 2477 C CA . TRP A 1 325 ? -26.177 6.618 4.354 1.00 94.06 325 TRP A CA 1
ATOM 2478 C C . TRP A 1 325 ? -25.037 6.747 3.340 1.00 94.06 325 TRP A C 1
ATOM 2480 O O . TRP A 1 325 ? -24.496 7.832 3.129 1.00 94.06 325 TRP A O 1
ATOM 2490 N N . THR A 1 326 ? -24.679 5.648 2.670 1.00 91.50 326 THR A N 1
ATOM 2491 C CA . THR A 1 326 ? -23.609 5.630 1.659 1.00 91.50 326 THR A CA 1
ATOM 2492 C C . THR A 1 326 ? -23.803 6.690 0.573 1.00 91.50 326 THR A C 1
ATOM 2494 O O . THR A 1 326 ? -22.841 7.339 0.167 1.00 91.50 326 THR A O 1
ATOM 2497 N N . ASP A 1 327 ? -25.036 6.904 0.118 1.00 86.88 327 ASP A N 1
ATOM 2498 C CA . ASP A 1 327 ? -25.311 7.898 -0.923 1.00 86.88 327 ASP A CA 1
ATOM 2499 C C . ASP A 1 327 ? -25.242 9.330 -0.373 1.00 86.88 327 ASP A C 1
ATOM 2501 O O . ASP A 1 327 ? -24.727 10.229 -1.038 1.00 86.88 327 ASP A O 1
ATOM 2505 N N . ALA A 1 328 ? -25.674 9.536 0.876 1.00 86.25 328 ALA A N 1
ATOM 2506 C CA . ALA A 1 328 ? -25.652 10.841 1.533 1.00 86.25 328 ALA A CA 1
ATOM 2507 C C . ALA A 1 328 ? -24.228 11.337 1.841 1.00 86.25 328 ALA A C 1
ATOM 2509 O O . ALA A 1 328 ? -24.011 12.543 1.931 1.00 86.25 328 ALA A O 1
ATOM 2510 N N . ILE A 1 329 ? -23.252 10.433 1.969 1.00 88.00 329 ILE A N 1
ATOM 2511 C CA . ILE A 1 329 ? -21.838 10.776 2.198 1.00 88.00 329 ILE A CA 1
ATOM 2512 C C . ILE A 1 329 ? -20.982 10.730 0.922 1.00 88.00 329 ILE A C 1
ATOM 2514 O O . ILE A 1 329 ? -19.815 11.119 0.948 1.00 88.00 329 ILE A O 1
ATOM 2518 N N . ALA A 1 330 ? -21.531 10.283 -0.215 1.00 79.62 330 ALA A N 1
ATOM 2519 C CA . ALA A 1 330 ? -20.777 10.074 -1.456 1.00 79.62 330 ALA A CA 1
ATOM 2520 C C . ALA A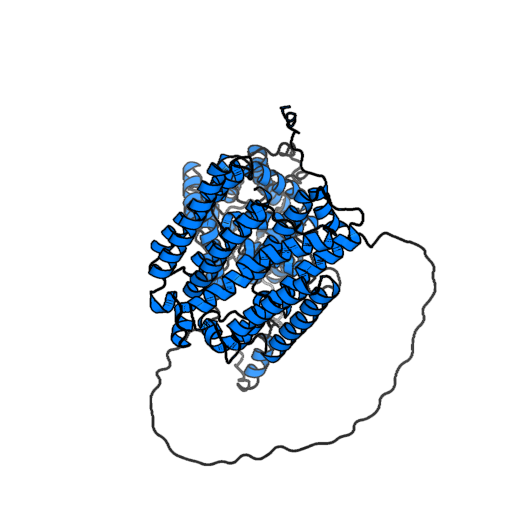 1 330 ? -19.942 11.292 -1.935 1.00 79.62 330 ALA A C 1
ATOM 2522 O O . ALA A 1 330 ? -18.825 11.080 -2.428 1.00 79.62 330 ALA A O 1
ATOM 2523 N N . PRO A 1 331 ? -20.391 12.558 -1.771 1.00 76.69 331 PRO A N 1
ATOM 2524 C CA . PRO A 1 331 ? -19.604 13.743 -2.141 1.00 76.69 331 PRO A CA 1
ATOM 2525 C C . PRO A 1 331 ? -18.344 13.998 -1.293 1.00 76.69 331 PRO A C 1
ATOM 2527 O O . PRO A 1 331 ? -17.508 14.819 -1.682 1.00 76.69 331 PRO A O 1
ATOM 2530 N N . PHE A 1 332 ? -18.163 13.289 -0.173 1.00 76.50 332 PHE A N 1
ATOM 2531 C CA . PHE A 1 332 ? -17.049 13.480 0.760 1.00 76.50 332 PHE A CA 1
ATOM 2532 C C . PHE A 1 332 ? -15.672 13.284 0.104 1.00 76.50 332 PHE A C 1
ATOM 2534 O O . PHE A 1 332 ? -14.813 14.165 0.164 1.00 76.50 332 PHE A O 1
ATOM 2541 N N . TRP A 1 333 ? -15.448 12.154 -0.576 1.00 71.94 333 TRP A N 1
ATOM 2542 C CA . TRP A 1 333 ? -14.118 11.799 -1.092 1.00 71.94 333 TRP A CA 1
ATOM 2543 C C . TRP A 1 333 ? -13.579 12.767 -2.163 1.00 71.94 333 TRP A C 1
ATOM 2545 O O . TRP A 1 333 ? -12.418 13.175 -2.055 1.00 71.94 333 TRP A O 1
ATOM 2555 N N . PRO A 1 334 ? -14.368 13.206 -3.168 1.00 66.25 334 PRO A N 1
ATOM 2556 C CA . PRO A 1 334 ? -13.940 14.259 -4.090 1.00 66.25 334 PRO A CA 1
ATOM 2557 C C . PRO A 1 334 ? -13.601 15.588 -3.400 1.00 66.25 334 PRO A C 1
ATOM 2559 O O . PRO A 1 334 ? -12.647 16.257 -3.808 1.00 66.25 334 PRO A O 1
ATOM 2562 N N . ALA A 1 335 ? -14.345 15.969 -2.354 1.00 63.81 335 ALA A N 1
ATOM 2563 C CA . ALA A 1 335 ? -14.080 17.187 -1.589 1.00 63.81 335 ALA A CA 1
ATOM 2564 C C . ALA A 1 335 ? -12.746 17.098 -0.826 1.00 63.81 335 ALA A C 1
ATOM 2566 O O . ALA A 1 335 ? -11.937 18.028 -0.881 1.00 63.81 335 ALA A O 1
ATOM 2567 N N . VAL A 1 336 ? -12.457 15.947 -0.206 1.00 64.62 336 VAL A N 1
ATOM 2568 C CA . VAL A 1 336 ? -11.181 15.704 0.486 1.00 64.62 336 VAL A CA 1
ATOM 2569 C C . VAL A 1 336 ? -10.000 15.735 -0.489 1.00 64.62 336 VAL A C 1
ATOM 2571 O O . VAL A 1 336 ? -9.002 16.400 -0.212 1.00 64.62 336 VAL A O 1
ATOM 2574 N N . ILE A 1 337 ? -10.109 15.090 -1.658 1.00 64.81 337 ILE A N 1
ATOM 2575 C CA . ILE A 1 337 ? -9.052 15.107 -2.690 1.00 64.81 337 ILE A CA 1
ATOM 2576 C C . ILE A 1 337 ? -8.758 16.545 -3.150 1.00 64.81 337 ILE A C 1
ATOM 2578 O O . ILE A 1 337 ? -7.595 16.931 -3.289 1.00 64.81 337 ILE A O 1
ATOM 2582 N N . ARG A 1 338 ? -9.797 17.370 -3.333 1.00 66.44 338 ARG A N 1
ATOM 2583 C CA . ARG A 1 338 ? -9.651 18.786 -3.701 1.00 66.44 338 ARG A CA 1
ATOM 2584 C C . ARG A 1 338 ? -8.949 19.590 -2.604 1.00 66.44 338 ARG A C 1
ATOM 2586 O O . ARG A 1 338 ? -8.030 20.347 -2.912 1.00 66.44 338 ARG A O 1
ATOM 2593 N N . SER A 1 339 ? -9.311 19.386 -1.337 1.00 60.88 339 SER A N 1
ATOM 2594 C CA . SER A 1 339 ? -8.654 20.039 -0.192 1.00 60.88 339 SER A CA 1
ATOM 2595 C C . SER A 1 339 ? -7.177 19.626 -0.052 1.00 60.88 339 SER A C 1
ATOM 2597 O O . SER A 1 339 ? -6.304 20.472 0.169 1.00 60.88 339 SER A O 1
ATOM 2599 N N . ALA A 1 340 ? -6.873 18.341 -0.269 1.00 59.16 340 ALA A N 1
ATOM 2600 C CA . ALA A 1 340 ? -5.517 17.793 -0.215 1.00 59.16 340 ALA A CA 1
ATOM 2601 C C . ALA A 1 340 ? -4.610 18.268 -1.370 1.00 59.16 340 ALA A C 1
ATOM 2603 O O . ALA A 1 340 ? -3.393 18.332 -1.208 1.00 59.16 340 ALA A O 1
ATOM 2604 N N . SER A 1 341 ? -5.188 18.649 -2.516 1.00 58.19 341 SER A N 1
ATOM 2605 C CA . SER A 1 341 ? -4.453 19.141 -3.695 1.00 58.19 341 SER A CA 1
ATOM 2606 C C . SER A 1 341 ? -3.897 20.569 -3.558 1.00 58.19 341 SER A C 1
ATOM 2608 O O . SER A 1 341 ? -3.179 21.046 -4.438 1.00 58.19 341 SER A O 1
ATOM 2610 N N . ARG A 1 342 ? -4.185 21.265 -2.446 1.00 64.88 342 ARG A N 1
ATOM 2611 C CA . ARG A 1 342 ? -3.621 22.593 -2.159 1.00 64.88 342 ARG A CA 1
ATOM 2612 C C . ARG A 1 342 ? -2.106 22.490 -1.902 1.00 64.88 342 ARG A C 1
ATOM 2614 O O . ARG A 1 342 ? -1.705 21.648 -1.097 1.00 64.88 342 ARG A O 1
ATOM 2621 N N . PRO A 1 343 ? -1.260 23.375 -2.472 1.00 52.31 343 PRO A N 1
ATOM 2622 C CA . PRO A 1 343 ? 0.204 23.250 -2.413 1.00 52.31 343 PRO A CA 1
ATOM 2623 C C . PRO A 1 343 ? 0.770 23.054 -0.998 1.00 52.31 343 PRO A C 1
ATOM 2625 O O . PRO A 1 343 ? 1.582 22.163 -0.769 1.00 52.31 343 PRO A O 1
ATOM 2628 N N . ARG A 1 344 ? 0.283 23.827 -0.018 1.00 59.34 344 ARG A N 1
ATOM 2629 C CA . ARG A 1 344 ? 0.717 23.744 1.389 1.00 59.34 344 ARG A CA 1
ATOM 2630 C C . ARG A 1 344 ? 0.428 22.378 2.031 1.00 59.34 344 ARG A C 1
ATOM 2632 O O . ARG A 1 344 ? 1.256 21.877 2.790 1.00 59.34 344 ARG A O 1
ATOM 2639 N N . ASN A 1 345 ? -0.710 21.769 1.700 1.00 57.25 345 ASN A N 1
ATOM 2640 C CA . ASN A 1 345 ? -1.133 20.473 2.237 1.00 57.25 345 ASN A CA 1
ATOM 2641 C C . ASN A 1 345 ? -0.438 19.321 1.503 1.00 57.25 345 ASN A C 1
ATOM 2643 O O . ASN A 1 345 ? -0.022 18.359 2.139 1.00 57.25 345 ASN A O 1
ATOM 2647 N N . PHE A 1 346 ? -0.215 19.462 0.194 1.00 55.31 346 PHE A N 1
ATOM 2648 C CA . PHE A 1 346 ? 0.499 18.494 -0.637 1.00 55.31 346 PHE A CA 1
ATOM 2649 C C . PHE A 1 346 ? 1.954 18.270 -0.178 1.00 55.31 346 PHE A C 1
ATOM 2651 O O . PHE A 1 346 ? 2.371 17.127 0.017 1.00 55.31 346 PHE A O 1
ATOM 2658 N N . PHE A 1 347 ? 2.717 19.343 0.081 1.00 53.38 347 PHE A N 1
ATOM 2659 C CA . PHE A 1 347 ? 4.100 19.226 0.574 1.00 53.38 347 PHE A CA 1
ATOM 2660 C C . PHE A 1 347 ? 4.187 18.638 1.991 1.00 53.38 347 PHE A C 1
ATOM 2662 O O . PHE A 1 347 ? 5.124 17.898 2.295 1.00 53.38 347 PHE A O 1
ATOM 2669 N N . ARG A 1 348 ? 3.196 18.902 2.853 1.00 56.22 348 ARG A N 1
ATOM 2670 C CA . ARG A 1 348 ? 3.101 18.273 4.181 1.00 56.22 348 ARG A CA 1
ATOM 2671 C C . ARG A 1 348 ? 2.726 16.793 4.099 1.00 56.22 348 ARG A C 1
ATOM 2673 O O . ARG A 1 348 ? 3.322 15.994 4.816 1.00 56.22 348 ARG A O 1
ATOM 2680 N N . LEU A 1 349 ? 1.821 16.417 3.190 1.00 53.91 349 LEU A N 1
ATOM 2681 C CA . LEU A 1 349 ? 1.457 15.021 2.932 1.00 53.91 349 LEU A CA 1
ATOM 2682 C C . LEU A 1 349 ? 2.678 14.215 2.460 1.00 53.91 349 LEU A C 1
ATOM 2684 O O . LEU A 1 349 ? 2.933 13.13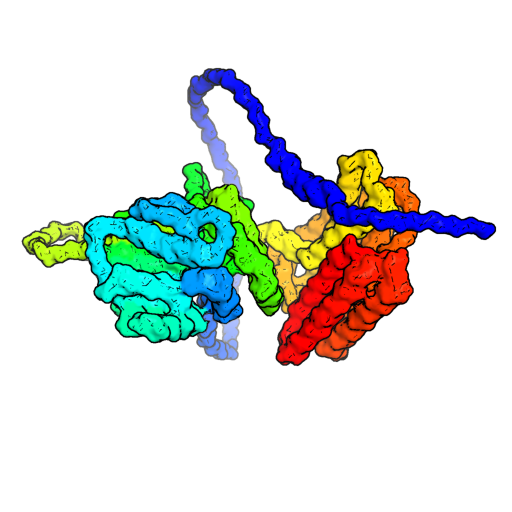0 2.977 1.00 53.91 349 LEU A O 1
ATOM 2688 N N . LEU A 1 350 ? 3.491 14.777 1.555 1.00 51.97 350 LEU A N 1
ATOM 2689 C CA . LEU A 1 350 ? 4.772 14.192 1.132 1.00 51.97 350 LEU A CA 1
ATOM 2690 C C . LEU A 1 350 ? 5.765 14.039 2.300 1.00 51.97 350 LEU A C 1
ATOM 2692 O O . LEU A 1 350 ? 6.500 13.052 2.363 1.00 51.97 350 LEU A O 1
ATOM 2696 N N . GLY A 1 351 ? 5.743 14.965 3.263 1.00 52.16 351 GLY A N 1
ATOM 2697 C CA . GLY A 1 351 ? 6.547 14.914 4.489 1.00 52.16 351 GLY A CA 1
ATOM 2698 C C . GLY A 1 351 ? 6.203 13.761 5.446 1.00 52.16 351 GLY A C 1
ATOM 2699 O O . GLY A 1 351 ? 7.045 13.389 6.263 1.00 52.16 351 GLY A O 1
ATOM 2700 N N . THR A 1 352 ? 5.018 13.146 5.327 1.00 52.09 352 THR A N 1
ATOM 2701 C CA . THR A 1 352 ? 4.603 11.992 6.158 1.00 52.09 352 THR A CA 1
ATOM 2702 C C . THR A 1 352 ? 5.175 10.647 5.683 1.00 52.09 352 THR A C 1
ATOM 2704 O O . THR A 1 352 ? 5.082 9.637 6.383 1.00 52.09 352 THR A O 1
ATOM 2707 N N . GLY A 1 353 ? 5.825 10.605 4.515 1.00 61.41 353 GLY A N 1
ATOM 2708 C CA . GLY A 1 353 ? 6.479 9.402 3.999 1.00 61.41 353 GLY A CA 1
ATOM 2709 C C . GLY A 1 353 ? 5.501 8.273 3.642 1.00 61.41 353 GLY A C 1
ATOM 2710 O O . GLY A 1 353 ? 4.524 8.478 2.927 1.00 61.41 353 GLY A O 1
ATOM 2711 N N . VAL A 1 354 ? 5.789 7.047 4.094 1.00 59.50 354 VAL A N 1
ATOM 2712 C CA . VAL A 1 354 ? 5.049 5.828 3.701 1.00 59.50 354 VAL A CA 1
ATOM 2713 C C . VAL A 1 354 ? 3.594 5.850 4.179 1.00 59.50 354 VAL A C 1
ATOM 2715 O O . VAL A 1 354 ? 2.723 5.333 3.481 1.00 59.50 354 VAL A O 1
ATOM 2718 N N . ASP A 1 355 ? 3.313 6.463 5.329 1.00 59.62 355 ASP A N 1
ATOM 2719 C CA . ASP A 1 355 ? 1.963 6.488 5.899 1.00 59.62 355 ASP A CA 1
ATOM 2720 C C . ASP A 1 355 ? 1.026 7.431 5.124 1.00 59.62 355 ASP A C 1
ATOM 2722 O O . ASP A 1 355 ? -0.154 7.117 4.956 1.00 59.62 355 ASP A O 1
ATOM 2726 N N . GLY A 1 356 ? 1.554 8.506 4.526 1.00 63.22 356 GLY A N 1
ATOM 2727 C CA . GLY A 1 356 ? 0.811 9.351 3.585 1.00 63.22 356 GLY A CA 1
ATOM 2728 C C . GLY A 1 356 ? 0.446 8.620 2.293 1.00 63.22 356 GLY A C 1
ATOM 2729 O O . GLY A 1 356 ? -0.700 8.675 1.848 1.00 63.22 356 GLY A O 1
ATOM 2730 N N . VAL A 1 357 ? 1.388 7.858 1.723 1.00 63.66 357 VAL A N 1
ATOM 2731 C CA . VAL A 1 357 ? 1.133 7.032 0.526 1.00 63.66 357 VAL A CA 1
ATOM 2732 C C . VAL A 1 357 ? 0.121 5.926 0.827 1.00 63.66 357 VAL A C 1
ATOM 2734 O O . VAL A 1 357 ? -0.801 5.710 0.042 1.00 63.66 357 VAL A O 1
ATOM 2737 N N . ARG A 1 358 ? 0.249 5.245 1.975 1.00 66.06 358 ARG A N 1
ATOM 2738 C CA . ARG A 1 358 ? -0.726 4.241 2.429 1.00 66.06 358 ARG A CA 1
ATOM 2739 C C . ARG A 1 358 ? -2.118 4.838 2.572 1.00 66.06 358 ARG A C 1
ATOM 2741 O O . ARG A 1 358 ? -3.061 4.238 2.070 1.00 66.06 358 ARG A O 1
ATOM 2748 N N . SER A 1 359 ? -2.230 6.018 3.180 1.00 64.44 359 SER A N 1
ATOM 2749 C CA . SER A 1 359 ? -3.507 6.719 3.345 1.00 64.44 359 SER A CA 1
ATOM 2750 C C . SER A 1 359 ? -4.125 7.082 1.988 1.00 64.44 359 SER A C 1
ATOM 2752 O O . SER A 1 359 ? -5.303 6.820 1.766 1.00 64.44 359 SER A O 1
ATOM 2754 N N . ALA A 1 360 ? -3.332 7.571 1.026 1.00 66.56 360 ALA A N 1
ATOM 2755 C CA . ALA A 1 360 ? -3.813 7.870 -0.327 1.00 66.56 360 ALA A CA 1
ATOM 2756 C C . ALA A 1 360 ? -4.303 6.617 -1.085 1.00 66.56 360 ALA A C 1
ATOM 2758 O O . ALA A 1 360 ? -5.352 6.646 -1.733 1.00 66.56 360 ALA A O 1
ATOM 2759 N N . VAL A 1 361 ? -3.578 5.496 -0.981 1.00 71.25 361 VAL A N 1
ATOM 2760 C CA . VAL A 1 361 ? -4.007 4.206 -1.551 1.00 71.25 361 VAL A CA 1
ATOM 2761 C C . VAL A 1 361 ? -5.289 3.717 -0.876 1.00 71.25 361 VAL A C 1
ATOM 2763 O O . VAL A 1 361 ? -6.205 3.261 -1.559 1.00 71.25 361 VAL A O 1
ATOM 2766 N N . ALA A 1 362 ? -5.380 3.842 0.447 1.00 77.00 362 ALA A N 1
ATOM 2767 C CA . ALA A 1 362 ? -6.550 3.436 1.209 1.00 77.00 362 ALA A CA 1
ATOM 2768 C C . ALA A 1 362 ? -7.800 4.217 0.788 1.00 77.00 362 ALA A C 1
ATOM 2770 O O . ALA A 1 362 ? -8.828 3.600 0.524 1.00 77.00 362 ALA A O 1
ATOM 2771 N N . MET A 1 363 ? -7.695 5.540 0.620 1.00 77.25 363 MET A N 1
ATOM 2772 C CA . MET A 1 363 ? -8.782 6.377 0.099 1.00 77.25 363 MET A CA 1
ATOM 2773 C C . MET A 1 363 ? -9.275 5.890 -1.269 1.00 77.25 363 MET A C 1
ATOM 2775 O O . MET A 1 363 ? -10.478 5.762 -1.487 1.00 77.25 363 MET A O 1
ATOM 2779 N N . PHE A 1 364 ? -8.361 5.571 -2.193 1.00 76.75 364 PHE A N 1
ATOM 2780 C CA . PHE A 1 364 ? -8.737 5.050 -3.510 1.00 76.75 364 PHE A CA 1
ATOM 2781 C C . PHE A 1 364 ? -9.485 3.712 -3.408 1.00 76.75 364 PHE A C 1
ATOM 2783 O O . PHE A 1 364 ? -10.517 3.520 -4.056 1.00 76.75 364 PHE A O 1
ATOM 2790 N N . LEU A 1 365 ? -8.992 2.793 -2.574 1.00 83.38 365 LEU A N 1
ATOM 2791 C CA . LEU A 1 365 ? -9.627 1.493 -2.356 1.00 83.38 365 LEU A CA 1
ATOM 2792 C C . LEU A 1 365 ? -10.988 1.619 -1.648 1.00 83.38 365 LEU A C 1
ATOM 2794 O O . LEU A 1 365 ? -11.909 0.885 -2.000 1.00 83.38 365 LEU A O 1
ATOM 2798 N N . MET A 1 366 ? -11.141 2.566 -0.716 1.00 85.56 366 MET A N 1
ATOM 2799 C CA . MET A 1 366 ? -12.418 2.898 -0.073 1.00 85.56 366 MET A CA 1
ATOM 2800 C C . MET A 1 366 ? -13.443 3.386 -1.100 1.00 85.56 366 MET A C 1
ATOM 2802 O O . MET A 1 366 ? -14.544 2.843 -1.172 1.00 85.56 366 MET A O 1
ATOM 2806 N N . VAL A 1 367 ? -13.069 4.341 -1.963 1.00 81.69 367 VAL A N 1
ATOM 2807 C CA . VAL A 1 367 ? -13.934 4.834 -3.054 1.00 81.69 367 VAL A CA 1
ATOM 2808 C C . VAL A 1 367 ? -14.354 3.695 -3.983 1.00 81.69 367 VAL A C 1
ATOM 2810 O O . VAL A 1 367 ? -15.518 3.615 -4.380 1.00 81.69 367 VAL A O 1
ATOM 2813 N N . LEU A 1 368 ? -13.428 2.793 -4.320 1.00 82.88 368 LEU A N 1
ATOM 2814 C CA . LEU A 1 368 ? -13.742 1.608 -5.114 1.00 82.88 368 LEU A CA 1
ATOM 2815 C C . LEU A 1 368 ? -14.737 0.693 -4.383 1.00 82.88 368 LEU A C 1
ATOM 2817 O O . LEU A 1 368 ? -15.726 0.278 -4.981 1.00 82.88 368 LEU A O 1
ATOM 2821 N N . GLY A 1 369 ? -14.518 0.419 -3.095 1.00 87.62 369 GLY A N 1
ATOM 2822 C CA . GLY A 1 369 ? -15.407 -0.403 -2.273 1.00 87.62 369 GLY A CA 1
ATOM 2823 C C . GLY A 1 369 ? -16.828 0.158 -2.165 1.00 87.62 369 GLY A C 1
ATOM 2824 O O . GLY A 1 369 ? -17.785 -0.605 -2.317 1.00 87.62 369 GLY A O 1
ATOM 2825 N N . TYR A 1 370 ? -16.972 1.477 -1.993 1.00 87.75 370 TYR A N 1
ATOM 2826 C CA . TYR A 1 370 ? -18.266 2.168 -2.020 1.00 87.75 370 TYR A CA 1
ATOM 2827 C C . TYR A 1 370 ? -18.949 2.048 -3.389 1.00 87.75 370 TYR A C 1
ATOM 2829 O O . TYR A 1 370 ? -20.100 1.626 -3.473 1.00 87.75 370 TYR A O 1
ATOM 2837 N N . ARG A 1 371 ? -18.226 2.322 -4.487 1.00 85.25 371 ARG A N 1
ATOM 2838 C CA . ARG A 1 371 ? -18.764 2.213 -5.861 1.00 85.25 371 ARG A CA 1
ATOM 2839 C C . ARG A 1 371 ? -19.196 0.798 -6.236 1.00 85.25 371 ARG A C 1
ATOM 2841 O O . ARG A 1 371 ? -20.121 0.628 -7.022 1.00 85.25 371 ARG A O 1
ATOM 2848 N N . MET A 1 372 ? -18.526 -0.218 -5.697 1.00 87.06 372 MET A N 1
ATOM 2849 C CA . MET A 1 372 ? -18.889 -1.624 -5.899 1.00 87.06 372 MET A CA 1
ATOM 2850 C C . MET A 1 372 ? -20.072 -2.066 -5.023 1.00 87.06 372 MET A C 1
ATOM 2852 O O . MET A 1 372 ? -20.501 -3.215 -5.128 1.00 87.06 372 MET A O 1
ATOM 2856 N N . GLY A 1 373 ? -20.579 -1.194 -4.143 1.00 90.94 373 GLY A N 1
ATOM 2857 C CA . GLY A 1 373 ? -21.615 -1.524 -3.167 1.00 90.94 373 GLY A CA 1
ATOM 2858 C C . GLY A 1 373 ? -21.151 -2.527 -2.107 1.00 90.94 373 GLY A C 1
ATOM 2859 O O . GLY A 1 373 ? -21.989 -3.165 -1.473 1.00 90.94 373 GLY A O 1
ATOM 2860 N N . LEU A 1 374 ? -19.834 -2.703 -1.942 1.00 94.31 374 LEU A N 1
ATOM 2861 C CA . LEU A 1 374 ? -19.245 -3.595 -0.945 1.00 94.31 374 LEU A CA 1
ATOM 2862 C C . LEU A 1 374 ? -19.126 -2.908 0.413 1.00 94.31 374 LEU A C 1
ATOM 2864 O O . LEU A 1 374 ? -19.426 -3.536 1.421 1.00 94.31 374 LEU A O 1
ATOM 2868 N N . ILE A 1 375 ? -18.669 -1.657 0.433 1.00 94.69 375 ILE A N 1
ATOM 2869 C CA . ILE A 1 375 ? -18.545 -0.852 1.653 1.00 94.69 375 ILE A CA 1
ATOM 2870 C C . ILE A 1 375 ? -19.783 0.014 1.767 1.00 94.69 375 ILE A C 1
ATOM 2872 O O . ILE A 1 375 ? -20.220 0.592 0.771 1.00 94.69 375 ILE A O 1
ATOM 2876 N N . LYS A 1 376 ? -20.333 0.075 2.973 1.00 95.31 376 LYS A N 1
ATOM 2877 C CA . LYS A 1 376 ? -21.514 0.846 3.323 1.00 95.31 376 LYS A CA 1
ATOM 2878 C C . LYS A 1 376 ? -21.211 1.760 4.502 1.00 95.31 376 LYS A C 1
ATOM 2880 O O . LYS A 1 376 ? -20.421 1.408 5.378 1.00 95.31 376 LYS A O 1
ATOM 2885 N N . PHE A 1 377 ? -21.856 2.918 4.520 1.00 95.06 377 PHE A N 1
ATOM 2886 C CA . PHE A 1 377 ? -21.836 3.833 5.653 1.00 95.06 377 PHE A CA 1
ATOM 2887 C C . PHE A 1 377 ? -23.047 3.534 6.539 1.00 95.06 377 PHE A C 1
ATOM 2889 O O . PHE A 1 377 ? -24.173 3.920 6.219 1.00 95.06 377 PHE A O 1
ATOM 2896 N N . GLY A 1 378 ? -22.824 2.739 7.585 1.00 95.19 378 GLY A N 1
ATOM 2897 C CA . GLY A 1 378 ? -23.883 2.182 8.416 1.00 95.19 378 GLY A CA 1
ATOM 2898 C C . GLY A 1 378 ? -24.171 3.048 9.633 1.00 95.19 378 GLY A C 1
ATOM 2899 O O . GLY A 1 378 ? -23.251 3.480 10.325 1.00 95.19 378 GLY A O 1
ATOM 2900 N N . LEU A 1 379 ? -25.454 3.251 9.911 1.00 96.06 379 LEU A N 1
ATOM 2901 C CA . LEU A 1 379 ? -25.944 3.834 11.152 1.00 96.06 379 LEU A CA 1
ATOM 2902 C C . LEU A 1 379 ? -26.753 2.789 11.911 1.00 96.06 379 LEU A C 1
ATOM 2904 O O . LEU A 1 379 ? -27.505 2.021 11.308 1.00 96.06 379 LEU A O 1
ATOM 2908 N N . LEU A 1 380 ? -26.636 2.806 13.231 1.00 96.19 380 LEU A N 1
ATOM 2909 C CA . LEU A 1 380 ? -27.363 1.955 14.156 1.00 96.19 380 LEU A CA 1
ATOM 2910 C C . LEU A 1 380 ? -27.770 2.779 15.377 1.00 96.19 380 LEU A C 1
ATOM 2912 O O . LEU A 1 380 ? -26.957 3.511 15.938 1.00 96.19 380 LEU A O 1
ATOM 2916 N N . THR A 1 381 ? -29.006 2.624 15.830 1.00 96.75 381 THR A N 1
ATOM 2917 C CA . THR A 1 381 ? -29.436 3.097 17.145 1.00 96.75 381 THR A CA 1
ATOM 2918 C C . THR A 1 381 ? -30.212 2.009 17.860 1.00 96.75 381 THR A C 1
ATOM 2920 O O . THR A 1 381 ? -30.909 1.225 17.223 1.00 96.75 381 THR A O 1
ATOM 2923 N N . ALA A 1 382 ? -30.087 1.958 19.180 1.00 96.06 382 ALA A N 1
ATOM 2924 C CA . ALA A 1 382 ? -30.869 1.071 20.021 1.00 96.06 382 ALA A CA 1
ATOM 2925 C C . ALA A 1 382 ? -31.109 1.722 21.386 1.00 96.06 382 ALA A C 1
ATOM 2927 O O . ALA A 1 382 ? -30.302 2.528 21.855 1.00 96.06 382 ALA A O 1
ATOM 2928 N N . ARG A 1 383 ? -32.219 1.370 22.026 1.00 95.62 383 ARG A N 1
ATOM 2929 C CA . ARG A 1 383 ? -32.608 1.864 23.344 1.00 95.62 383 ARG A CA 1
ATOM 2930 C C . ARG A 1 383 ? -32.390 0.779 24.383 1.00 95.62 383 ARG A C 1
ATOM 2932 O O . ARG A 1 383 ? -32.688 -0.389 24.144 1.00 95.62 383 ARG A O 1
ATOM 2939 N N . LYS A 1 384 ? -31.907 1.144 25.565 1.00 95.56 384 LYS A N 1
ATOM 2940 C CA . LYS A 1 384 ? -31.919 0.215 26.692 1.00 95.56 384 LYS A CA 1
ATOM 2941 C C . LYS A 1 384 ? -33.306 0.222 27.333 1.00 95.56 384 LYS A C 1
ATOM 2943 O O . LYS A 1 384 ? -33.776 1.302 27.688 1.00 95.56 384 LYS A O 1
ATOM 2948 N N . PRO A 1 385 ? -33.965 -0.933 27.513 1.00 93.44 385 PRO A N 1
ATOM 2949 C CA . PRO A 1 385 ? -35.267 -0.979 28.166 1.00 93.44 385 PRO A CA 1
ATOM 2950 C C . PRO A 1 385 ? -35.240 -0.312 29.544 1.00 93.44 385 PRO A C 1
ATOM 2952 O O . PRO A 1 385 ? -34.244 -0.392 30.272 1.00 93.44 385 PRO A O 1
ATOM 2955 N N . LEU A 1 386 ? -36.343 0.341 29.916 1.00 89.31 386 LEU A N 1
ATOM 2956 C CA . LEU A 1 386 ? -36.538 0.769 31.296 1.00 89.31 386 LEU A CA 1
ATOM 2957 C C . LEU A 1 386 ? -36.514 -0.472 32.189 1.00 89.31 386 LEU A C 1
ATOM 2959 O O . LEU A 1 386 ? -37.115 -1.498 31.863 1.00 89.31 386 LEU A O 1
ATOM 2963 N N . ARG A 1 387 ? -35.849 -0.378 33.342 1.00 77.88 387 ARG A N 1
ATOM 2964 C CA . ARG A 1 387 ? -36.090 -1.357 34.399 1.00 77.88 387 ARG A CA 1
ATOM 2965 C C . ARG A 1 387 ? -37.532 -1.135 34.836 1.00 77.88 387 ARG A C 1
ATOM 2967 O O . ARG A 1 387 ? -37.832 -0.080 35.389 1.00 77.88 387 ARG A O 1
ATOM 2974 N N . LEU A 1 388 ? -38.422 -2.086 34.555 1.00 56.09 388 LEU A N 1
ATOM 2975 C CA . LEU A 1 388 ? -39.719 -2.128 35.222 1.00 56.09 388 LEU A CA 1
ATOM 2976 C C . LEU A 1 388 ? -39.429 -2.055 36.721 1.00 56.09 388 LEU A C 1
ATOM 2978 O O . LEU A 1 388 ? -38.739 -2.921 37.263 1.00 56.09 388 LEU A O 1
ATOM 2982 N N . ALA A 1 389 ? -39.871 -0.975 37.364 1.00 40.72 389 ALA A N 1
ATOM 2983 C CA . ALA A 1 389 ? -39.846 -0.899 38.809 1.00 40.72 389 ALA A CA 1
ATOM 2984 C C . ALA A 1 389 ? -40.623 -2.116 39.311 1.00 40.72 389 ALA A C 1
ATOM 2986 O O . ALA A 1 389 ? -41.795 -2.287 38.975 1.00 40.72 389 ALA A O 1
ATOM 2987 N N . ALA A 1 390 ? -39.957 -2.986 40.065 1.00 40.28 390 ALA A N 1
ATOM 2988 C CA . ALA A 1 390 ? -40.618 -4.013 40.848 1.00 40.28 390 ALA A CA 1
ATOM 2989 C C . ALA A 1 390 ? -41.483 -3.300 41.900 1.00 40.28 390 ALA A C 1
ATOM 2991 O O . ALA A 1 390 ? -41.044 -3.025 43.011 1.00 40.28 390 ALA A O 1
ATOM 2992 N N . ALA A 1 391 ? -42.683 -2.900 41.493 1.00 39.72 391 ALA A N 1
ATOM 2993 C CA . ALA A 1 391 ? -43.669 -2.207 42.301 1.00 39.72 391 ALA A CA 1
ATOM 2994 C C . ALA A 1 391 ? -45.067 -2.681 41.886 1.00 39.72 391 ALA A C 1
ATOM 2996 O O . ALA A 1 391 ? -45.853 -1.938 41.313 1.00 39.72 391 ALA A O 1
ATOM 2997 N N . ALA A 1 392 ? -45.337 -3.957 42.153 1.00 38.00 392 ALA A N 1
ATOM 2998 C CA . ALA A 1 392 ? -46.635 -4.482 42.571 1.00 38.00 392 ALA A CA 1
ATOM 2999 C C . ALA A 1 392 ? -46.391 -5.928 43.019 1.00 38.00 392 ALA A C 1
ATOM 3001 O O . ALA A 1 392 ? -45.983 -6.764 42.216 1.00 38.00 392 ALA A O 1
ATOM 3002 N N . GLY A 1 393 ? -46.557 -6.191 44.316 1.00 39.97 393 GLY A N 1
ATOM 3003 C CA . GLY A 1 393 ? -46.342 -7.497 44.932 1.00 39.97 393 GLY A CA 1
ATOM 3004 C C . GLY A 1 393 ? -47.302 -8.556 44.399 1.00 39.97 393 GLY A C 1
ATOM 3005 O O . GLY A 1 393 ? -48.375 -8.764 44.955 1.00 39.97 393 GLY A O 1
ATOM 3006 N N . VAL A 1 394 ? -46.884 -9.237 43.339 1.00 36.22 394 VAL A N 1
ATOM 3007 C CA . VAL A 1 394 ? -47.418 -10.530 42.925 1.00 36.22 394 VAL A CA 1
ATOM 3008 C C . VAL A 1 394 ? -46.211 -11.435 42.735 1.00 36.22 394 VAL A C 1
ATOM 3010 O O . VAL A 1 394 ? -45.423 -11.240 41.809 1.00 36.22 394 VAL A O 1
ATOM 3013 N N . ASP A 1 395 ? -46.036 -12.378 43.659 1.00 30.11 395 ASP A N 1
ATOM 3014 C CA . ASP A 1 395 ? -45.014 -13.413 43.549 1.00 30.11 395 ASP A CA 1
ATOM 3015 C C . ASP A 1 395 ? -45.197 -14.172 42.222 1.00 30.11 395 ASP A C 1
ATOM 3017 O O . ASP A 1 395 ? -46.311 -14.616 41.918 1.00 30.11 395 ASP A O 1
ATOM 3021 N N . PRO A 1 396 ? -44.143 -14.340 41.404 1.00 37.44 396 PRO A N 1
ATOM 3022 C CA . PRO A 1 396 ? -44.222 -15.225 40.255 1.00 37.44 396 PRO A CA 1
ATOM 3023 C C . PRO A 1 396 ? -44.381 -16.677 40.744 1.00 37.44 396 PRO A C 1
ATOM 3025 O O . PRO A 1 396 ? -43.783 -17.056 41.756 1.00 37.44 396 PRO A O 1
ATOM 3028 N N . PRO A 1 397 ? -45.170 -17.518 40.049 1.00 34.16 397 PRO A N 1
ATOM 3029 C CA . PRO A 1 397 ? -45.354 -18.909 40.444 1.00 34.16 397 PRO A CA 1
ATOM 3030 C C . PRO A 1 397 ? -44.003 -19.647 40.431 1.00 34.16 397 PRO A C 1
ATOM 3032 O O . PRO A 1 397 ? -43.146 -19.343 39.594 1.00 34.16 397 PRO A O 1
ATOM 3035 N N . PRO A 1 398 ? -43.788 -20.622 41.336 1.00 39.00 398 PRO A N 1
ATOM 3036 C CA . PRO A 1 398 ? -42.497 -21.269 41.522 1.00 39.00 398 PRO A CA 1
ATOM 3037 C C . PRO A 1 398 ? -42.200 -22.241 40.373 1.00 39.00 398 PRO A C 1
ATOM 3039 O O . PRO A 1 398 ? -42.355 -23.451 40.492 1.00 39.00 398 PRO A O 1
ATOM 3042 N N . SER A 1 399 ? -41.746 -21.706 39.244 1.00 40.88 399 SER A N 1
ATOM 3043 C CA . SER A 1 399 ? -41.004 -22.437 38.220 1.00 40.88 399 SER A CA 1
ATOM 3044 C C . SER A 1 399 ? -40.277 -21.437 37.322 1.00 40.88 399 SER A C 1
ATOM 3046 O O . SER A 1 399 ? -40.921 -20.625 36.666 1.00 40.88 399 SER A O 1
ATOM 3048 N N . MET A 1 400 ? -38.948 -21.550 37.265 1.00 36.38 400 MET A N 1
ATOM 3049 C CA . MET A 1 400 ? -37.996 -20.696 36.535 1.00 36.38 400 MET A CA 1
ATOM 3050 C C . MET A 1 400 ? -37.585 -19.382 37.214 1.00 36.38 400 MET A C 1
ATOM 3052 O O . MET A 1 400 ? -37.828 -18.325 36.661 1.00 36.38 400 MET A O 1
ATOM 3056 N N . VAL A 1 401 ? -36.886 -19.449 38.353 1.00 34.50 401 VAL A N 1
ATOM 3057 C CA . VAL A 1 401 ? -35.531 -18.874 38.543 1.00 34.50 401 VAL A CA 1
ATOM 3058 C C . VAL A 1 401 ? -34.949 -19.495 39.821 1.00 34.50 401 VAL A C 1
ATOM 3060 O O . VAL A 1 401 ? -35.194 -19.025 40.925 1.00 34.50 401 VAL A O 1
ATOM 3063 N N . ALA A 1 402 ? -34.169 -20.563 39.667 1.00 26.30 402 ALA A N 1
ATOM 3064 C CA . ALA A 1 402 ? -33.191 -21.016 40.657 1.00 26.30 402 ALA A CA 1
ATOM 3065 C C . ALA A 1 402 ? -32.158 -21.899 39.948 1.00 26.30 402 ALA A C 1
ATOM 3067 O O . ALA A 1 402 ? -32.283 -23.118 39.930 1.00 26.30 402 ALA A O 1
ATOM 3068 N N . ALA A 1 403 ? -31.167 -21.276 39.311 1.00 26.77 403 ALA A N 1
ATOM 3069 C CA . ALA A 1 403 ? -29.911 -21.937 38.959 1.00 26.77 403 ALA A CA 1
ATOM 3070 C C . ALA A 1 403 ? -28.838 -20.892 38.621 1.00 26.77 403 ALA A C 1
ATOM 3072 O O . ALA A 1 403 ? -28.366 -20.804 37.491 1.00 26.77 403 ALA A O 1
ATOM 3073 N N . THR A 1 404 ? -28.424 -20.112 39.619 1.00 34.41 404 THR A N 1
ATOM 3074 C CA . THR A 1 404 ? -27.093 -19.503 39.592 1.00 34.41 404 THR A CA 1
ATOM 3075 C C . THR A 1 404 ? -26.315 -20.100 40.754 1.00 34.41 404 THR A C 1
ATOM 3077 O O . THR A 1 404 ? -26.694 -19.912 41.904 1.00 34.41 404 THR A O 1
ATOM 3080 N N . LEU A 1 405 ? -25.231 -20.804 40.411 1.00 34.69 405 LEU A N 1
ATOM 3081 C CA . LEU A 1 405 ? -24.131 -21.230 41.285 1.00 34.69 405 LEU A CA 1
ATOM 3082 C C . LEU A 1 405 ? -24.459 -22.331 42.306 1.00 34.69 405 LEU A C 1
ATOM 3084 O O . LEU A 1 405 ? -24.775 -22.050 43.448 1.00 34.69 405 LEU A O 1
ATOM 3088 N N . VAL A 1 406 ? -24.316 -23.588 41.885 1.00 33.53 406 VAL A N 1
ATOM 3089 C CA . VAL A 1 406 ? -23.368 -24.604 42.400 1.00 33.53 406 VAL A CA 1
ATOM 3090 C C . VAL A 1 406 ? -23.667 -25.868 41.584 1.00 33.53 406 VAL A C 1
ATOM 3092 O O . VAL A 1 406 ? -24.702 -26.499 41.752 1.00 33.53 406 VAL A O 1
ATOM 3095 N N . GLY A 1 407 ? -22.793 -26.201 40.636 1.00 25.09 407 GLY A N 1
ATOM 3096 C CA . GLY A 1 407 ? -22.943 -27.362 39.761 1.00 25.09 407 GLY A CA 1
ATOM 3097 C C . GLY A 1 407 ? -21.566 -27.853 39.349 1.00 25.09 407 GLY A C 1
ATOM 3098 O O . GLY A 1 407 ? -20.863 -27.194 38.592 1.00 25.09 407 GLY A O 1
ATOM 3099 N N . GLU A 1 408 ? -21.173 -28.958 39.962 1.00 26.83 408 GLU A N 1
ATOM 3100 C CA . GLU A 1 408 ? -19.883 -29.635 39.930 1.00 26.83 408 GLU A CA 1
ATOM 3101 C C . GLU A 1 408 ? -19.164 -29.626 38.574 1.00 26.83 408 GLU A C 1
ATOM 3103 O O . GLU A 1 408 ? -19.711 -29.995 37.534 1.00 26.83 408 GLU A O 1
ATOM 3108 N N . ARG A 1 409 ? -17.858 -29.325 38.619 1.00 26.09 409 ARG A N 1
ATOM 3109 C CA . ARG A 1 409 ? -16.911 -29.797 37.606 1.00 26.09 409 ARG A CA 1
ATOM 3110 C C . ARG A 1 409 ? -16.953 -31.322 37.601 1.00 26.09 409 ARG A C 1
ATOM 3112 O O . ARG A 1 409 ? -16.211 -31.968 38.339 1.00 26.09 409 ARG A O 1
ATOM 3119 N N . ARG A 1 410 ? -17.774 -31.907 36.735 1.00 26.77 410 ARG A N 1
ATOM 3120 C CA . ARG A 1 410 ? -17.538 -33.272 36.287 1.00 26.77 410 ARG A CA 1
ATOM 3121 C C . ARG A 1 410 ? -16.299 -33.211 35.397 1.00 26.77 410 ARG A C 1
ATOM 3123 O O . ARG A 1 410 ? -16.357 -32.733 34.270 1.00 26.77 410 ARG A O 1
ATOM 3130 N N . LEU A 1 411 ? -15.162 -33.597 35.975 1.00 28.56 411 LEU A N 1
ATOM 3131 C CA . LEU A 1 411 ? -13.890 -33.797 35.288 1.00 28.56 411 LEU A CA 1
ATOM 3132 C C . LEU A 1 411 ? -14.122 -34.761 34.120 1.00 28.56 411 LEU A C 1
ATOM 3134 O O . LEU A 1 411 ? -14.171 -35.975 34.313 1.00 28.56 411 LEU A O 1
ATOM 3138 N N . LEU A 1 412 ? -14.290 -34.220 32.916 1.00 25.31 412 LEU A N 1
ATOM 3139 C CA . LEU A 1 412 ? -14.105 -34.997 31.701 1.00 25.31 412 LEU A CA 1
ATOM 3140 C C . LEU A 1 412 ? -12.611 -35.354 31.609 1.00 25.31 412 LEU A C 1
ATOM 3142 O O . LEU A 1 412 ? -11.763 -34.516 31.945 1.00 25.31 412 LEU A O 1
ATOM 3146 N N . PRO A 1 413 ? -12.256 -36.595 31.232 1.00 30.02 413 PRO A N 1
ATOM 3147 C CA . PRO A 1 413 ? -10.866 -36.999 31.107 1.00 30.02 413 PRO A CA 1
ATOM 3148 C C . PRO A 1 413 ? -10.120 -36.041 30.177 1.00 30.02 413 PRO A C 1
ATOM 3150 O O . PRO A 1 413 ? -10.541 -35.785 29.051 1.00 30.02 413 PRO A O 1
ATOM 3153 N N . ARG A 1 414 ? -8.980 -35.543 30.661 1.00 34.22 414 ARG A N 1
ATOM 3154 C CA . ARG A 1 414 ? -8.072 -34.567 30.026 1.00 34.22 414 ARG A CA 1
ATOM 3155 C C . ARG A 1 414 ? -7.592 -34.920 28.606 1.00 34.22 414 ARG A C 1
ATOM 3157 O O . ARG A 1 414 ? -6.840 -34.146 28.023 1.00 34.22 414 ARG A O 1
ATOM 3164 N N . GLU A 1 415 ? -7.983 -36.070 28.069 1.00 34.06 415 GLU A N 1
ATOM 3165 C CA . GLU A 1 415 ? -7.583 -36.560 26.751 1.00 34.06 415 GLU A CA 1
ATOM 3166 C C . GLU A 1 415 ? -8.599 -36.216 25.641 1.00 34.06 415 GLU A C 1
ATOM 3168 O O . GLU A 1 415 ? -8.186 -36.108 24.490 1.00 34.06 415 GLU A O 1
ATOM 3173 N N . GLU A 1 416 ? -9.876 -35.933 25.952 1.00 31.16 416 GLU A N 1
ATOM 3174 C CA . GLU A 1 416 ? -10.893 -35.549 24.941 1.00 31.16 416 GLU A CA 1
ATOM 3175 C C . GLU A 1 416 ? -11.049 -34.026 24.749 1.00 31.16 416 GLU A C 1
ATOM 3177 O O . GLU A 1 416 ? -11.343 -33.559 23.651 1.00 31.16 416 GLU A O 1
ATOM 3182 N N . GLU A 1 417 ? -10.765 -33.208 25.767 1.00 28.45 417 GLU A N 1
ATOM 3183 C CA . GLU A 1 417 ? -10.717 -31.741 25.605 1.00 28.45 417 GLU A CA 1
ATOM 3184 C C . GLU A 1 417 ? -9.494 -31.286 24.793 1.00 28.45 417 GLU A C 1
ATOM 3186 O O . GLU A 1 417 ? -9.539 -30.255 24.120 1.00 28.45 417 GLU A O 1
ATOM 3191 N N . ALA A 1 418 ? -8.410 -32.069 24.799 1.00 32.22 418 ALA A N 1
ATOM 3192 C CA . ALA A 1 418 ? -7.221 -31.803 23.993 1.00 32.22 418 ALA A CA 1
ATOM 3193 C C . ALA A 1 418 ? -7.425 -32.125 22.501 1.00 32.22 418 ALA A C 1
ATOM 3195 O O . ALA A 1 418 ? -6.784 -31.498 21.658 1.00 32.22 418 ALA A O 1
ATOM 3196 N N . SER A 1 419 ? -8.326 -33.055 22.159 1.00 28.81 419 SER A N 1
ATOM 3197 C CA . SER A 1 419 ? -8.651 -33.378 20.764 1.00 28.81 419 SER A CA 1
ATOM 3198 C C . SER A 1 419 ? -9.696 -32.425 20.172 1.00 28.81 419 SER A C 1
ATOM 3200 O O . SER A 1 419 ? -9.544 -32.003 19.027 1.00 28.81 419 SER A O 1
ATOM 3202 N N . LEU A 1 420 ? -10.688 -31.985 20.957 1.00 28.39 420 LEU A N 1
ATOM 3203 C CA . LEU A 1 420 ? -11.737 -31.063 20.493 1.00 28.39 420 LEU A CA 1
ATOM 3204 C C . LEU A 1 420 ? -11.288 -29.590 20.433 1.00 28.39 420 LEU A C 1
ATOM 3206 O O . LEU A 1 420 ? -11.723 -28.852 19.548 1.00 28.39 420 LEU A O 1
ATOM 3210 N N . SER A 1 421 ? -10.371 -29.158 21.308 1.00 28.67 421 SER A N 1
ATOM 3211 C CA . SER A 1 421 ? -9.786 -27.804 21.245 1.00 28.67 421 SER A CA 1
ATOM 3212 C C . SER A 1 421 ? -8.738 -27.645 20.136 1.00 28.67 421 SER A C 1
ATOM 3214 O O . SER A 1 421 ? -8.565 -26.544 19.609 1.00 28.67 421 SER A O 1
ATOM 3216 N N . GLN A 1 422 ? -8.085 -28.734 19.712 1.00 31.94 422 GLN A N 1
ATOM 3217 C CA . GLN A 1 422 ? -7.209 -28.717 18.536 1.00 31.94 422 GLN A CA 1
ATOM 3218 C C . GLN A 1 422 ? -7.988 -28.665 17.214 1.00 31.94 422 GLN A C 1
ATOM 3220 O O . GLN A 1 422 ? -7.484 -28.086 16.251 1.00 31.94 422 GLN A O 1
ATOM 3225 N N . GLU A 1 423 ? -9.215 -29.194 17.156 1.00 28.05 423 GLU A N 1
ATOM 3226 C CA . GLU A 1 423 ? -10.049 -29.121 15.948 1.00 28.05 423 GLU A CA 1
ATOM 3227 C C . GLU A 1 423 ? -10.795 -27.782 15.796 1.00 28.05 423 GLU A C 1
ATOM 3229 O O . GLU A 1 423 ? -10.965 -27.323 14.666 1.00 28.05 423 GLU A O 1
ATOM 3234 N N . SER A 1 424 ? -11.177 -27.092 16.884 1.00 27.30 424 SER A N 1
ATOM 3235 C CA . SER A 1 424 ? -11.923 -25.819 16.791 1.00 27.30 424 SER A CA 1
ATOM 3236 C C . SER A 1 424 ? -11.052 -24.555 16.714 1.00 27.30 424 SER A C 1
ATOM 3238 O O . SER A 1 424 ? -11.529 -23.522 16.245 1.00 27.30 424 SER A O 1
ATOM 3240 N N . LEU A 1 425 ? -9.779 -24.618 17.128 1.00 30.83 425 LEU A N 1
ATOM 3241 C CA . LEU A 1 425 ? -8.782 -23.547 16.929 1.00 30.83 425 LEU A CA 1
ATOM 3242 C C . LEU A 1 425 ? -8.003 -23.692 15.612 1.00 30.83 425 LEU A C 1
ATOM 3244 O O . LEU A 1 425 ? -7.282 -22.779 15.208 1.00 30.83 425 LEU A O 1
ATOM 3248 N N . ALA A 1 426 ? -8.218 -24.782 14.874 1.00 28.67 426 ALA A N 1
ATOM 3249 C CA . ALA A 1 426 ? -7.841 -24.905 13.473 1.00 28.67 426 ALA A CA 1
ATOM 3250 C C . ALA A 1 426 ? -8.885 -24.228 12.565 1.00 28.67 426 ALA A C 1
ATOM 3252 O O . ALA A 1 426 ? -9.365 -24.803 11.588 1.00 28.67 426 ALA A O 1
ATOM 3253 N N . GLY A 1 427 ? -9.218 -22.963 12.845 1.00 28.48 427 GLY A N 1
ATOM 3254 C CA . GLY A 1 427 ? -9.689 -22.091 11.777 1.00 28.48 427 GLY A CA 1
ATOM 3255 C C . GLY A 1 427 ? -8.614 -22.124 10.697 1.00 28.48 427 GLY A C 1
ATOM 3256 O O . GLY A 1 427 ? -7.461 -21.820 11.004 1.00 28.48 427 GLY A O 1
ATOM 3257 N N . ASP A 1 428 ? -8.979 -22.579 9.494 1.00 34.62 428 ASP A N 1
ATOM 3258 C CA . ASP A 1 428 ? -8.127 -22.823 8.323 1.00 34.62 428 ASP A CA 1
ATOM 3259 C C . ASP A 1 428 ? -7.373 -21.543 7.911 1.00 34.62 428 ASP A C 1
ATOM 3261 O O . ASP A 1 428 ? -7.674 -20.848 6.945 1.00 34.62 428 ASP A O 1
ATOM 3265 N N . SER A 1 429 ? -6.395 -21.192 8.732 1.00 41.09 429 SER A N 1
ATOM 3266 C CA . SER A 1 429 ? -5.432 -20.114 8.602 1.00 41.09 429 SER A CA 1
ATOM 3267 C C . SER A 1 429 ? -4.115 -20.709 8.129 1.00 41.09 429 SER A C 1
ATOM 3269 O O . SER A 1 429 ? -3.042 -20.160 8.357 1.00 41.09 429 SER A O 1
ATOM 3271 N N . ARG A 1 430 ? -4.189 -21.818 7.377 1.00 41.50 430 ARG A N 1
ATOM 3272 C CA . ARG A 1 430 ? -3.149 -22.109 6.403 1.00 41.50 430 ARG A CA 1
ATOM 3273 C C . ARG A 1 430 ? -3.133 -20.904 5.465 1.00 41.50 430 ARG A C 1
ATOM 3275 O O . ARG A 1 430 ? -4.143 -20.650 4.801 1.00 41.50 430 ARG A O 1
ATOM 3282 N N . PRO A 1 431 ? -2.052 -20.106 5.429 1.00 50.94 431 PRO A N 1
ATOM 3283 C CA . PRO A 1 431 ? -1.960 -19.013 4.478 1.00 50.94 431 PRO A CA 1
ATOM 3284 C C . PRO A 1 431 ? -2.292 -19.575 3.104 1.00 50.94 431 PRO A C 1
ATOM 3286 O O . PRO A 1 431 ? -1.774 -20.623 2.712 1.00 50.94 431 PRO A O 1
ATOM 3289 N N . SER A 1 432 ? -3.230 -18.919 2.414 1.00 72.31 432 SER A N 1
ATOM 3290 C CA . SER A 1 432 ? -3.728 -19.432 1.142 1.00 72.31 432 SER A CA 1
ATOM 3291 C C . SER A 1 432 ? -2.546 -19.753 0.232 1.00 72.31 432 SER A C 1
ATOM 3293 O O . SER A 1 432 ? -1.542 -19.034 0.234 1.00 72.31 432 SER A O 1
ATOM 3295 N N . PHE A 1 433 ? -2.656 -20.810 -0.571 1.00 75.69 433 PHE A N 1
ATOM 3296 C CA . PHE A 1 433 ? -1.605 -21.172 -1.524 1.00 75.69 433 PHE A CA 1
ATOM 3297 C C . PHE A 1 433 ? -1.152 -19.966 -2.370 1.00 75.69 433 PHE A C 1
ATOM 3299 O O . PHE A 1 433 ? 0.029 -19.821 -2.660 1.00 75.69 433 PHE A O 1
ATOM 3306 N N . LEU A 1 434 ? -2.066 -19.035 -2.666 1.00 77.06 434 LEU A N 1
ATOM 3307 C CA . LEU A 1 434 ? -1.776 -17.766 -3.340 1.00 77.06 434 LEU A CA 1
ATOM 3308 C C . LEU A 1 434 ? -0.916 -16.800 -2.505 1.00 77.06 434 LEU A C 1
ATOM 3310 O O . LEU A 1 434 ? -0.030 -16.150 -3.052 1.00 77.06 434 LEU A O 1
ATOM 3314 N N . SER A 1 435 ? -1.137 -16.704 -1.191 1.00 81.19 435 SER A N 1
ATOM 3315 C CA . SER A 1 435 ? -0.284 -15.930 -0.275 1.00 81.19 435 SER A CA 1
ATOM 3316 C C . SER A 1 435 ? 1.120 -16.530 -0.166 1.00 81.19 435 SER A C 1
ATOM 3318 O O . SER A 1 435 ? 2.116 -15.797 -0.178 1.00 81.19 435 SER A O 1
ATOM 3320 N N . ALA A 1 436 ? 1.210 -17.861 -0.102 1.00 85.31 436 ALA A N 1
ATOM 3321 C CA . ALA A 1 436 ? 2.484 -18.569 -0.150 1.00 85.31 436 ALA A CA 1
ATOM 3322 C C . ALA A 1 436 ? 3.187 -18.332 -1.499 1.00 85.31 436 ALA A C 1
ATOM 3324 O O . ALA A 1 436 ? 4.349 -17.941 -1.521 1.00 85.31 436 ALA A O 1
ATOM 3325 N N . LEU A 1 437 ? 2.474 -18.449 -2.622 1.00 86.31 437 LEU A N 1
ATOM 3326 C CA . LEU A 1 437 ? 3.009 -18.207 -3.965 1.00 86.31 437 LEU A CA 1
ATOM 3327 C C . LEU A 1 437 ? 3.504 -16.762 -4.148 1.00 86.31 437 LEU A C 1
ATOM 3329 O O . LEU A 1 437 ? 4.583 -16.539 -4.692 1.00 86.31 437 LEU A O 1
ATOM 3333 N N . HIS A 1 438 ? 2.757 -15.777 -3.644 1.00 86.38 438 HIS A N 1
ATOM 3334 C CA . HIS A 1 438 ? 3.146 -14.366 -3.687 1.00 86.38 438 HIS A CA 1
ATOM 3335 C C . HIS A 1 438 ? 4.437 -14.094 -2.903 1.00 86.38 438 HIS A C 1
ATOM 3337 O O . HIS A 1 438 ? 5.314 -13.380 -3.383 1.00 86.38 438 HIS A O 1
ATOM 3343 N N . ARG A 1 439 ? 4.603 -14.675 -1.707 1.00 90.88 439 ARG A N 1
ATOM 3344 C CA . ARG A 1 439 ? 5.860 -14.545 -0.947 1.00 90.88 439 ARG A CA 1
ATOM 3345 C C . ARG A 1 439 ? 7.005 -15.320 -1.599 1.00 90.88 439 ARG A C 1
ATOM 3347 O O . ARG A 1 439 ? 8.125 -14.812 -1.632 1.00 90.88 439 ARG A O 1
ATOM 3354 N N . PHE A 1 440 ? 6.713 -16.490 -2.165 1.00 91.75 440 PHE A N 1
ATOM 3355 C CA . PHE A 1 440 ? 7.676 -17.317 -2.889 1.00 91.75 440 PHE A CA 1
ATOM 3356 C C . 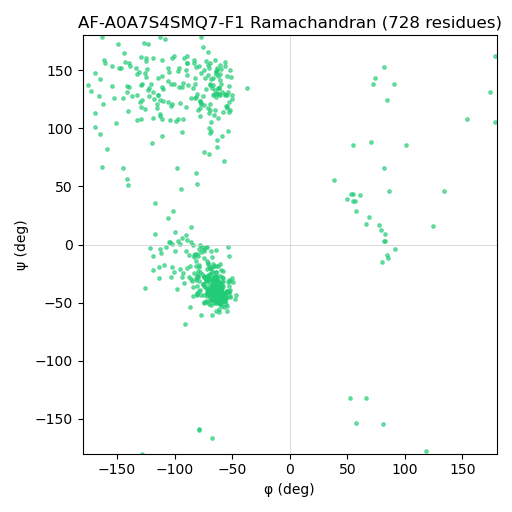PHE A 1 440 ? 8.274 -16.584 -4.092 1.00 91.75 440 PHE A C 1
ATOM 3358 O O . PHE A 1 440 ? 9.483 -16.652 -4.283 1.00 91.75 440 PHE A O 1
ATOM 3365 N N . SER A 1 441 ? 7.481 -15.814 -4.845 1.00 88.25 441 SER A N 1
ATOM 3366 C CA . SER A 1 441 ? 7.974 -15.067 -6.013 1.00 88.25 441 SER A CA 1
ATOM 3367 C C . SER A 1 441 ? 8.801 -13.818 -5.678 1.00 88.25 441 SER A C 1
ATOM 3369 O O . SER A 1 441 ? 9.355 -13.207 -6.589 1.00 88.25 441 SER A O 1
ATOM 3371 N N . ARG A 1 442 ? 8.916 -13.434 -4.393 1.00 90.00 442 ARG A N 1
ATOM 3372 C CA . ARG A 1 442 ? 9.596 -12.211 -3.917 1.00 90.00 442 ARG A CA 1
ATOM 3373 C C . ARG A 1 442 ? 9.031 -10.944 -4.592 1.00 90.00 442 ARG A C 1
ATOM 3375 O O . ARG A 1 442 ? 9.623 -10.428 -5.543 1.00 90.00 442 ARG A O 1
ATOM 3382 N N . PRO A 1 443 ? 7.947 -10.346 -4.061 1.00 88.25 443 PRO A N 1
ATOM 3383 C CA . PRO A 1 443 ? 7.184 -9.291 -4.743 1.00 88.25 443 PRO A CA 1
ATOM 3384 C C . PRO A 1 443 ? 7.976 -8.042 -5.146 1.00 88.25 443 PRO A C 1
ATOM 3386 O O . PRO A 1 443 ? 7.607 -7.365 -6.100 1.00 88.25 443 PRO A O 1
ATOM 3389 N N . HIS A 1 444 ? 9.039 -7.698 -4.414 1.00 85.75 444 HIS A N 1
ATOM 3390 C CA . HIS A 1 444 ? 9.923 -6.581 -4.766 1.00 85.75 444 HIS A CA 1
ATOM 3391 C C . HIS A 1 444 ? 10.711 -6.869 -6.060 1.00 85.75 444 HIS A C 1
ATOM 3393 O O . HIS A 1 444 ? 10.800 -6.023 -6.945 1.00 85.75 444 HIS A O 1
ATOM 3399 N N . THR A 1 445 ? 11.183 -8.107 -6.245 1.00 90.44 445 THR A N 1
ATOM 3400 C CA . THR A 1 445 ? 11.866 -8.516 -7.483 1.00 90.44 445 THR A CA 1
ATOM 3401 C C . THR A 1 445 ? 10.913 -8.558 -8.680 1.00 90.44 445 THR A C 1
ATOM 3403 O O . THR A 1 445 ? 11.266 -8.060 -9.748 1.00 90.44 445 THR A O 1
ATOM 3406 N N . VAL A 1 446 ? 9.679 -9.039 -8.492 1.00 90.88 446 VAL A N 1
ATOM 3407 C CA . VAL A 1 446 ? 8.640 -9.059 -9.538 1.00 90.88 446 VAL A CA 1
ATOM 3408 C C . VAL A 1 446 ? 8.278 -7.646 -9.985 1.00 90.88 446 VAL A C 1
ATOM 3410 O O . VAL A 1 446 ? 8.299 -7.361 -11.179 1.00 90.88 446 VAL A O 1
ATOM 3413 N N . ARG A 1 447 ? 8.013 -6.739 -9.034 1.00 90.06 447 ARG A N 1
ATOM 3414 C CA . ARG A 1 447 ? 7.721 -5.327 -9.331 1.00 90.06 447 ARG A CA 1
ATOM 3415 C C . ARG A 1 447 ? 8.834 -4.681 -10.148 1.00 90.06 447 ARG A C 1
ATOM 3417 O O . ARG A 1 447 ? 8.550 -4.062 -11.166 1.00 90.06 447 ARG A O 1
ATOM 3424 N N . GLY A 1 448 ? 10.089 -4.892 -9.751 1.00 87.69 448 GLY A N 1
ATOM 3425 C CA . GLY A 1 448 ? 11.233 -4.370 -10.495 1.00 87.69 448 GLY A CA 1
ATOM 3426 C C . GLY A 1 448 ? 11.305 -4.896 -11.931 1.00 87.69 448 GLY A C 1
ATOM 3427 O O . GLY A 1 448 ? 11.541 -4.113 -12.840 1.00 87.69 448 GLY A O 1
ATOM 3428 N N . THR A 1 449 ? 11.046 -6.191 -12.153 1.00 90.44 449 THR A N 1
ATOM 3429 C CA . THR A 1 449 ? 11.023 -6.779 -13.504 1.00 90.44 449 THR A CA 1
ATOM 3430 C C . THR A 1 449 ? 9.900 -6.190 -14.356 1.00 90.44 449 THR A C 1
ATOM 3432 O O . THR A 1 449 ? 10.126 -5.872 -15.519 1.00 90.44 449 THR A O 1
ATOM 3435 N N . LEU A 1 450 ? 8.702 -6.020 -13.789 1.00 89.88 450 LEU A N 1
ATOM 3436 C CA . LEU A 1 450 ? 7.549 -5.462 -14.499 1.00 89.88 450 LEU A CA 1
ATOM 3437 C C . LEU A 1 450 ? 7.793 -4.015 -14.937 1.00 89.88 450 LEU A C 1
ATOM 3439 O O . LEU A 1 450 ? 7.580 -3.693 -16.103 1.00 89.88 450 LEU A O 1
ATOM 3443 N N . ILE A 1 451 ? 8.269 -3.165 -14.022 1.00 89.62 451 ILE A N 1
ATOM 3444 C CA . ILE A 1 451 ? 8.537 -1.751 -14.313 1.00 89.62 451 ILE A CA 1
ATOM 3445 C C . ILE A 1 451 ? 9.676 -1.633 -15.332 1.00 89.62 451 ILE A C 1
ATOM 3447 O O . ILE A 1 451 ? 9.527 -0.899 -16.302 1.00 89.62 451 ILE A O 1
ATOM 3451 N N . ALA A 1 452 ? 10.759 -2.405 -15.177 1.00 88.50 452 ALA A N 1
ATOM 3452 C CA . ALA A 1 452 ? 11.863 -2.432 -16.138 1.00 88.50 452 ALA A CA 1
ATOM 3453 C C . ALA A 1 452 ? 11.411 -2.865 -17.538 1.00 88.50 452 ALA A C 1
ATOM 3455 O O . ALA A 1 452 ? 11.767 -2.243 -18.537 1.00 88.50 452 ALA A O 1
ATOM 3456 N N . SER A 1 453 ? 10.579 -3.908 -17.606 1.00 88.31 453 SER A N 1
ATOM 3457 C CA . SER A 1 453 ? 10.062 -4.411 -18.878 1.00 88.31 453 SER A CA 1
ATOM 3458 C C . SER A 1 453 ? 9.167 -3.378 -19.555 1.00 88.31 453 SER A C 1
ATOM 3460 O O . SER A 1 453 ? 9.322 -3.109 -20.741 1.00 88.31 453 SER A O 1
ATOM 3462 N N . LEU A 1 454 ? 8.263 -2.754 -18.793 1.00 87.00 454 LEU A N 1
ATOM 3463 C CA . LEU A 1 454 ? 7.391 -1.694 -19.293 1.00 87.00 454 LEU A CA 1
ATOM 3464 C C . LEU A 1 454 ? 8.201 -0.491 -19.790 1.00 87.00 454 LEU A C 1
ATOM 3466 O O . LEU A 1 454 ? 7.949 0.001 -20.886 1.00 87.00 454 LEU A O 1
ATOM 3470 N N . ALA A 1 455 ? 9.184 -0.053 -19.006 1.00 86.25 455 ALA A N 1
ATOM 3471 C CA . ALA A 1 455 ? 10.079 1.049 -19.328 1.00 86.25 455 ALA A CA 1
ATOM 3472 C C . ALA A 1 455 ? 10.788 0.832 -20.675 1.00 86.25 455 ALA A C 1
ATOM 3474 O O . ALA A 1 455 ? 10.703 1.674 -21.572 1.00 86.25 455 ALA A O 1
ATOM 3475 N N . ALA A 1 456 ? 11.409 -0.333 -20.854 1.00 85.06 456 ALA A N 1
ATOM 3476 C CA . ALA A 1 456 ? 12.103 -0.681 -22.088 1.00 85.06 456 ALA A CA 1
ATOM 3477 C C . ALA A 1 456 ? 11.149 -0.874 -23.283 1.00 85.06 456 ALA A C 1
ATOM 3479 O O . ALA A 1 456 ? 11.474 -0.437 -24.387 1.00 85.06 456 ALA A O 1
ATOM 3480 N N . VAL A 1 457 ? 9.957 -1.456 -23.080 1.00 84.62 457 VAL A N 1
ATOM 3481 C CA . VAL A 1 457 ? 8.920 -1.571 -24.126 1.00 84.62 457 VAL A CA 1
ATOM 3482 C C . VAL A 1 457 ? 8.474 -0.190 -24.602 1.00 84.62 457 VAL A C 1
ATOM 3484 O O . VAL A 1 457 ? 8.462 0.066 -25.805 1.00 84.62 457 VAL A O 1
ATOM 3487 N N . VAL A 1 458 ? 8.130 0.712 -23.677 1.00 83.81 458 VAL A N 1
ATOM 3488 C CA . VAL A 1 458 ? 7.680 2.069 -24.016 1.00 83.81 458 VAL A CA 1
ATOM 3489 C C . VAL A 1 458 ? 8.763 2.805 -24.793 1.00 83.81 458 VAL A C 1
ATOM 3491 O O . VAL A 1 458 ? 8.465 3.363 -25.850 1.00 83.81 458 VAL A O 1
ATOM 3494 N N . ARG A 1 459 ? 10.020 2.746 -24.334 1.00 83.75 459 ARG A N 1
ATOM 3495 C CA . ARG A 1 459 ? 11.128 3.387 -25.045 1.00 83.75 459 ARG A CA 1
ATOM 3496 C C . ARG A 1 459 ? 11.316 2.814 -26.444 1.00 83.75 459 ARG A C 1
ATOM 3498 O O . ARG A 1 459 ? 11.414 3.579 -27.398 1.00 83.75 459 ARG A O 1
ATOM 3505 N N . ALA A 1 460 ? 11.341 1.490 -26.582 1.00 81.88 460 ALA A N 1
ATOM 3506 C CA . ALA A 1 460 ? 11.514 0.840 -27.878 1.00 81.88 460 ALA A CA 1
ATOM 3507 C C . ALA A 1 460 ? 10.400 1.207 -28.869 1.00 81.88 460 ALA A C 1
ATOM 3509 O O . ALA A 1 460 ? 10.674 1.382 -30.054 1.00 81.88 460 ALA A O 1
ATOM 3510 N N . VAL A 1 461 ? 9.158 1.368 -28.403 1.00 78.94 461 VAL A N 1
ATOM 3511 C CA . VAL A 1 461 ? 8.036 1.823 -29.242 1.00 78.94 461 VAL A CA 1
ATOM 3512 C C . VAL A 1 461 ? 8.184 3.300 -29.624 1.00 78.94 461 VAL A C 1
ATOM 3514 O O . VAL A 1 461 ? 7.974 3.650 -30.785 1.00 78.94 461 VAL A O 1
ATOM 3517 N N . GLN A 1 462 ? 8.578 4.165 -28.682 1.00 78.06 462 GLN A N 1
ATOM 3518 C CA . GLN A 1 462 ? 8.801 5.595 -28.934 1.00 78.06 462 GLN A CA 1
ATOM 3519 C C . GLN A 1 462 ? 9.898 5.833 -29.977 1.00 78.06 462 GLN A C 1
ATOM 3521 O O . GLN A 1 462 ? 9.696 6.601 -30.914 1.00 78.06 462 GLN A O 1
ATOM 3526 N N . THR A 1 463 ? 11.034 5.141 -29.854 1.00 77.44 463 THR A N 1
ATOM 3527 C CA . THR A 1 463 ? 12.158 5.272 -30.797 1.00 77.44 463 THR A CA 1
ATOM 3528 C C . THR A 1 463 ? 11.869 4.651 -32.161 1.00 77.44 463 THR A C 1
ATOM 3530 O O . THR A 1 463 ? 12.578 4.922 -33.124 1.00 77.44 463 THR A O 1
ATOM 3533 N N . SER A 1 464 ? 10.820 3.834 -32.260 1.00 71.12 464 SER A N 1
ATOM 3534 C CA . SER A 1 464 ? 10.415 3.160 -33.494 1.00 71.12 464 SER A CA 1
ATOM 3535 C C . SER A 1 464 ? 9.295 3.883 -34.256 1.00 71.12 464 SER A C 1
ATOM 3537 O O . SER A 1 464 ? 8.854 3.386 -35.286 1.00 71.12 464 SER A O 1
ATOM 3539 N N . GLY A 1 465 ? 8.836 5.050 -33.783 1.00 68.44 465 GLY A N 1
ATOM 3540 C CA . GLY A 1 465 ? 7.803 5.845 -34.461 1.00 68.44 465 GLY A CA 1
ATOM 3541 C C . GLY A 1 465 ? 6.364 5.349 -34.259 1.00 68.44 465 GLY A C 1
ATOM 3542 O O . GLY A 1 465 ? 5.459 5.821 -34.943 1.00 68.44 465 GLY A O 1
ATOM 3543 N N . GLY A 1 466 ? 6.134 4.432 -33.310 1.00 65.38 466 GLY A N 1
ATOM 3544 C CA . GLY A 1 466 ? 4.818 3.866 -32.995 1.00 65.38 466 GLY A CA 1
ATOM 3545 C C . GLY A 1 466 ? 4.723 2.353 -33.211 1.00 65.38 466 GLY A C 1
ATOM 3546 O O . GLY A 1 466 ? 5.701 1.684 -33.536 1.00 65.38 466 GLY A O 1
ATOM 3547 N N . LEU A 1 467 ? 3.531 1.794 -32.978 1.00 65.00 467 LEU A N 1
ATOM 3548 C CA . LEU A 1 467 ? 3.255 0.373 -33.201 1.00 65.00 467 LEU A CA 1
ATOM 3549 C C . LEU A 1 467 ? 2.855 0.149 -34.670 1.00 65.00 467 LEU A C 1
ATOM 3551 O O . LEU A 1 467 ? 1.901 0.790 -35.120 1.00 65.00 467 LEU A O 1
ATOM 3555 N N . PRO A 1 468 ? 3.509 -0.763 -35.410 1.00 59.47 468 PRO A N 1
ATOM 3556 C CA . PRO A 1 468 ? 3.019 -1.177 -36.719 1.00 59.47 468 PRO A CA 1
ATOM 3557 C C . PRO A 1 468 ? 1.643 -1.856 -36.585 1.00 59.47 468 PRO A C 1
ATOM 3559 O O . PRO A 1 468 ? 1.308 -2.422 -35.539 1.00 59.47 468 PRO A O 1
ATOM 3562 N N . GLY A 1 469 ? 0.817 -1.768 -37.633 1.00 49.88 469 GLY A N 1
ATOM 3563 C CA . GLY A 1 469 ? -0.543 -2.318 -37.647 1.00 49.88 469 GLY A CA 1
ATOM 3564 C C . GLY A 1 469 ? -0.570 -3.802 -37.256 1.00 49.88 469 GLY A C 1
ATOM 3565 O O . GLY A 1 469 ? 0.103 -4.617 -37.875 1.00 49.88 469 GLY A O 1
ATOM 3566 N N . GLY A 1 470 ? -1.333 -4.142 -36.209 1.00 57.66 470 GLY A N 1
ATOM 3567 C CA . GLY A 1 470 ? -1.385 -5.499 -35.640 1.00 57.66 470 GLY A CA 1
ATOM 3568 C C . GLY A 1 470 ? -1.303 -5.548 -34.109 1.00 57.66 470 GLY A C 1
ATOM 3569 O O . GLY A 1 470 ? -0.562 -6.357 -33.551 1.00 57.66 470 GLY A O 1
ATOM 3570 N N . VAL A 1 471 ? -2.070 -4.693 -33.417 1.00 61.94 471 VAL A N 1
ATOM 3571 C CA . VAL A 1 471 ? -2.016 -4.497 -31.949 1.00 61.94 471 VAL A CA 1
ATOM 3572 C C . VAL A 1 471 ? -2.171 -5.810 -31.161 1.00 61.94 471 VAL A C 1
ATOM 3574 O O . VAL A 1 471 ? -1.553 -5.971 -30.111 1.00 61.94 471 VAL A O 1
ATOM 3577 N N . GLY A 1 472 ? -2.936 -6.778 -31.681 1.00 67.00 472 GLY A N 1
ATOM 3578 C CA . GLY A 1 472 ? -3.164 -8.072 -31.028 1.00 67.00 472 GLY A CA 1
ATOM 3579 C C . GLY A 1 472 ? -1.927 -8.977 -30.970 1.00 67.00 472 GLY A C 1
ATOM 3580 O O . GLY A 1 472 ? -1.561 -9.440 -29.891 1.00 67.00 472 GLY A O 1
ATOM 3581 N N . LEU A 1 473 ? -1.253 -9.211 -32.103 1.00 70.12 473 LEU A N 1
ATOM 3582 C CA . LEU A 1 473 ? -0.097 -10.118 -32.169 1.00 70.12 473 LEU A CA 1
ATOM 3583 C C . LEU A 1 473 ? 1.135 -9.516 -31.482 1.00 70.12 473 LEU A C 1
ATOM 3585 O O . LEU A 1 473 ? 1.826 -10.206 -30.733 1.00 70.12 473 LEU A O 1
ATOM 3589 N N . VAL A 1 474 ? 1.381 -8.219 -31.691 1.00 74.19 474 VAL A N 1
ATOM 3590 C CA . VAL A 1 474 ? 2.462 -7.490 -31.011 1.00 74.19 474 VAL A CA 1
ATOM 3591 C C . VAL A 1 474 ? 2.219 -7.472 -29.500 1.00 74.19 474 VAL A C 1
ATOM 3593 O O . VAL A 1 474 ? 3.128 -7.772 -28.727 1.00 74.19 474 VAL A O 1
ATOM 3596 N N . GLY A 1 475 ? 0.978 -7.221 -29.070 1.00 77.38 475 GLY A N 1
ATOM 3597 C CA . GLY A 1 475 ? 0.586 -7.288 -27.663 1.00 77.38 475 GLY A CA 1
ATOM 3598 C C . GLY A 1 475 ? 0.789 -8.676 -27.048 1.00 77.38 475 GLY A C 1
ATOM 3599 O O . GLY A 1 475 ? 1.331 -8.779 -25.950 1.00 77.38 475 GLY A O 1
ATOM 3600 N N . ALA A 1 476 ? 0.433 -9.748 -27.763 1.00 79.75 476 ALA A N 1
ATOM 3601 C CA . ALA A 1 476 ? 0.639 -11.122 -27.302 1.00 79.75 476 ALA A CA 1
ATOM 3602 C C . ALA A 1 476 ? 2.129 -11.471 -27.146 1.00 79.75 476 ALA A C 1
ATOM 3604 O O . ALA A 1 476 ? 2.519 -12.049 -26.132 1.00 79.75 476 ALA A O 1
ATOM 3605 N N . LYS A 1 477 ? 2.977 -11.067 -28.102 1.00 83.88 477 LYS A N 1
ATOM 3606 C CA . LYS A 1 477 ? 4.432 -11.275 -28.026 1.00 83.88 477 LYS A CA 1
ATOM 3607 C C . LYS A 1 477 ? 5.074 -10.488 -26.878 1.00 83.88 477 LYS A C 1
ATOM 3609 O O . LYS A 1 477 ? 5.894 -11.043 -26.152 1.00 83.88 477 LYS A O 1
ATOM 3614 N N . ILE A 1 478 ? 4.658 -9.238 -26.651 1.00 84.75 478 ILE A N 1
ATOM 3615 C CA . ILE A 1 478 ? 5.095 -8.439 -25.490 1.00 84.75 478 ILE A CA 1
ATOM 3616 C C . ILE A 1 478 ? 4.598 -9.066 -24.176 1.00 84.75 478 ILE A C 1
ATOM 3618 O O . ILE A 1 478 ? 5.333 -9.116 -23.192 1.00 84.75 478 ILE A O 1
ATOM 3622 N N . GLY A 1 479 ? 3.375 -9.598 -24.143 1.00 86.06 479 GLY A N 1
ATOM 3623 C CA . GLY A 1 479 ? 2.870 -10.348 -22.991 1.00 86.06 479 GLY A CA 1
ATOM 3624 C C . GLY A 1 479 ? 3.716 -11.590 -22.692 1.00 86.06 479 GLY A C 1
ATOM 3625 O O . GLY A 1 479 ? 4.106 -11.811 -21.545 1.00 86.06 479 GLY A O 1
ATOM 3626 N N . GLY A 1 480 ? 4.062 -12.360 -23.727 1.00 88.50 480 GLY A N 1
ATOM 3627 C CA . GLY A 1 480 ? 4.945 -13.524 -23.627 1.00 88.50 480 GLY A CA 1
ATOM 3628 C C . GLY A 1 480 ? 6.368 -13.174 -23.181 1.00 88.50 480 GLY A C 1
ATOM 3629 O O . GLY A 1 480 ? 6.930 -13.879 -22.343 1.00 88.50 480 GLY A O 1
ATOM 3630 N N . LEU A 1 481 ? 6.912 -12.042 -23.646 1.00 90.44 481 LEU A N 1
ATOM 3631 C CA . LEU A 1 481 ? 8.180 -11.469 -23.181 1.00 90.44 481 LEU A CA 1
ATOM 3632 C C . LEU A 1 481 ? 8.175 -11.282 -21.661 1.00 90.44 481 LEU A C 1
ATOM 3634 O O . LEU A 1 481 ? 9.014 -11.839 -20.953 1.00 90.44 481 LEU A O 1
ATOM 3638 N N . VAL A 1 482 ? 7.196 -10.531 -21.151 1.00 91.12 482 VAL A N 1
ATOM 3639 C CA . VAL A 1 482 ? 7.083 -10.226 -19.720 1.00 91.12 482 VAL A CA 1
ATOM 3640 C C . VAL A 1 482 ? 6.861 -11.504 -18.915 1.00 91.12 482 VAL A C 1
ATOM 3642 O O . VAL A 1 482 ? 7.513 -11.704 -17.890 1.00 91.12 482 VAL A O 1
ATOM 3645 N N . LEU A 1 483 ? 5.991 -12.401 -19.387 1.00 93.62 483 LEU A N 1
ATOM 3646 C CA . LEU A 1 483 ? 5.721 -13.670 -18.716 1.00 93.62 483 LEU A CA 1
ATOM 3647 C C . LEU A 1 483 ? 6.976 -14.547 -18.622 1.00 93.62 483 LEU A C 1
ATOM 3649 O O . LEU A 1 483 ? 7.246 -15.087 -17.550 1.00 93.62 483 LEU A O 1
ATOM 3653 N N . SER A 1 484 ? 7.786 -14.629 -19.683 1.00 95.25 484 SER A N 1
ATOM 3654 C CA . SER A 1 484 ? 9.053 -15.371 -19.647 1.00 95.25 484 SER A CA 1
ATOM 3655 C C . SER A 1 484 ? 10.012 -14.810 -18.587 1.00 95.25 484 SER A C 1
ATOM 3657 O O . SER A 1 484 ? 10.575 -15.566 -17.800 1.00 95.25 484 SER A O 1
ATOM 3659 N N . LEU A 1 485 ? 10.118 -13.486 -18.438 1.00 94.81 485 LEU A N 1
ATOM 3660 C CA . LEU A 1 485 ? 10.953 -12.873 -17.397 1.00 94.81 485 LEU A CA 1
ATOM 3661 C C . LEU A 1 485 ? 10.429 -13.123 -15.979 1.00 94.81 485 LEU A C 1
ATOM 3663 O O . LEU A 1 485 ? 11.219 -13.302 -15.048 1.00 94.81 485 LEU A O 1
ATOM 3667 N N . LEU A 1 486 ? 9.108 -13.155 -15.790 1.00 94.56 486 LEU A N 1
ATOM 3668 C CA . LEU A 1 486 ? 8.500 -13.529 -14.510 1.00 94.56 486 LEU A CA 1
ATOM 3669 C C . LEU A 1 486 ? 8.748 -15.004 -14.175 1.00 94.56 486 LEU A C 1
ATOM 3671 O O . LEU A 1 486 ? 9.014 -15.335 -13.014 1.00 94.56 486 LEU A O 1
ATOM 3675 N N . CYS A 1 487 ? 8.714 -15.877 -15.181 1.00 96.31 487 CYS A N 1
ATOM 3676 C CA . CYS A 1 487 ? 9.114 -17.272 -15.060 1.00 96.31 487 CYS A CA 1
ATOM 3677 C C . CYS A 1 487 ? 10.587 -17.384 -14.646 1.00 96.31 487 CYS A C 1
ATOM 3679 O O . CYS A 1 487 ? 10.869 -18.026 -13.635 1.00 96.31 487 CYS A O 1
ATOM 3681 N N . ALA A 1 488 ? 11.508 -16.692 -15.327 1.00 95.62 488 ALA A N 1
ATOM 3682 C CA . ALA A 1 488 ? 12.923 -16.675 -14.953 1.00 95.62 488 ALA A CA 1
ATOM 3683 C C . ALA A 1 488 ? 13.151 -16.174 -13.524 1.00 95.62 488 ALA A C 1
ATOM 3685 O O . ALA A 1 488 ? 13.880 -16.800 -12.756 1.00 95.62 488 ALA A O 1
ATOM 3686 N N . ASN A 1 489 ? 12.473 -15.091 -13.130 1.00 94.88 489 ASN A N 1
ATOM 3687 C CA . ASN A 1 489 ? 12.523 -14.594 -11.759 1.00 94.88 489 ASN A CA 1
ATOM 3688 C C . ASN A 1 489 ? 12.078 -15.673 -10.765 1.00 94.88 489 ASN A C 1
ATOM 3690 O O . ASN A 1 489 ? 12.774 -15.914 -9.784 1.00 94.88 489 ASN A O 1
ATOM 3694 N N . THR A 1 490 ? 10.954 -16.342 -11.041 1.00 94.94 490 THR A N 1
ATOM 3695 C CA . THR A 1 490 ? 10.393 -17.407 -10.194 1.00 94.94 490 THR A CA 1
ATOM 3696 C C . THR A 1 490 ? 11.349 -18.591 -10.052 1.00 94.94 490 THR A C 1
ATOM 3698 O O . THR A 1 490 ? 11.518 -19.091 -8.941 1.00 94.94 490 THR A O 1
ATOM 3701 N N . VAL A 1 491 ? 12.019 -19.001 -11.134 1.00 95.94 491 VAL A N 1
ATOM 3702 C CA . VAL A 1 491 ? 13.051 -20.049 -11.091 1.00 95.94 491 VAL A CA 1
ATOM 3703 C C . VAL A 1 491 ? 14.201 -19.621 -10.183 1.00 95.94 491 VAL A C 1
ATOM 3705 O O . VAL A 1 491 ? 14.493 -20.316 -9.213 1.00 95.94 491 VAL A O 1
ATOM 3708 N N . CYS A 1 492 ? 14.809 -18.458 -10.432 1.00 94.25 492 CYS A N 1
ATOM 3709 C CA . CYS A 1 492 ? 15.973 -17.994 -9.674 1.00 94.25 492 CYS A CA 1
ATOM 3710 C C . CYS A 1 492 ? 15.667 -17.831 -8.176 1.00 94.25 492 CYS A C 1
ATOM 3712 O O . CYS A 1 492 ? 16.408 -18.329 -7.329 1.00 94.25 492 CYS A O 1
ATOM 3714 N N . VAL A 1 493 ? 14.554 -17.175 -7.818 1.00 93.75 493 VAL A N 1
ATOM 3715 C CA . VAL A 1 493 ? 14.185 -16.976 -6.402 1.00 93.75 493 VAL A CA 1
ATOM 3716 C C . VAL A 1 493 ? 13.705 -18.265 -5.736 1.00 93.75 493 VAL A C 1
ATOM 3718 O O . VAL A 1 493 ? 13.893 -18.432 -4.529 1.00 93.75 493 VAL A O 1
AT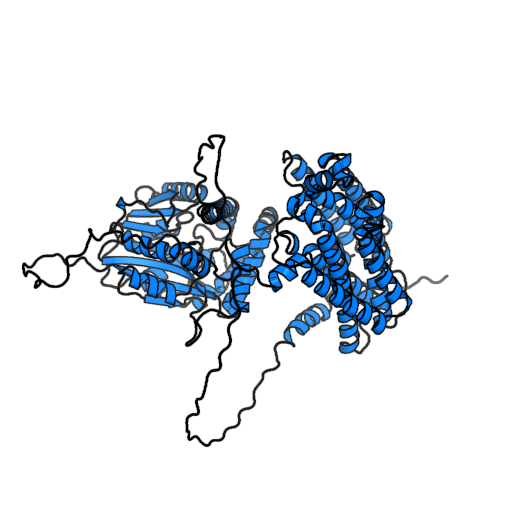OM 3721 N N . GLY A 1 494 ? 13.075 -19.162 -6.498 1.00 94.56 494 GLY A N 1
ATOM 3722 C CA . GLY A 1 494 ? 12.582 -20.446 -6.016 1.00 94.56 494 GLY A CA 1
ATOM 3723 C C . GLY A 1 494 ? 13.726 -21.400 -5.700 1.00 94.56 494 GLY A C 1
ATOM 3724 O O . GLY A 1 494 ? 13.816 -21.893 -4.578 1.00 94.56 494 GLY A O 1
ATOM 3725 N N . VAL A 1 495 ? 14.649 -21.577 -6.650 1.00 95.00 495 VAL A N 1
ATOM 3726 C CA . VAL A 1 495 ? 15.879 -22.360 -6.466 1.00 95.00 495 VAL A CA 1
ATOM 3727 C C . VAL A 1 495 ? 16.691 -21.808 -5.297 1.00 95.00 495 VAL A C 1
ATOM 3729 O O . VAL A 1 495 ? 17.114 -22.583 -4.440 1.00 95.00 495 VAL A O 1
ATOM 3732 N N . ASN A 1 496 ? 16.836 -20.483 -5.186 1.00 93.44 496 ASN A N 1
ATOM 3733 C CA . ASN A 1 496 ? 17.536 -19.893 -4.047 1.00 93.44 496 ASN A CA 1
ATOM 3734 C C . ASN A 1 496 ? 16.898 -20.290 -2.705 1.00 93.44 496 ASN A C 1
ATOM 3736 O O . ASN A 1 496 ? 17.596 -20.758 -1.813 1.00 93.44 496 ASN A O 1
ATOM 3740 N N . GLN A 1 497 ? 15.576 -20.159 -2.563 1.00 94.00 497 GLN A N 1
ATOM 3741 C CA . GLN A 1 497 ? 14.874 -20.533 -1.325 1.00 94.00 497 GLN A CA 1
ATOM 3742 C C . GLN A 1 497 ? 14.972 -22.031 -1.007 1.00 94.00 497 GLN A C 1
ATOM 3744 O O . GLN A 1 497 ? 15.057 -22.402 0.161 1.00 94.00 497 GLN A O 1
ATOM 3749 N N . ILE A 1 498 ? 14.963 -22.896 -2.025 1.00 95.00 498 ILE A N 1
ATOM 3750 C CA . ILE A 1 498 ? 15.077 -24.352 -1.854 1.00 95.00 498 ILE A CA 1
ATOM 3751 C C . ILE A 1 498 ? 16.435 -24.740 -1.256 1.00 95.00 498 ILE A C 1
ATOM 3753 O O . ILE A 1 498 ? 16.494 -25.609 -0.386 1.00 95.00 498 ILE A O 1
ATOM 3757 N N . TYR A 1 499 ? 17.524 -24.109 -1.698 1.00 92.44 499 TYR A N 1
ATOM 3758 C CA . TYR A 1 499 ? 18.865 -24.413 -1.187 1.00 92.44 499 TYR A CA 1
ATOM 3759 C C . TYR A 1 499 ? 19.199 -23.681 0.119 1.00 92.44 499 TYR A C 1
ATOM 3761 O O . TYR A 1 499 ? 20.002 -24.192 0.902 1.00 92.44 499 TYR A O 1
ATOM 3769 N N . ASP A 1 500 ? 18.549 -22.546 0.390 1.00 89.19 500 ASP A N 1
ATOM 3770 C CA . ASP A 1 500 ? 18.847 -21.692 1.544 1.00 89.19 500 ASP A CA 1
ATOM 3771 C C . ASP A 1 500 ? 17.897 -21.882 2.737 1.00 89.19 500 ASP A C 1
ATOM 3773 O O . ASP A 1 500 ? 17.986 -21.125 3.699 1.00 89.19 500 ASP A O 1
ATOM 3777 N N . VAL A 1 501 ? 17.039 -22.913 2.755 1.00 90.62 501 VAL A N 1
ATOM 3778 C CA . VAL A 1 501 ? 16.017 -23.123 3.812 1.00 90.62 501 VAL A CA 1
ATOM 3779 C C . VAL A 1 501 ? 16.566 -22.955 5.235 1.00 90.62 501 VAL A C 1
ATOM 3781 O O . VAL A 1 501 ? 15.923 -22.324 6.071 1.00 90.62 501 VAL A O 1
ATOM 3784 N N . LYS A 1 502 ? 17.755 -23.499 5.533 1.00 87.31 502 LYS A N 1
ATOM 3785 C CA . LYS A 1 502 ? 18.367 -23.394 6.872 1.00 87.31 502 LYS A CA 1
ATOM 3786 C C . LYS A 1 502 ? 18.754 -21.954 7.232 1.00 87.31 502 LYS A C 1
ATOM 3788 O O . LYS A 1 502 ? 18.554 -21.552 8.371 1.00 87.31 502 LYS A O 1
ATOM 3793 N N . VAL A 1 503 ? 19.283 -21.197 6.271 1.00 83.62 503 VAL A N 1
ATOM 3794 C CA . VAL A 1 503 ? 19.692 -19.792 6.446 1.00 83.62 503 VAL A CA 1
ATOM 3795 C C . VAL A 1 503 ? 18.459 -18.888 6.502 1.00 83.62 503 VAL A C 1
ATOM 3797 O O . VAL A 1 503 ? 18.344 -18.034 7.380 1.00 83.62 503 VAL A O 1
ATOM 3800 N N . ASP A 1 504 ? 17.488 -19.125 5.620 1.00 87.75 504 ASP A N 1
ATOM 3801 C CA . ASP A 1 504 ? 16.242 -18.364 5.561 1.00 87.75 504 ASP A CA 1
ATOM 3802 C C . ASP A 1 504 ? 15.378 -18.569 6.815 1.00 87.75 504 ASP A C 1
ATOM 3804 O O . ASP A 1 504 ? 14.693 -17.641 7.224 1.00 87.75 504 ASP A O 1
ATOM 3808 N N . ARG A 1 505 ? 15.453 -19.713 7.508 1.00 89.25 505 ARG A N 1
ATOM 3809 C CA . ARG A 1 505 ? 14.813 -19.877 8.831 1.00 89.25 505 ARG A CA 1
ATOM 3810 C C . ARG A 1 505 ? 15.329 -18.899 9.889 1.00 89.25 505 ARG A C 1
ATOM 3812 O O . ARG A 1 505 ? 14.589 -18.586 10.813 1.00 89.25 505 ARG A O 1
ATOM 3819 N N . ILE A 1 506 ? 16.569 -18.427 9.757 1.00 85.12 506 ILE A N 1
ATOM 3820 C CA . ILE A 1 506 ? 17.175 -17.459 10.679 1.00 85.12 506 ILE A CA 1
ATOM 3821 C C . ILE A 1 506 ? 16.831 -16.036 10.238 1.00 85.12 506 ILE A C 1
ATOM 3823 O O . ILE A 1 506 ? 16.295 -15.256 11.020 1.00 85.12 506 ILE A O 1
ATOM 3827 N N . ASN A 1 507 ? 17.124 -15.696 8.981 1.00 79.31 507 ASN A N 1
ATOM 3828 C CA . ASN A 1 507 ? 17.022 -14.313 8.509 1.00 79.31 507 ASN A CA 1
ATOM 3829 C C . ASN A 1 507 ? 15.608 -13.930 8.050 1.00 79.31 507 ASN A C 1
ATOM 3831 O O . ASN A 1 507 ? 15.215 -12.768 8.118 1.00 79.31 507 ASN A O 1
ATOM 3835 N N . LYS A 1 508 ? 14.847 -14.889 7.514 1.00 86.38 508 LYS A N 1
ATOM 3836 C CA . LYS A 1 508 ? 13.590 -14.656 6.786 1.00 86.38 508 LYS A CA 1
ATOM 3837 C C . LYS A 1 508 ? 12.546 -15.738 7.111 1.00 86.38 508 LYS A C 1
ATOM 3839 O O . LYS A 1 508 ? 12.013 -16.373 6.193 1.00 86.38 508 LYS A O 1
ATOM 3844 N N . PRO A 1 509 ? 12.205 -15.940 8.401 1.00 87.38 509 PRO A N 1
ATOM 3845 C CA . PRO A 1 509 ? 11.356 -17.052 8.842 1.00 87.38 509 PRO A CA 1
ATOM 3846 C C . PRO A 1 509 ? 9.941 -17.011 8.253 1.00 87.38 509 PRO A C 1
ATOM 3848 O O . PRO A 1 509 ? 9.262 -18.026 8.226 1.00 87.38 509 PRO A O 1
ATOM 3851 N N . PHE A 1 510 ? 9.503 -15.856 7.744 1.00 85.88 510 PHE A N 1
ATOM 3852 C CA . PHE A 1 510 ? 8.199 -15.651 7.109 1.00 85.88 510 PHE A CA 1
ATOM 3853 C C . PHE A 1 510 ? 8.095 -16.193 5.667 1.00 85.88 510 PHE A C 1
ATOM 3855 O O . PHE A 1 510 ? 7.017 -16.111 5.063 1.00 85.88 510 PHE A O 1
ATOM 3862 N N . LEU A 1 511 ? 9.198 -16.665 5.067 1.00 89.44 511 LEU A N 1
ATOM 3863 C CA . LEU A 1 511 ? 9.186 -17.214 3.709 1.00 89.44 511 LEU A CA 1
ATOM 3864 C C . LEU A 1 511 ? 8.524 -18.596 3.675 1.00 89.44 511 LEU A C 1
ATOM 3866 O O . LEU A 1 511 ? 8.789 -19.397 4.563 1.00 89.44 511 LEU A O 1
ATOM 3870 N N . PRO A 1 512 ? 7.763 -18.938 2.620 1.00 90.38 512 PRO A N 1
ATOM 3871 C CA . PRO A 1 512 ? 6.890 -20.115 2.620 1.00 90.38 512 PRO A CA 1
ATOM 3872 C C . PRO A 1 512 ? 7.590 -21.455 2.876 1.00 90.38 512 PRO A C 1
ATOM 3874 O O . PRO A 1 512 ? 7.012 -22.340 3.498 1.00 90.38 512 PRO A O 1
ATOM 3877 N N . ILE A 1 513 ? 8.823 -21.632 2.386 1.00 92.94 513 ILE A N 1
ATOM 3878 C CA . ILE A 1 513 ? 9.585 -22.868 2.629 1.00 92.94 513 ILE A CA 1
ATOM 3879 C C . ILE A 1 513 ? 10.201 -22.858 4.034 1.00 92.94 513 ILE A C 1
ATOM 3881 O O . ILE A 1 513 ? 10.202 -23.877 4.724 1.00 92.94 513 ILE A O 1
ATOM 3885 N N . ALA A 1 514 ? 10.704 -21.702 4.480 1.00 89.88 514 ALA A N 1
ATOM 3886 C CA . ALA A 1 514 ? 11.311 -21.543 5.798 1.00 89.88 514 ALA A CA 1
ATOM 3887 C C . ALA A 1 514 ? 10.282 -21.711 6.929 1.00 89.88 514 ALA A C 1
ATOM 3889 O O . ALA A 1 514 ? 10.578 -22.411 7.898 1.00 89.88 514 ALA A O 1
ATOM 3890 N N . SER A 1 515 ? 9.076 -21.151 6.764 1.00 89.31 515 SER A N 1
ATOM 3891 C CA . SER A 1 515 ? 7.950 -21.260 7.702 1.00 89.31 515 SER A CA 1
ATOM 3892 C C . SER A 1 515 ? 7.254 -22.624 7.683 1.00 89.31 515 SER A C 1
ATOM 3894 O O . SER A 1 515 ? 6.451 -22.910 8.565 1.00 89.31 515 SER A O 1
ATOM 3896 N N . GLY A 1 516 ? 7.542 -23.476 6.693 1.00 87.25 516 GLY A N 1
ATOM 3897 C CA . GLY A 1 516 ? 6.903 -24.786 6.534 1.00 87.25 516 GLY A CA 1
ATOM 3898 C C . GLY A 1 516 ? 5.531 -24.756 5.848 1.00 87.25 516 GLY A C 1
ATOM 3899 O O . GLY A 1 516 ? 4.920 -25.806 5.670 1.00 87.25 516 GLY A O 1
ATOM 3900 N N . GLU A 1 517 ? 5.056 -23.591 5.401 1.00 86.88 517 GLU A N 1
ATOM 3901 C CA . GLU A 1 517 ? 3.796 -23.446 4.654 1.00 86.88 517 GLU A CA 1
ATOM 3902 C C . GLU A 1 517 ? 3.826 -24.133 3.278 1.00 86.88 517 GLU A C 1
ATOM 3904 O O . GLU A 1 517 ? 2.792 -24.541 2.744 1.00 86.88 517 GLU A O 1
ATOM 3909 N N . MET A 1 518 ? 5.015 -24.261 2.683 1.00 90.50 518 MET A N 1
ATOM 3910 C CA . MET A 1 518 ? 5.237 -24.913 1.398 1.00 90.50 518 MET A CA 1
ATOM 3911 C C . MET A 1 518 ? 6.365 -25.939 1.489 1.00 90.50 518 MET A C 1
ATOM 3913 O O . MET A 1 518 ? 7.509 -25.619 1.796 1.00 90.50 518 MET A O 1
ATOM 3917 N N . SER A 1 519 ? 6.048 -27.188 1.144 1.00 92.06 519 SER A N 1
ATOM 3918 C CA . SER A 1 519 ? 7.036 -28.264 1.032 1.00 92.06 519 SER A CA 1
ATOM 3919 C C . SER A 1 519 ? 8.050 -27.993 -0.084 1.00 92.06 519 SER A C 1
ATOM 3921 O O . SER A 1 519 ? 7.669 -27.492 -1.147 1.00 92.06 519 SER A O 1
ATOM 3923 N N . VAL A 1 520 ? 9.285 -28.465 0.091 1.00 92.94 520 VAL A N 1
ATOM 3924 C CA . VAL A 1 520 ? 10.353 -28.397 -0.923 1.00 92.94 520 VAL A CA 1
ATOM 3925 C C . VAL A 1 520 ? 9.930 -29.025 -2.259 1.00 92.94 520 VAL A C 1
ATOM 3927 O O . VAL A 1 520 ? 10.188 -28.442 -3.307 1.00 92.94 520 VAL A O 1
ATOM 3930 N N . SER A 1 521 ? 9.204 -30.149 -2.251 1.00 92.69 521 SER A N 1
ATOM 3931 C CA . SER A 1 521 ? 8.732 -30.803 -3.484 1.00 92.69 521 SER A CA 1
ATOM 3932 C C . SER A 1 521 ? 7.773 -29.926 -4.294 1.00 92.69 521 SER A C 1
ATOM 3934 O O . SER A 1 521 ? 7.891 -29.832 -5.511 1.00 92.69 521 SER A O 1
ATOM 3936 N N . ARG A 1 522 ? 6.849 -29.223 -3.623 1.00 92.75 522 ARG A N 1
ATOM 3937 C CA . ARG A 1 522 ? 5.954 -28.248 -4.276 1.00 92.75 522 ARG A CA 1
ATOM 3938 C C . ARG A 1 522 ? 6.721 -27.045 -4.823 1.00 92.75 522 ARG A C 1
ATOM 3940 O O . ARG A 1 522 ? 6.410 -26.588 -5.917 1.00 92.75 522 ARG A O 1
ATOM 3947 N N . ALA A 1 523 ? 7.721 -26.556 -4.089 1.00 94.19 523 ALA A N 1
ATOM 3948 C CA . ALA A 1 523 ? 8.579 -25.470 -4.558 1.00 94.19 523 ALA A CA 1
ATOM 3949 C C . ALA A 1 523 ? 9.359 -25.870 -5.823 1.00 94.19 523 ALA A C 1
ATOM 3951 O O . ALA A 1 523 ? 9.400 -25.092 -6.775 1.00 94.19 523 ALA A O 1
ATOM 3952 N N . TRP A 1 524 ? 9.898 -27.096 -5.874 1.00 95.69 524 TRP A N 1
ATOM 3953 C CA . TRP A 1 524 ? 10.489 -27.656 -7.093 1.00 95.69 524 TRP A CA 1
ATOM 3954 C C . TRP A 1 524 ? 9.472 -27.760 -8.226 1.00 95.69 524 TRP A C 1
ATOM 3956 O O . TRP A 1 524 ? 9.764 -27.300 -9.321 1.00 95.69 524 TRP A O 1
ATOM 3966 N N . GLY A 1 525 ? 8.262 -28.267 -7.966 1.00 95.12 525 GLY A N 1
ATOM 3967 C CA . GLY A 1 525 ? 7.201 -28.331 -8.976 1.00 95.12 525 GLY A CA 1
ATOM 3968 C C . GLY A 1 525 ? 6.885 -26.965 -9.600 1.00 95.12 525 GLY A C 1
ATOM 3969 O O . GLY A 1 525 ? 6.792 -26.850 -10.820 1.00 95.12 525 GLY A O 1
ATOM 3970 N N . LEU A 1 526 ? 6.796 -25.911 -8.781 1.00 94.25 526 LEU A N 1
ATOM 3971 C CA . LEU A 1 526 ? 6.593 -24.537 -9.253 1.00 94.25 526 LEU A CA 1
ATOM 3972 C C . LEU A 1 526 ? 7.786 -24.004 -10.055 1.00 94.25 526 LEU A C 1
ATOM 3974 O O . LEU A 1 526 ? 7.589 -23.410 -11.114 1.00 94.25 526 LEU A O 1
ATOM 3978 N N . ALA A 1 527 ? 9.013 -24.215 -9.571 1.00 95.31 527 ALA A N 1
ATOM 3979 C CA . ALA A 1 527 ? 10.222 -23.784 -10.268 1.00 95.31 527 ALA A CA 1
ATOM 3980 C C . ALA A 1 527 ? 10.382 -24.507 -11.617 1.00 95.31 527 ALA A C 1
ATOM 3982 O O . ALA A 1 527 ? 10.647 -23.861 -12.626 1.00 95.31 527 ALA A O 1
ATOM 3983 N N . SER A 1 528 ? 10.147 -25.818 -11.672 1.00 96.31 528 SER A N 1
ATOM 3984 C CA . SER A 1 528 ? 10.202 -26.610 -12.904 1.00 96.31 528 SER A CA 1
ATOM 3985 C C . SER A 1 528 ? 9.111 -26.208 -13.898 1.00 96.31 528 SER A C 1
ATOM 3987 O O . SER A 1 528 ? 9.403 -26.049 -15.081 1.00 96.31 528 SER A O 1
ATOM 3989 N N . ALA A 1 529 ? 7.878 -25.970 -13.440 1.00 95.88 529 ALA A N 1
ATOM 3990 C CA . ALA A 1 529 ? 6.809 -25.475 -14.307 1.00 95.88 529 ALA A CA 1
ATOM 3991 C C . ALA A 1 529 ? 7.150 -24.093 -14.890 1.00 95.88 529 ALA A C 1
ATOM 3993 O O . ALA A 1 529 ? 7.010 -23.875 -16.093 1.00 95.88 529 ALA A O 1
ATOM 3994 N N . ALA A 1 530 ? 7.662 -23.176 -14.061 1.00 96.56 530 ALA A N 1
ATOM 3995 C CA . ALA A 1 530 ? 8.117 -21.866 -14.517 1.00 96.56 530 ALA A CA 1
ATOM 3996 C C . ALA A 1 530 ? 9.285 -21.975 -15.511 1.00 96.56 530 ALA A C 1
ATOM 3998 O O . ALA A 1 530 ? 9.305 -21.242 -16.496 1.00 96.56 530 ALA A O 1
ATOM 3999 N N . LEU A 1 531 ? 10.223 -22.902 -15.299 1.00 97.19 531 LEU A N 1
ATOM 4000 C CA . LEU A 1 531 ? 11.331 -23.154 -16.219 1.00 97.19 531 LEU A CA 1
ATOM 4001 C C . LEU A 1 531 ? 10.825 -23.593 -17.599 1.00 97.19 531 LEU A C 1
ATOM 4003 O O . LEU A 1 531 ? 11.205 -22.989 -18.599 1.00 97.19 531 LEU A O 1
ATOM 4007 N N . VAL A 1 532 ? 9.939 -24.593 -17.647 1.00 97.25 532 VAL A N 1
ATOM 4008 C CA . VAL A 1 532 ? 9.370 -25.118 -18.900 1.00 97.25 532 VAL A CA 1
ATOM 4009 C C . VAL A 1 532 ? 8.593 -24.033 -19.643 1.00 97.25 532 VAL A C 1
ATOM 4011 O O . VAL A 1 532 ? 8.841 -23.807 -20.824 1.00 97.25 532 VAL A O 1
ATOM 4014 N N . VAL A 1 533 ? 7.699 -23.318 -18.951 1.00 96.75 533 VAL A N 1
ATOM 4015 C CA . VAL A 1 533 ? 6.911 -22.234 -19.559 1.00 96.75 533 VAL A CA 1
ATOM 4016 C C . VAL A 1 533 ? 7.820 -21.110 -20.052 1.00 96.75 533 VAL A C 1
ATOM 4018 O O . VAL A 1 533 ? 7.683 -20.663 -21.186 1.00 96.75 533 VAL A O 1
ATOM 4021 N N . GLY A 1 534 ? 8.775 -20.669 -19.234 1.00 96.50 534 GLY A N 1
ATOM 4022 C CA . GLY A 1 534 ? 9.666 -19.567 -19.577 1.00 96.50 534 GLY A CA 1
ATOM 4023 C C . GLY A 1 534 ? 10.568 -19.875 -20.774 1.00 96.50 534 GLY A C 1
ATOM 4024 O O . GLY A 1 534 ? 10.660 -19.061 -21.688 1.00 96.50 534 GLY A O 1
ATOM 4025 N N . VAL A 1 535 ? 11.197 -21.057 -20.803 1.00 96.56 535 VAL A N 1
ATOM 4026 C CA . VAL A 1 535 ? 12.039 -21.498 -21.931 1.00 96.56 535 VAL A CA 1
ATOM 4027 C C . VAL A 1 535 ? 11.198 -21.754 -23.182 1.00 96.56 535 VAL A C 1
ATOM 4029 O O . VAL A 1 535 ? 11.599 -21.351 -24.273 1.00 96.56 535 VAL A O 1
ATOM 4032 N N . GLY A 1 536 ? 10.016 -22.361 -23.039 1.00 96.81 536 GLY A N 1
ATOM 4033 C CA . GLY A 1 536 ? 9.088 -22.579 -24.149 1.00 96.81 536 GLY A CA 1
ATOM 4034 C C . GLY A 1 536 ? 8.634 -21.268 -24.792 1.00 96.81 536 GLY A C 1
ATOM 4035 O O . GLY A 1 536 ? 8.669 -21.133 -26.012 1.00 96.81 536 GLY A O 1
ATOM 4036 N N . LEU A 1 537 ? 8.290 -20.257 -23.989 1.00 95.25 537 LEU A N 1
ATOM 4037 C CA . LEU A 1 537 ? 7.979 -18.914 -24.490 1.00 95.25 537 LEU A CA 1
ATOM 4038 C C . LEU A 1 537 ? 9.197 -18.262 -25.150 1.00 95.25 537 LEU A C 1
ATOM 4040 O O . LEU A 1 537 ? 9.076 -17.723 -26.244 1.00 95.25 537 LEU A O 1
ATOM 4044 N N . ALA A 1 538 ? 10.373 -18.335 -24.520 1.00 94.44 538 ALA A N 1
ATOM 4045 C CA . ALA A 1 538 ? 11.572 -17.698 -25.053 1.00 94.44 538 ALA A CA 1
ATOM 4046 C C . ALA A 1 538 ? 11.990 -18.271 -26.420 1.00 94.44 538 ALA A C 1
ATOM 4048 O O . ALA A 1 538 ? 12.362 -17.519 -27.313 1.00 94.44 538 ALA A O 1
ATOM 4049 N N . THR A 1 539 ? 11.898 -19.592 -26.590 1.00 95.38 539 THR A N 1
ATOM 4050 C CA . THR A 1 539 ? 12.269 -20.298 -27.830 1.00 95.38 539 THR A CA 1
ATOM 4051 C C . THR A 1 539 ? 11.205 -20.226 -28.925 1.00 95.38 539 THR A C 1
ATOM 4053 O O . THR A 1 539 ? 11.548 -20.310 -30.099 1.00 95.38 539 THR A O 1
ATOM 4056 N N . SER A 1 540 ? 9.925 -20.067 -28.569 1.00 93.19 540 SER A N 1
ATOM 4057 C CA . SER A 1 540 ? 8.831 -19.955 -29.548 1.00 93.19 540 SER A CA 1
ATOM 4058 C C . SER A 1 540 ? 8.584 -18.528 -30.035 1.00 93.19 540 SER A C 1
ATOM 4060 O O . SER A 1 540 ? 8.091 -18.342 -31.147 1.00 93.19 540 SER A O 1
ATOM 4062 N N . LEU A 1 541 ? 8.892 -17.518 -29.215 1.00 90.38 541 LEU A N 1
ATOM 4063 C CA . LEU A 1 541 ? 8.580 -16.120 -29.520 1.00 90.38 541 LEU A CA 1
ATOM 4064 C C . LEU A 1 541 ? 9.765 -15.317 -30.056 1.00 90.38 541 LEU A C 1
ATOM 4066 O O . LEU A 1 541 ? 9.524 -14.305 -30.718 1.00 90.38 541 LEU A O 1
ATOM 4070 N N . PHE A 1 542 ? 10.999 -15.739 -29.769 1.00 91.75 542 PHE A N 1
ATOM 4071 C CA . PHE A 1 542 ? 12.211 -14.980 -30.085 1.00 91.75 542 PHE A CA 1
ATOM 4072 C C . PHE A 1 542 ? 13.254 -15.822 -30.821 1.00 91.75 542 PHE A C 1
ATOM 4074 O O . PHE A 1 542 ? 13.241 -17.053 -30.784 1.00 91.75 542 PHE A O 1
ATOM 4081 N N . SER A 1 543 ? 14.190 -15.136 -31.469 1.00 93.00 543 SER A N 1
ATOM 4082 C CA . SER A 1 543 ? 15.297 -15.728 -32.205 1.00 93.00 543 SER A CA 1
ATOM 4083 C C . SER A 1 543 ? 16.213 -16.583 -31.314 1.00 93.00 543 SER A C 1
ATOM 4085 O O . SER A 1 543 ? 16.334 -16.336 -30.106 1.00 93.00 543 SER A O 1
ATOM 4087 N N . PRO A 1 544 ? 16.930 -17.569 -31.893 1.00 95.44 544 PRO A N 1
ATOM 4088 C CA . PRO A 1 544 ? 17.840 -18.426 -31.134 1.00 95.44 544 PRO A CA 1
ATOM 4089 C C . PRO A 1 544 ? 18.867 -17.671 -30.266 1.00 95.44 544 PRO A C 1
ATOM 4091 O O . PRO A 1 544 ? 19.067 -18.089 -29.125 1.00 95.44 544 PRO A O 1
ATOM 4094 N N . PRO A 1 545 ? 19.476 -16.544 -30.700 1.00 94.12 545 PRO A N 1
ATOM 4095 C CA . PRO A 1 545 ? 20.370 -15.761 -29.842 1.00 94.12 545 PRO A CA 1
ATOM 4096 C C . PRO A 1 545 ? 19.680 -15.164 -28.605 1.00 94.12 545 PRO A C 1
ATOM 4098 O O . PRO A 1 545 ? 20.243 -15.199 -27.509 1.00 94.12 545 PRO A O 1
ATOM 4101 N N . LEU A 1 546 ? 18.453 -14.647 -28.741 1.00 93.06 546 LEU A N 1
ATOM 4102 C CA . LEU A 1 546 ? 17.686 -14.113 -27.609 1.00 93.06 546 LEU A CA 1
ATOM 4103 C C . LEU A 1 546 ? 17.234 -15.220 -26.655 1.00 93.06 546 LEU A C 1
ATOM 4105 O O . LEU A 1 546 ? 17.324 -15.053 -25.434 1.00 93.06 546 LEU A O 1
ATOM 4109 N N . ALA A 1 547 ? 16.800 -16.360 -27.191 1.00 95.19 547 ALA A N 1
ATOM 4110 C CA . ALA A 1 547 ? 16.457 -17.532 -26.393 1.00 95.19 547 ALA A CA 1
ATOM 4111 C C . ALA A 1 547 ? 17.682 -18.083 -25.636 1.00 95.19 547 ALA A C 1
ATOM 4113 O O . ALA A 1 547 ? 17.586 -18.397 -24.448 1.00 95.19 547 ALA A O 1
ATOM 4114 N N . ALA A 1 548 ? 18.854 -18.125 -26.281 1.00 94.25 548 ALA A N 1
ATOM 4115 C CA . ALA A 1 548 ? 20.113 -18.526 -25.655 1.00 94.25 548 ALA A CA 1
ATOM 4116 C C . ALA A 1 548 ? 20.531 -17.560 -24.538 1.00 94.25 548 ALA A C 1
ATOM 4118 O O . ALA A 1 548 ? 20.948 -17.999 -23.468 1.00 94.25 548 ALA A O 1
ATOM 4119 N N . MET A 1 549 ? 20.363 -16.250 -24.736 1.00 93.94 549 MET A N 1
ATOM 4120 C CA . MET A 1 549 ? 20.642 -15.248 -23.706 1.00 93.94 549 MET A CA 1
ATOM 4121 C C . MET A 1 549 ? 19.699 -15.378 -22.499 1.00 93.94 549 MET A C 1
ATOM 4123 O O . MET A 1 549 ? 20.144 -15.287 -21.354 1.00 93.94 549 MET A O 1
ATOM 4127 N N . TYR A 1 550 ? 18.414 -15.658 -22.733 1.00 95.06 550 TYR A N 1
ATOM 4128 C CA . TYR A 1 550 ? 17.457 -15.970 -21.669 1.00 95.06 550 TYR A CA 1
ATOM 4129 C C . TYR A 1 550 ? 17.874 -17.229 -20.885 1.00 95.06 550 TYR A C 1
ATOM 4131 O O . TYR A 1 550 ? 17.925 -17.214 -19.652 1.00 95.06 550 TYR A O 1
ATOM 4139 N N . ALA A 1 551 ? 18.249 -18.300 -21.593 1.00 95.44 551 ALA A N 1
ATOM 4140 C CA . ALA A 1 551 ? 18.739 -19.535 -20.985 1.00 95.44 551 ALA A CA 1
ATOM 4141 C C . ALA A 1 551 ? 20.041 -19.318 -20.191 1.00 95.44 551 ALA A C 1
ATOM 4143 O O . ALA A 1 551 ? 20.168 -19.819 -19.075 1.00 95.44 551 ALA A O 1
ATOM 4144 N N . ALA A 1 552 ? 20.976 -18.514 -20.702 1.00 94.00 552 ALA A N 1
ATOM 4145 C CA . ALA A 1 552 ? 22.198 -18.150 -19.990 1.00 94.00 552 ALA A CA 1
ATOM 4146 C C . ALA A 1 552 ? 21.892 -17.419 -18.673 1.00 94.00 552 ALA A C 1
ATOM 4148 O O . ALA A 1 552 ? 22.497 -17.719 -17.644 1.00 94.00 552 ALA A O 1
ATOM 4149 N N . GLY A 1 553 ? 20.901 -16.519 -18.670 1.00 94.38 553 GLY A N 1
ATOM 4150 C CA . GLY A 1 553 ? 20.439 -15.840 -17.457 1.00 94.38 553 GLY A CA 1
ATOM 4151 C C . GLY A 1 553 ? 19.887 -16.810 -16.406 1.00 94.38 553 GLY A C 1
ATOM 4152 O O . GLY A 1 553 ? 20.211 -16.688 -15.224 1.00 94.38 553 GLY A O 1
ATOM 4153 N N . LEU A 1 554 ? 19.113 -17.814 -16.834 1.00 95.12 554 LEU A N 1
ATOM 4154 C CA . LEU A 1 554 ? 18.617 -18.893 -15.970 1.00 95.12 554 LEU A CA 1
ATOM 4155 C C . LEU A 1 554 ? 19.747 -19.761 -15.404 1.00 95.12 554 LEU A C 1
ATOM 4157 O O . LEU A 1 554 ? 19.726 -20.095 -14.217 1.00 95.12 554 LEU A O 1
ATOM 4161 N N . VAL A 1 555 ? 20.735 -20.115 -16.231 1.00 94.12 555 VAL A N 1
ATOM 4162 C CA . VAL A 1 555 ? 21.899 -20.911 -15.814 1.00 94.12 555 VAL A CA 1
ATOM 4163 C C . VAL A 1 555 ? 22.722 -20.147 -14.782 1.00 94.12 555 VAL A C 1
ATOM 4165 O O . VAL A 1 555 ? 22.975 -20.678 -13.703 1.00 94.12 555 VAL A O 1
ATOM 4168 N N . LEU A 1 556 ? 23.075 -18.887 -15.056 1.00 93.25 556 LEU A N 1
ATOM 4169 C CA . LEU A 1 556 ? 23.818 -18.036 -14.122 1.00 93.25 556 LEU A CA 1
ATOM 4170 C C . LEU A 1 556 ? 23.043 -17.817 -12.816 1.00 93.25 556 LEU A C 1
ATOM 4172 O O . LEU A 1 556 ? 23.605 -17.941 -11.726 1.00 93.25 556 LEU A O 1
ATOM 4176 N N . GLY A 1 557 ? 21.739 -17.547 -12.918 1.00 91.00 557 GLY A N 1
ATOM 4177 C CA . GLY A 1 557 ? 20.855 -17.383 -11.767 1.00 91.00 557 GLY A CA 1
ATOM 4178 C C . GLY A 1 557 ? 20.697 -18.654 -10.929 1.00 91.00 557 GLY A C 1
ATOM 4179 O O . GLY A 1 557 ? 20.558 -18.561 -9.714 1.00 91.00 557 GLY A O 1
ATOM 4180 N N . SER A 1 558 ? 20.777 -19.838 -11.539 1.00 91.19 558 SER A N 1
ATOM 4181 C CA . SER A 1 558 ? 20.728 -21.122 -10.826 1.00 91.19 558 SER A CA 1
ATOM 4182 C C . SER A 1 558 ? 22.085 -21.488 -10.216 1.00 91.19 558 SER A C 1
ATOM 4184 O O . SER A 1 558 ? 22.155 -21.881 -9.050 1.00 91.19 558 SER A O 1
ATOM 4186 N N . ALA A 1 559 ? 23.185 -21.288 -10.952 1.00 91.94 559 ALA A N 1
ATOM 4187 C CA . ALA A 1 559 ? 24.556 -21.513 -10.481 1.00 91.94 559 ALA A CA 1
ATOM 4188 C C . ALA A 1 559 ? 24.913 -20.646 -9.258 1.00 91.94 559 ALA A C 1
ATOM 4190 O O . ALA A 1 559 ? 25.783 -21.000 -8.458 1.00 91.94 559 ALA A O 1
ATOM 4191 N N . TYR A 1 560 ? 24.195 -19.537 -9.068 1.00 90.38 560 TYR A N 1
ATOM 4192 C CA . TYR A 1 560 ? 24.248 -18.724 -7.859 1.00 90.38 560 TYR A CA 1
ATOM 4193 C C . TYR A 1 560 ? 24.007 -19.535 -6.567 1.00 90.38 560 TYR A C 1
ATOM 4195 O O . TYR A 1 560 ? 24.728 -19.334 -5.586 1.00 90.38 560 TYR A O 1
ATOM 4203 N N . SER A 1 561 ? 23.057 -20.481 -6.565 1.00 90.62 561 SER A N 1
ATOM 4204 C CA . SER A 1 561 ? 22.626 -21.222 -5.360 1.00 90.62 561 SER A CA 1
ATOM 4205 C C . SER A 1 561 ? 22.960 -22.725 -5.392 1.00 90.62 561 SER A C 1
ATOM 4207 O O . SER A 1 561 ? 23.162 -23.34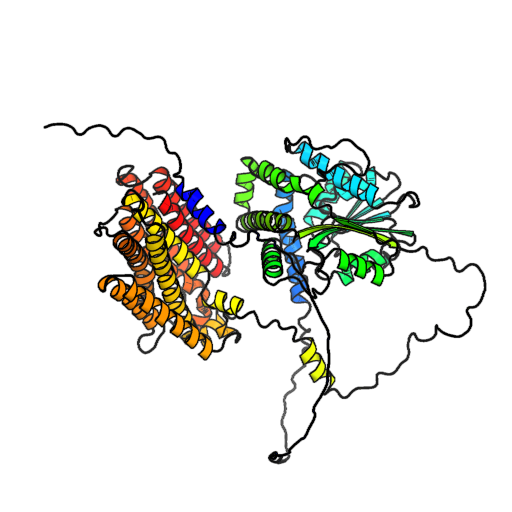3 -4.340 1.00 90.62 561 SER A O 1
ATOM 4209 N N . VAL A 1 562 ? 23.028 -23.323 -6.586 1.00 91.38 562 VAL A N 1
ATOM 4210 C CA . VAL A 1 562 ? 23.108 -24.781 -6.795 1.00 91.38 562 VAL A CA 1
ATOM 4211 C C . VAL A 1 562 ? 24.560 -25.300 -6.679 1.00 91.38 562 VAL A C 1
ATOM 4213 O O . VAL A 1 562 ? 25.469 -24.693 -7.252 1.00 91.38 562 VAL A O 1
ATOM 4216 N N . PRO A 1 563 ? 24.822 -26.413 -5.956 1.00 85.69 563 PRO A N 1
ATOM 4217 C CA . PRO A 1 563 ? 26.125 -27.096 -5.960 1.00 85.69 563 PRO A CA 1
ATOM 4218 C C . PRO A 1 563 ? 26.502 -27.669 -7.342 1.00 85.69 563 PRO A C 1
ATOM 4220 O O . PRO A 1 563 ? 25.607 -28.085 -8.072 1.00 85.69 563 PRO A O 1
ATOM 4223 N N . PRO A 1 564 ? 27.798 -27.766 -7.697 1.00 86.56 564 PRO A N 1
ATOM 4224 C CA . PRO A 1 564 ? 28.973 -27.449 -6.877 1.00 86.56 564 PRO A CA 1
ATOM 4225 C C . PRO A 1 564 ? 29.326 -25.953 -6.831 1.00 86.56 564 PRO A C 1
ATOM 4227 O O . PRO A 1 564 ? 30.089 -25.552 -5.959 1.00 86.56 564 PRO A O 1
ATOM 4230 N N . PHE A 1 565 ? 28.757 -25.128 -7.717 1.00 88.56 565 PHE A N 1
ATOM 4231 C CA . PHE A 1 565 ? 29.157 -23.727 -7.892 1.00 88.56 565 PHE A CA 1
ATOM 4232 C C . PHE A 1 565 ? 28.826 -22.846 -6.683 1.00 88.56 565 PHE A C 1
ATOM 4234 O O . PHE A 1 565 ? 29.727 -22.267 -6.079 1.00 88.56 565 PHE A O 1
ATOM 4241 N N . ARG A 1 566 ? 27.535 -22.746 -6.326 1.00 87.56 566 ARG A N 1
ATOM 4242 C CA . ARG A 1 566 ? 27.009 -21.935 -5.211 1.00 87.56 566 ARG A CA 1
ATOM 4243 C C . ARG A 1 566 ? 27.727 -20.579 -5.074 1.00 87.56 566 ARG A C 1
ATOM 4245 O O . ARG A 1 566 ? 28.255 -20.236 -4.010 1.00 87.56 566 ARG A O 1
ATOM 4252 N N . PHE A 1 567 ? 27.742 -19.802 -6.161 1.00 88.50 567 PHE A N 1
ATOM 4253 C CA . PHE A 1 567 ? 28.503 -18.549 -6.250 1.00 88.50 567 PHE A CA 1
ATOM 4254 C C . PHE A 1 567 ? 28.104 -17.485 -5.222 1.00 88.50 567 PHE A C 1
ATOM 4256 O O . PHE A 1 567 ? 28.892 -16.580 -4.963 1.00 88.50 567 PHE A O 1
ATOM 4263 N N . ARG A 1 568 ? 26.935 -17.611 -4.575 1.00 84.88 568 ARG A N 1
ATOM 4264 C CA . ARG A 1 568 ? 26.543 -16.786 -3.420 1.00 84.88 568 ARG A CA 1
ATOM 4265 C C . ARG A 1 568 ? 27.614 -16.718 -2.321 1.00 84.88 568 ARG A C 1
ATOM 4267 O O . ARG A 1 568 ? 27.668 -15.720 -1.618 1.00 84.88 568 ARG A O 1
ATOM 4274 N N . ARG A 1 569 ? 28.450 -17.752 -2.180 1.00 82.56 569 ARG A N 1
ATOM 4275 C CA . ARG A 1 569 ? 29.545 -17.812 -1.194 1.00 82.56 569 ARG A CA 1
ATOM 4276 C C . ARG A 1 569 ? 30.713 -16.876 -1.483 1.00 82.56 569 ARG A C 1
ATOM 4278 O O . ARG A 1 569 ? 31.500 -16.626 -0.583 1.00 82.56 569 ARG A O 1
ATOM 4285 N N . PHE A 1 570 ? 30.842 -16.408 -2.721 1.00 86.31 570 PHE A N 1
ATOM 4286 C CA . PHE A 1 570 ? 31.927 -15.536 -3.145 1.00 86.31 570 PHE A CA 1
ATOM 4287 C C . PHE A 1 570 ? 31.342 -14.144 -3.424 1.00 86.31 570 PHE A C 1
ATOM 4289 O O . PHE A 1 570 ? 30.659 -13.977 -4.440 1.00 86.31 570 PHE A O 1
ATOM 4296 N N . PRO A 1 571 ? 31.599 -13.131 -2.573 1.00 83.38 571 PRO A N 1
ATOM 4297 C CA . PRO A 1 571 ? 30.965 -11.813 -2.677 1.00 83.38 571 PRO A CA 1
ATOM 4298 C C . PRO A 1 571 ? 31.104 -11.174 -4.062 1.00 83.38 571 PRO A C 1
ATOM 4300 O O . PRO A 1 571 ? 30.148 -10.614 -4.598 1.00 83.38 571 PRO A O 1
ATOM 4303 N N . LEU A 1 572 ? 32.288 -11.300 -4.673 1.00 87.25 572 LEU A N 1
ATOM 4304 C CA . LEU A 1 572 ? 32.561 -10.752 -5.999 1.00 87.25 572 LEU A CA 1
ATOM 4305 C C . LEU A 1 572 ? 31.783 -11.491 -7.097 1.00 87.25 572 LEU A C 1
ATOM 4307 O O . LEU A 1 572 ? 31.175 -10.847 -7.947 1.00 87.25 572 LEU A O 1
ATOM 4311 N N . ALA A 1 573 ? 31.737 -12.825 -7.063 1.00 88.00 573 ALA A N 1
ATOM 4312 C CA . ALA A 1 573 ? 30.975 -13.603 -8.041 1.00 88.00 573 ALA A CA 1
ATOM 4313 C C . ALA A 1 573 ? 29.466 -13.338 -7.913 1.00 88.00 573 ALA A C 1
ATOM 4315 O O . ALA A 1 573 ? 28.780 -13.144 -8.915 1.00 88.00 573 ALA A O 1
ATOM 4316 N N . ALA A 1 574 ? 28.954 -13.259 -6.680 1.00 86.56 574 ALA A N 1
ATOM 4317 C CA . ALA A 1 574 ? 27.570 -12.899 -6.387 1.00 86.56 574 ALA A CA 1
ATOM 4318 C C . ALA A 1 574 ? 27.196 -11.519 -6.954 1.00 86.56 574 ALA A C 1
ATOM 4320 O O . ALA A 1 574 ? 26.150 -11.372 -7.592 1.00 86.56 574 ALA A O 1
ATOM 4321 N N . LEU A 1 575 ? 28.064 -10.525 -6.745 1.00 90.62 575 LEU A N 1
ATOM 4322 C CA . LEU A 1 575 ? 27.913 -9.179 -7.290 1.00 90.62 575 LEU A CA 1
ATOM 4323 C C . LEU A 1 575 ? 27.899 -9.202 -8.821 1.00 90.62 575 LEU A C 1
ATOM 4325 O O . LEU A 1 575 ? 26.983 -8.642 -9.425 1.00 90.62 575 LEU A O 1
ATOM 4329 N N . LEU A 1 576 ? 28.867 -9.870 -9.452 1.00 91.38 576 LEU A N 1
ATOM 4330 C CA . LEU A 1 576 ? 28.995 -9.926 -10.911 1.00 91.38 576 LEU A CA 1
ATOM 4331 C C . LEU A 1 576 ? 27.797 -10.614 -11.573 1.00 91.38 576 LEU A C 1
ATOM 4333 O O . LEU A 1 576 ? 27.250 -10.079 -12.533 1.00 91.38 576 LEU A O 1
ATOM 4337 N N . ILE A 1 577 ? 27.333 -11.745 -11.033 1.00 91.62 577 ILE A N 1
ATOM 4338 C CA . ILE A 1 577 ? 26.171 -12.473 -11.566 1.00 91.62 577 ILE A CA 1
ATOM 4339 C C . ILE A 1 577 ? 24.912 -11.608 -11.504 1.00 91.62 577 ILE A C 1
ATOM 4341 O O . ILE A 1 577 ? 24.197 -11.486 -12.497 1.00 91.62 577 ILE A O 1
ATOM 4345 N N . ILE A 1 578 ? 24.639 -10.971 -10.361 1.00 91.31 578 ILE A N 1
ATOM 4346 C CA . ILE A 1 578 ? 23.436 -10.141 -10.206 1.00 91.31 578 ILE A CA 1
ATOM 4347 C C . ILE A 1 578 ? 23.512 -8.909 -11.108 1.00 91.31 578 ILE A C 1
ATOM 4349 O O . ILE A 1 578 ? 22.527 -8.579 -11.764 1.00 91.31 578 ILE A O 1
ATOM 4353 N N . SER A 1 579 ? 24.673 -8.263 -11.194 1.00 93.19 579 SER A N 1
ATOM 4354 C CA . SER A 1 579 ? 24.881 -7.107 -12.076 1.00 93.19 579 SER A CA 1
ATOM 4355 C C . SER A 1 579 ? 24.717 -7.481 -13.547 1.00 93.19 579 SER A C 1
ATOM 4357 O O . SER A 1 579 ? 24.087 -6.748 -14.305 1.00 93.19 579 SER A O 1
ATOM 4359 N N . CYS A 1 580 ? 25.223 -8.651 -13.941 1.00 93.00 580 CYS A N 1
ATOM 4360 C CA . CYS A 1 580 ? 25.080 -9.183 -15.288 1.00 93.00 580 CYS A CA 1
ATOM 4361 C C . CYS A 1 580 ? 23.610 -9.473 -15.610 1.00 93.00 580 CYS A C 1
ATOM 4363 O O . CYS A 1 580 ? 23.071 -8.881 -16.537 1.00 93.00 580 CYS A O 1
ATOM 4365 N N . VAL A 1 581 ? 22.931 -10.303 -14.814 1.00 93.19 581 VAL A N 1
ATOM 4366 C CA . VAL A 1 581 ? 21.564 -10.761 -15.116 1.00 93.19 581 VAL A CA 1
ATOM 4367 C C . VAL A 1 581 ? 20.531 -9.645 -14.924 1.00 93.19 581 VAL A C 1
ATOM 4369 O O . VAL A 1 581 ? 19.703 -9.398 -15.798 1.00 93.19 581 VAL A O 1
ATOM 4372 N N . ARG A 1 582 ? 20.559 -8.955 -13.777 1.00 90.69 582 ARG A N 1
ATOM 4373 C CA . ARG A 1 582 ? 19.545 -7.957 -13.392 1.00 90.69 582 ARG A CA 1
ATOM 4374 C C . ARG A 1 582 ? 19.836 -6.565 -13.946 1.00 90.69 582 ARG A C 1
ATOM 4376 O O . ARG A 1 582 ? 18.901 -5.796 -14.147 1.00 90.69 582 ARG A O 1
ATOM 4383 N N . GLY A 1 583 ? 21.111 -6.237 -14.129 1.00 90.81 583 GLY A N 1
ATOM 4384 C CA . GLY A 1 583 ? 21.559 -4.941 -14.619 1.00 90.81 583 GLY A CA 1
ATOM 4385 C C . GLY A 1 583 ? 21.697 -4.920 -16.134 1.00 90.81 583 GLY A C 1
ATOM 4386 O O . GLY A 1 583 ? 20.907 -4.276 -16.815 1.00 90.81 583 GLY A O 1
ATOM 4387 N N . CYS A 1 584 ? 22.674 -5.647 -16.668 1.00 91.62 584 CYS A N 1
ATOM 4388 C CA . CYS A 1 584 ? 23.010 -5.580 -18.088 1.00 91.62 584 CYS A CA 1
ATOM 4389 C C . CYS A 1 584 ? 22.012 -6.354 -18.966 1.00 91.62 584 CYS A C 1
ATOM 4391 O O . CYS A 1 584 ? 21.325 -5.771 -19.807 1.00 91.62 584 CYS A O 1
ATOM 4393 N N . MET A 1 585 ? 21.890 -7.664 -18.735 1.00 92.00 585 MET A N 1
ATOM 4394 C CA . MET A 1 585 ? 21.104 -8.571 -19.570 1.00 92.00 585 MET A CA 1
ATOM 4395 C C . MET A 1 585 ? 19.628 -8.199 -19.577 1.00 92.00 585 MET A C 1
ATOM 4397 O O . MET A 1 585 ? 19.051 -8.172 -20.650 1.00 92.00 585 MET A O 1
ATOM 4401 N N . LEU A 1 586 ? 19.009 -7.878 -18.434 1.00 91.50 586 LEU A N 1
ATOM 4402 C CA . LEU A 1 586 ? 17.587 -7.510 -18.395 1.00 91.50 586 LEU A CA 1
ATOM 4403 C C . LEU A 1 586 ? 17.266 -6.334 -19.332 1.00 91.50 586 LEU A C 1
ATOM 4405 O O . LEU A 1 586 ? 16.330 -6.420 -20.123 1.00 91.50 586 LEU A O 1
ATOM 4409 N N . ASN A 1 587 ? 18.052 -5.259 -19.260 1.00 91.88 587 ASN A N 1
ATOM 4410 C CA . ASN A 1 587 ? 17.822 -4.055 -20.059 1.00 91.88 587 ASN A CA 1
ATOM 4411 C C . ASN A 1 587 ? 18.078 -4.304 -21.546 1.00 91.88 587 ASN A C 1
ATOM 4413 O O . ASN A 1 587 ? 17.236 -3.990 -22.388 1.00 91.88 587 ASN A O 1
ATOM 4417 N N . PHE A 1 588 ? 19.213 -4.928 -21.862 1.00 90.06 588 PHE A N 1
ATOM 4418 C CA . PHE A 1 588 ? 19.574 -5.258 -23.235 1.00 90.06 588 PHE A CA 1
ATOM 4419 C C . PHE A 1 588 ? 18.597 -6.258 -23.868 1.00 90.06 588 PHE A C 1
ATOM 4421 O O . PHE A 1 588 ? 18.119 -6.037 -24.979 1.00 90.06 588 PHE A O 1
ATOM 4428 N N . TRP A 1 589 ? 18.270 -7.335 -23.150 1.00 90.94 589 TRP A N 1
ATOM 4429 C CA . TRP A 1 589 ? 17.408 -8.411 -23.631 1.00 90.94 589 TRP A CA 1
ATOM 4430 C C . TRP A 1 589 ? 15.997 -7.915 -23.907 1.00 90.94 589 TRP A C 1
ATOM 4432 O O . TRP A 1 589 ? 15.490 -8.164 -24.994 1.00 90.94 589 TRP A O 1
ATOM 4442 N N . VAL A 1 590 ? 15.381 -7.167 -22.982 1.00 91.44 590 VAL A N 1
ATOM 4443 C CA . VAL A 1 590 ? 14.031 -6.628 -23.210 1.00 91.44 590 VAL A CA 1
ATOM 4444 C C . VAL A 1 590 ? 14.028 -5.693 -24.409 1.00 91.44 590 VAL A C 1
ATOM 4446 O O . VAL A 1 590 ? 13.177 -5.833 -25.283 1.00 91.44 590 VAL A O 1
ATOM 4449 N N . TYR A 1 591 ? 14.975 -4.757 -24.479 1.00 91.69 591 TYR A N 1
ATOM 4450 C CA . TYR A 1 591 ? 15.010 -3.796 -25.575 1.00 91.69 591 TYR A CA 1
ATOM 4451 C C . TYR A 1 591 ? 15.204 -4.490 -26.933 1.00 91.69 591 TYR A C 1
ATOM 4453 O O . TYR A 1 591 ? 14.443 -4.234 -27.866 1.00 91.69 591 TYR A O 1
ATOM 4461 N N . HIS A 1 592 ? 16.151 -5.428 -27.035 1.00 92.19 592 HIS A N 1
ATOM 4462 C CA . HIS A 1 592 ? 16.380 -6.195 -28.261 1.00 92.19 592 HIS A CA 1
ATOM 4463 C C . HIS A 1 592 ? 15.164 -7.055 -28.627 1.00 92.19 592 HIS A C 1
ATOM 4465 O O . HIS A 1 592 ? 14.703 -7.008 -29.765 1.00 92.19 592 HIS A O 1
ATOM 4471 N N . ALA A 1 593 ? 14.578 -7.762 -27.664 1.00 91.25 593 ALA A N 1
ATOM 4472 C CA . ALA A 1 593 ? 13.404 -8.584 -27.911 1.00 91.25 593 ALA A CA 1
ATOM 4473 C C . ALA A 1 593 ? 12.205 -7.754 -28.388 1.00 91.25 593 ALA A C 1
ATOM 4475 O O . ALA A 1 593 ? 11.488 -8.179 -29.287 1.00 91.25 593 ALA A O 1
ATOM 4476 N N . VAL A 1 594 ? 12.007 -6.538 -27.867 1.00 89.06 594 VAL A N 1
ATOM 4477 C CA . VAL A 1 594 ? 10.954 -5.645 -28.373 1.00 89.06 594 VAL A CA 1
ATOM 4478 C C . VAL A 1 594 ? 11.258 -5.177 -29.796 1.00 89.06 594 VAL A C 1
ATOM 4480 O O . VAL A 1 594 ? 10.351 -5.182 -30.625 1.00 89.06 594 VAL A O 1
ATOM 4483 N N . LYS A 1 595 ? 12.510 -4.826 -30.126 1.00 88.19 595 LYS A N 1
ATOM 4484 C CA . LYS A 1 595 ? 12.889 -4.487 -31.512 1.00 88.19 595 LYS A CA 1
ATOM 4485 C C . LYS A 1 595 ? 12.614 -5.652 -32.468 1.00 88.19 595 LYS A C 1
ATOM 4487 O O . LYS A 1 595 ? 12.050 -5.421 -33.533 1.00 88.19 595 LYS A O 1
ATOM 4492 N N . GLU A 1 596 ? 12.904 -6.885 -32.058 1.00 89.56 596 GLU A N 1
ATOM 4493 C CA . GLU A 1 596 ? 12.604 -8.085 -32.845 1.00 89.56 596 GLU A CA 1
ATOM 4494 C C . GLU A 1 596 ? 11.093 -8.313 -33.006 1.00 89.56 596 GLU A C 1
ATOM 4496 O O . GLU A 1 596 ? 10.616 -8.567 -34.111 1.00 89.56 596 GLU A O 1
ATOM 4501 N N . VAL A 1 597 ? 10.305 -8.139 -31.938 1.00 85.75 597 VAL A N 1
ATOM 4502 C CA . VAL A 1 597 ? 8.834 -8.216 -32.002 1.00 85.75 597 VAL A CA 1
ATOM 4503 C C . VAL A 1 597 ? 8.259 -7.182 -32.970 1.00 85.75 597 VAL A C 1
ATOM 4505 O O . VAL A 1 597 ? 7.312 -7.485 -33.696 1.00 85.75 597 VAL A O 1
ATOM 4508 N N . LEU A 1 598 ? 8.846 -5.985 -33.010 1.00 81.75 598 LEU A N 1
ATOM 4509 C CA . LEU A 1 598 ? 8.491 -4.920 -33.948 1.00 81.75 598 LEU A CA 1
ATOM 4510 C C . LEU A 1 598 ? 9.068 -5.140 -35.358 1.00 81.75 598 LEU A C 1
ATOM 4512 O O . LEU A 1 598 ? 8.799 -4.333 -36.241 1.00 81.75 598 LEU A O 1
ATOM 4516 N N . SER A 1 599 ? 9.816 -6.227 -35.586 1.00 85.06 599 SER A N 1
ATOM 4517 C CA . SER A 1 599 ? 10.502 -6.539 -36.850 1.00 85.06 599 SER A CA 1
ATOM 4518 C C . SER A 1 599 ? 11.468 -5.439 -37.300 1.00 85.06 599 SER A C 1
ATOM 4520 O O . SER A 1 599 ? 11.584 -5.130 -38.483 1.00 85.06 599 SER A O 1
ATOM 4522 N N . LEU A 1 600 ? 12.160 -4.828 -36.339 1.00 84.50 600 LEU A N 1
ATOM 4523 C CA . LEU A 1 600 ? 13.121 -3.756 -36.566 1.00 84.50 600 LEU A CA 1
ATOM 4524 C C . LEU A 1 600 ? 14.543 -4.236 -36.273 1.00 84.50 600 LEU A C 1
ATOM 4526 O O . LEU A 1 600 ? 14.748 -4.988 -35.317 1.00 84.50 600 LEU A O 1
ATOM 4530 N N . PRO A 1 601 ? 15.547 -3.754 -37.026 1.00 87.00 601 PRO A N 1
ATOM 4531 C CA . PRO A 1 601 ? 16.934 -4.047 -36.710 1.00 87.00 601 PRO A CA 1
ATOM 4532 C C . PRO A 1 601 ? 17.296 -3.487 -35.331 1.00 87.00 601 PRO A C 1
ATOM 4534 O O . PRO A 1 601 ? 16.831 -2.414 -34.918 1.00 87.00 601 PRO A O 1
ATOM 4537 N N . PHE A 1 602 ? 18.153 -4.214 -34.619 1.00 88.81 602 PHE A N 1
ATOM 4538 C CA . PHE A 1 602 ? 18.707 -3.731 -33.366 1.00 88.81 602 PHE A CA 1
ATOM 4539 C C . PHE A 1 602 ? 19.613 -2.522 -33.623 1.00 88.81 602 PHE A C 1
ATOM 4541 O O . PHE A 1 602 ? 20.533 -2.577 -34.438 1.00 88.81 602 PHE A O 1
ATOM 4548 N N . GLN A 1 603 ? 19.370 -1.439 -32.890 1.00 88.31 603 GLN A N 1
ATOM 4549 C CA . GLN A 1 603 ? 20.230 -0.261 -32.856 1.00 88.31 603 GLN A CA 1
ATOM 4550 C C . GLN A 1 603 ? 20.281 0.274 -31.431 1.00 88.31 603 GLN A C 1
ATOM 4552 O O . GLN A 1 603 ? 19.245 0.374 -30.764 1.00 88.31 603 GLN A O 1
ATOM 4557 N N . TRP A 1 604 ? 21.482 0.627 -30.977 1.00 88.12 604 TRP A N 1
ATOM 4558 C CA . TRP A 1 604 ? 21.675 1.207 -29.655 1.00 88.12 604 TRP A CA 1
ATOM 4559 C C . TRP A 1 604 ? 20.997 2.572 -29.562 1.00 88.12 604 TRP A C 1
ATOM 4561 O O . TRP A 1 604 ? 21.402 3.526 -30.221 1.00 88.12 604 TRP A O 1
ATOM 4571 N N . ASP A 1 605 ? 19.990 2.661 -28.696 1.00 89.62 605 ASP A N 1
ATOM 4572 C CA . ASP A 1 605 ? 19.477 3.943 -28.233 1.00 89.62 605 ASP A CA 1
ATOM 4573 C C . ASP A 1 605 ? 20.402 4.465 -27.112 1.00 89.62 605 ASP A C 1
ATOM 4575 O O . ASP A 1 605 ? 20.706 3.717 -26.174 1.00 89.62 605 ASP A O 1
ATOM 4579 N N . PRO A 1 606 ? 20.874 5.724 -27.184 1.00 90.69 606 PRO A N 1
ATOM 4580 C CA . PRO A 1 606 ? 21.781 6.278 -26.180 1.00 90.69 606 PRO A CA 1
ATOM 4581 C C . PRO A 1 606 ? 21.222 6.256 -24.751 1.00 90.69 606 PRO A C 1
ATOM 4583 O O . PRO A 1 606 ? 21.990 6.095 -23.804 1.00 90.69 606 PRO A O 1
ATOM 4586 N N . VAL A 1 607 ? 19.901 6.382 -24.585 1.00 91.50 607 VAL A N 1
ATOM 4587 C CA . VAL A 1 607 ? 19.242 6.374 -23.272 1.00 91.50 607 VAL A CA 1
ATOM 4588 C C . VAL A 1 607 ? 19.132 4.943 -22.743 1.00 91.50 607 VAL A C 1
ATOM 4590 O O . VAL A 1 607 ? 19.398 4.712 -21.568 1.00 91.50 607 VAL A O 1
ATOM 4593 N N . VAL A 1 608 ? 18.842 3.949 -23.593 1.00 92.12 608 VAL A N 1
ATOM 4594 C CA . VAL A 1 608 ? 18.937 2.514 -23.241 1.00 92.12 608 VAL A CA 1
ATOM 4595 C C . VAL A 1 608 ? 20.362 2.144 -22.834 1.00 92.12 608 VAL A C 1
ATOM 4597 O O . VAL A 1 608 ? 20.550 1.434 -21.846 1.00 92.12 608 VAL A O 1
ATOM 4600 N N . PHE A 1 609 ? 21.375 2.613 -23.567 1.00 92.88 609 PHE A N 1
ATOM 4601 C CA . PHE A 1 609 ? 22.777 2.354 -23.237 1.00 92.88 609 PHE A CA 1
ATOM 4602 C C . PHE A 1 609 ? 23.151 2.958 -21.877 1.00 92.88 609 PHE A C 1
ATOM 4604 O O . PHE A 1 609 ? 23.699 2.259 -21.019 1.00 92.88 609 PHE A O 1
ATOM 4611 N N . PHE A 1 610 ? 22.787 4.227 -21.651 1.00 94.44 610 PHE A N 1
ATOM 4612 C CA . PHE A 1 610 ? 22.932 4.892 -20.356 1.00 94.44 610 PHE A CA 1
ATOM 4613 C C . PHE A 1 610 ? 22.256 4.087 -19.239 1.00 94.44 610 PHE A C 1
ATOM 4615 O O . PHE A 1 610 ? 22.918 3.728 -18.265 1.00 94.44 610 PHE A O 1
ATOM 4622 N N . LEU A 1 611 ? 20.975 3.738 -19.408 1.00 93.50 611 LEU A N 1
ATOM 4623 C CA . LEU A 1 611 ? 20.207 2.978 -18.423 1.00 93.50 611 LEU A CA 1
ATOM 4624 C C . LEU A 1 611 ? 20.871 1.631 -18.133 1.00 93.50 611 LEU A C 1
ATOM 4626 O O . LEU A 1 611 ? 21.028 1.260 -16.977 1.00 93.50 611 LEU A O 1
ATOM 4630 N N . THR A 1 612 ? 21.315 0.913 -19.163 1.00 94.12 612 THR A N 1
ATOM 4631 C CA . THR A 1 612 ? 21.963 -0.396 -19.011 1.00 94.12 612 THR A CA 1
ATOM 4632 C C . THR A 1 612 ? 23.230 -0.281 -18.163 1.00 94.12 612 THR A C 1
ATOM 4634 O O . THR A 1 612 ? 23.397 -1.036 -17.203 1.00 94.12 612 THR A O 1
ATOM 4637 N N . ARG A 1 613 ? 24.098 0.702 -18.444 1.00 95.12 613 ARG A N 1
ATOM 4638 C CA . ARG A 1 613 ? 25.297 0.984 -17.633 1.00 95.12 613 ARG A CA 1
ATOM 4639 C C . ARG A 1 613 ? 24.919 1.356 -16.199 1.00 95.12 613 ARG A C 1
ATOM 4641 O O . ARG A 1 613 ? 25.442 0.776 -15.247 1.00 95.12 613 ARG A O 1
ATOM 4648 N N . PHE A 1 614 ? 24.005 2.310 -16.052 1.00 96.12 614 PHE A N 1
ATOM 4649 C CA . PHE A 1 614 ? 23.603 2.868 -14.768 1.00 96.12 614 PHE A CA 1
ATOM 4650 C C . PHE A 1 614 ? 22.968 1.804 -13.861 1.00 96.12 614 PHE A C 1
ATOM 4652 O O . PHE A 1 614 ? 23.387 1.627 -12.715 1.00 96.12 614 PHE A O 1
ATOM 4659 N N . MET A 1 615 ? 22.026 1.026 -14.397 1.00 95.69 615 MET A N 1
ATOM 4660 C CA . MET A 1 615 ? 21.340 -0.050 -13.684 1.00 95.69 615 MET A CA 1
ATOM 4661 C C . MET A 1 615 ? 22.240 -1.260 -13.425 1.00 95.69 615 MET A C 1
ATOM 4663 O O . MET A 1 615 ? 21.965 -2.017 -12.498 1.00 95.69 615 MET A O 1
ATOM 4667 N N . THR A 1 616 ? 23.336 -1.437 -14.172 1.00 95.75 616 THR A N 1
ATOM 4668 C CA . THR A 1 616 ? 24.355 -2.459 -13.870 1.00 95.75 616 THR A CA 1
ATOM 4669 C C . THR A 1 616 ? 25.094 -2.144 -12.575 1.00 95.75 616 THR A C 1
ATOM 4671 O O . THR A 1 616 ? 25.170 -3.002 -11.695 1.00 95.75 616 THR A O 1
ATOM 4674 N N . VAL A 1 617 ? 25.553 -0.900 -12.404 1.00 95.69 617 VAL A N 1
ATOM 4675 C CA . VAL A 1 617 ? 26.151 -0.446 -11.136 1.00 95.69 617 VAL A CA 1
ATOM 4676 C C . VAL A 1 617 ? 25.118 -0.508 -10.009 1.00 95.69 617 VAL A C 1
ATOM 4678 O O . VAL A 1 617 ? 25.413 -0.966 -8.906 1.00 95.69 617 VAL A O 1
ATOM 4681 N N . PHE A 1 618 ? 23.876 -0.116 -10.289 1.00 94.62 618 PHE A N 1
ATOM 4682 C CA . PHE A 1 618 ? 22.798 -0.174 -9.308 1.00 94.62 618 PHE A CA 1
ATOM 4683 C C . PHE A 1 618 ? 22.506 -1.613 -8.846 1.00 94.62 618 PHE A C 1
ATOM 4685 O O . PHE A 1 618 ? 22.416 -1.882 -7.647 1.00 94.62 618 PHE A O 1
ATOM 4692 N N . ALA A 1 619 ? 22.398 -2.563 -9.778 1.00 94.12 619 ALA A N 1
ATOM 4693 C CA . ALA A 1 619 ? 22.174 -3.975 -9.482 1.00 94.12 619 ALA A CA 1
ATOM 4694 C C . ALA A 1 619 ? 23.323 -4.579 -8.657 1.00 94.12 619 ALA A C 1
ATOM 4696 O O . ALA A 1 619 ? 23.058 -5.350 -7.730 1.00 94.12 619 ALA A O 1
ATOM 4697 N N . ALA A 1 620 ? 24.570 -4.168 -8.917 1.00 93.38 620 ALA A N 1
ATOM 4698 C CA . ALA A 1 620 ? 25.717 -4.515 -8.079 1.00 93.38 620 ALA A CA 1
ATOM 4699 C C . ALA A 1 620 ? 25.498 -4.076 -6.627 1.00 93.38 620 ALA A C 1
ATOM 4701 O O . ALA A 1 620 ? 25.710 -4.843 -5.689 1.00 93.38 620 ALA A O 1
ATOM 4702 N N . MET A 1 621 ? 25.016 -2.851 -6.427 1.00 94.00 621 MET A N 1
ATOM 4703 C CA . MET A 1 621 ? 24.783 -2.309 -5.089 1.00 94.00 621 MET A CA 1
ATOM 4704 C C . MET A 1 621 ? 23.566 -2.935 -4.404 1.00 94.00 621 MET A C 1
ATOM 4706 O O . MET A 1 621 ? 23.581 -3.102 -3.187 1.00 94.00 621 MET A O 1
ATOM 4710 N N . ILE A 1 622 ? 22.551 -3.391 -5.145 1.00 91.00 622 ILE A N 1
ATOM 4711 C CA . ILE A 1 622 ? 21.481 -4.243 -4.591 1.00 91.00 622 ILE A CA 1
ATOM 4712 C C . ILE A 1 622 ? 22.051 -5.575 -4.093 1.00 91.00 622 ILE A C 1
ATOM 4714 O O . ILE A 1 622 ? 21.653 -6.045 -3.026 1.00 91.00 622 ILE A O 1
ATOM 4718 N N . ALA A 1 623 ? 22.991 -6.176 -4.832 1.00 90.06 623 ALA A N 1
ATOM 4719 C CA . ALA A 1 623 ? 23.651 -7.405 -4.401 1.00 90.06 623 ALA A CA 1
ATOM 4720 C C . ALA A 1 623 ? 24.413 -7.209 -3.084 1.00 90.06 623 ALA A C 1
ATOM 4722 O O . ALA A 1 623 ? 24.305 -8.056 -2.211 1.00 90.06 623 ALA A O 1
ATOM 4723 N N . VAL A 1 624 ? 25.110 -6.081 -2.918 1.00 90.31 624 VAL A N 1
ATOM 4724 C CA . VAL A 1 624 ? 25.845 -5.752 -1.684 1.00 90.31 624 VAL A CA 1
ATOM 4725 C C . VAL A 1 624 ? 24.903 -5.394 -0.530 1.00 90.31 624 VAL A C 1
ATOM 4727 O O . VAL A 1 624 ? 25.105 -5.813 0.607 1.00 90.31 624 VAL A O 1
ATOM 4730 N N . THR A 1 625 ? 23.862 -4.601 -0.796 1.00 90.56 625 THR A N 1
ATOM 4731 C CA . THR A 1 625 ? 22.982 -4.070 0.258 1.00 90.56 625 THR A CA 1
ATOM 4732 C C . THR A 1 625 ? 21.966 -5.081 0.773 1.00 90.56 625 THR A C 1
ATOM 4734 O O . THR A 1 625 ? 21.531 -4.941 1.915 1.00 90.56 625 THR A O 1
ATOM 4737 N N . LYS A 1 626 ? 21.605 -6.115 -0.002 1.00 86.88 626 LYS A N 1
ATOM 4738 C CA . LYS A 1 626 ? 20.734 -7.195 0.498 1.00 86.88 626 LYS A CA 1
ATOM 4739 C C . LYS A 1 626 ? 21.388 -7.951 1.659 1.00 86.88 626 LYS A C 1
ATOM 4741 O O . LYS A 1 626 ? 20.705 -8.291 2.619 1.00 86.88 626 LYS A O 1
ATOM 4746 N N . ASP A 1 627 ? 22.708 -8.133 1.600 1.00 85.00 627 ASP A N 1
ATOM 4747 C CA . ASP A 1 627 ? 23.462 -8.917 2.580 1.00 85.00 627 ASP A CA 1
ATOM 4748 C C . ASP A 1 627 ? 23.541 -8.189 3.937 1.00 85.00 627 ASP A C 1
ATOM 4750 O O . ASP A 1 627 ? 23.796 -8.801 4.971 1.00 85.00 627 ASP A O 1
ATOM 4754 N N . LEU A 1 628 ? 23.233 -6.882 3.976 1.00 85.44 628 LEU A N 1
ATOM 4755 C CA . LEU A 1 628 ? 23.123 -6.109 5.219 1.00 85.44 628 LEU A CA 1
ATOM 4756 C C . LEU A 1 628 ? 22.028 -6.643 6.153 1.00 85.44 628 LEU A C 1
ATOM 4758 O O . LEU A 1 628 ? 22.168 -6.540 7.371 1.00 85.44 628 LEU A O 1
ATOM 4762 N N . ALA A 1 629 ? 20.944 -7.175 5.583 1.00 77.50 629 ALA A N 1
ATOM 4763 C CA . ALA A 1 629 ? 19.837 -7.790 6.316 1.00 77.50 629 ALA A CA 1
ATOM 4764 C C . ALA A 1 629 ? 20.159 -9.227 6.764 1.00 77.50 629 ALA A C 1
ATOM 4766 O O . ALA A 1 629 ? 19.577 -9.728 7.723 1.00 77.50 629 ALA A O 1
ATOM 4767 N N . ASP A 1 630 ? 21.100 -9.885 6.082 1.00 79.38 630 ASP A N 1
ATOM 4768 C CA . ASP A 1 630 ? 21.335 -11.325 6.191 1.00 79.38 630 ASP A CA 1
ATOM 4769 C C . ASP A 1 630 ? 22.547 -11.703 7.065 1.00 79.38 630 ASP A C 1
ATOM 4771 O O . ASP A 1 630 ? 22.791 -12.891 7.286 1.00 79.38 630 ASP A O 1
ATOM 4775 N N . VAL A 1 631 ? 23.258 -10.721 7.637 1.00 80.12 631 VAL A N 1
ATOM 4776 C CA . VAL A 1 631 ? 24.534 -10.914 8.361 1.00 80.12 631 VAL A CA 1
ATOM 4777 C C . VAL A 1 631 ? 24.492 -12.057 9.382 1.00 80.12 631 VAL A C 1
ATOM 4779 O O . VAL A 1 631 ? 25.399 -12.884 9.410 1.00 80.12 631 VAL A O 1
ATOM 4782 N N . LYS A 1 632 ? 23.449 -12.140 10.221 1.00 74.62 632 LYS A N 1
ATOM 4783 C CA . LYS A 1 632 ? 23.363 -13.165 11.281 1.00 74.62 632 LYS A CA 1
ATOM 4784 C C . LYS A 1 632 ? 23.306 -14.585 10.707 1.00 74.62 632 LYS A C 1
ATOM 4786 O O . LYS A 1 632 ? 24.056 -15.455 11.145 1.00 74.62 632 LYS A O 1
ATOM 4791 N N . GLY A 1 633 ? 22.423 -14.822 9.740 1.00 73.75 633 GLY A N 1
ATOM 4792 C CA . GLY A 1 633 ? 22.281 -16.120 9.085 1.00 73.75 633 GLY A CA 1
ATOM 4793 C C . GLY A 1 633 ? 23.441 -16.453 8.151 1.00 73.75 633 GLY A C 1
ATOM 4794 O O . GLY A 1 633 ? 23.789 -17.625 8.044 1.00 73.75 633 GLY A O 1
ATOM 4795 N N . ASP A 1 634 ? 24.083 -15.458 7.534 1.00 80.25 634 ASP A N 1
ATOM 4796 C CA . ASP A 1 634 ? 25.256 -15.673 6.681 1.00 80.25 634 ASP A CA 1
ATOM 4797 C C . ASP A 1 634 ? 26.467 -16.122 7.512 1.00 80.25 634 ASP A C 1
ATOM 4799 O O . ASP A 1 634 ? 27.111 -17.115 7.169 1.00 80.25 634 ASP A O 1
ATOM 4803 N N . VAL A 1 635 ? 26.705 -15.495 8.672 1.00 79.44 635 VAL A N 1
ATOM 4804 C CA . VAL A 1 635 ? 27.729 -15.938 9.635 1.00 79.44 635 VAL A CA 1
ATOM 4805 C C . VAL A 1 635 ? 27.429 -17.355 10.138 1.00 79.44 635 VAL A C 1
ATOM 4807 O O . VAL A 1 635 ? 28.309 -18.216 10.121 1.00 79.44 635 VAL A O 1
ATOM 4810 N N . ALA A 1 636 ? 26.177 -17.645 10.516 1.00 76.56 636 ALA A N 1
ATOM 4811 C CA . ALA A 1 636 ? 25.768 -18.986 10.950 1.00 76.56 636 ALA A CA 1
ATOM 4812 C C . ALA A 1 636 ? 25.892 -20.045 9.832 1.00 76.56 636 ALA A C 1
ATOM 4814 O O . ALA A 1 636 ? 26.197 -21.209 10.095 1.00 76.56 636 ALA A O 1
ATOM 4815 N N . GLY A 1 637 ? 25.676 -19.641 8.579 1.00 71.31 637 GLY A N 1
ATOM 4816 C CA . GLY A 1 637 ? 25.791 -20.473 7.383 1.00 71.31 637 GLY A CA 1
ATOM 4817 C C . GLY A 1 637 ? 27.212 -20.608 6.828 1.00 71.31 637 GLY A C 1
ATOM 4818 O O . GLY A 1 637 ? 27.383 -21.301 5.822 1.00 71.31 637 GLY A O 1
ATOM 4819 N N . LYS A 1 638 ? 28.215 -19.972 7.458 1.00 78.12 638 LYS A N 1
ATOM 4820 C CA . LYS A 1 638 ? 29.603 -19.870 6.967 1.00 78.12 638 LYS A CA 1
ATOM 4821 C C . LYS A 1 638 ? 29.677 -19.320 5.533 1.00 78.12 638 LYS A C 1
ATOM 4823 O O . LYS A 1 638 ? 30.374 -19.870 4.681 1.00 78.12 638 LYS A O 1
ATOM 4828 N N . ILE A 1 639 ? 28.895 -18.280 5.250 1.00 76.69 639 ILE A N 1
ATOM 4829 C CA . ILE A 1 639 ? 28.877 -17.562 3.973 1.00 76.69 639 ILE A CA 1
ATOM 4830 C C . ILE A 1 639 ? 29.634 -16.250 4.170 1.00 76.69 639 ILE A C 1
ATOM 4832 O O . ILE A 1 639 ? 29.233 -15.414 4.978 1.00 76.69 639 ILE A O 1
ATOM 4836 N N . GLU A 1 640 ? 30.719 -16.058 3.425 1.00 78.88 640 GLU A N 1
ATOM 4837 C CA . GLU A 1 640 ? 31.439 -14.787 3.410 1.00 78.88 640 GLU A CA 1
ATOM 4838 C C . GLU A 1 640 ? 30.701 -13.799 2.500 1.00 78.88 640 GLU A C 1
ATOM 4840 O O . GLU A 1 640 ? 30.565 -14.018 1.298 1.00 78.88 640 GLU A O 1
ATOM 4845 N N . THR A 1 641 ? 30.197 -12.711 3.080 1.00 83.25 641 THR A N 1
ATOM 4846 C CA . THR A 1 641 ? 29.600 -11.568 2.370 1.00 83.25 641 THR A CA 1
ATOM 4847 C C . THR A 1 641 ? 30.317 -10.288 2.785 1.00 83.25 641 THR A C 1
ATOM 4849 O O . THR A 1 641 ? 30.894 -10.226 3.870 1.00 83.25 641 THR A O 1
ATOM 4852 N N . PHE A 1 642 ? 30.263 -9.224 1.972 1.00 83.44 642 PHE A N 1
ATOM 4853 C CA . PHE A 1 642 ? 30.879 -7.937 2.345 1.00 83.44 642 PHE A CA 1
ATOM 4854 C C . PHE A 1 642 ? 30.382 -7.438 3.711 1.00 83.44 642 PHE A C 1
ATOM 4856 O O . PHE A 1 642 ? 31.171 -6.965 4.529 1.00 83.44 642 PHE A O 1
ATOM 4863 N N . ALA A 1 643 ? 29.084 -7.608 3.982 1.00 84.38 643 ALA A N 1
ATOM 4864 C CA . ALA A 1 643 ? 28.470 -7.222 5.245 1.00 84.38 643 ALA A CA 1
ATOM 4865 C C . ALA A 1 643 ? 28.953 -8.072 6.433 1.00 84.38 643 ALA A C 1
ATOM 4867 O O . ALA A 1 643 ? 29.110 -7.527 7.527 1.00 84.38 643 ALA A O 1
ATOM 4868 N N . ALA A 1 644 ? 29.216 -9.367 6.223 1.00 82.62 644 ALA A N 1
ATOM 4869 C CA . ALA A 1 644 ? 29.786 -10.251 7.237 1.00 82.62 644 ALA A CA 1
ATOM 4870 C C . ALA A 1 644 ? 31.274 -9.954 7.504 1.00 82.62 644 ALA A C 1
ATOM 4872 O O . ALA A 1 644 ? 31.687 -9.957 8.659 1.00 82.62 644 ALA A O 1
ATOM 4873 N N . SER A 1 645 ? 32.060 -9.640 6.467 1.00 81.62 645 SER A N 1
ATOM 4874 C CA . SER A 1 645 ? 33.509 -9.409 6.583 1.00 81.62 645 SER A CA 1
ATOM 4875 C C . SER A 1 645 ? 33.871 -8.010 7.095 1.00 81.62 645 SER A C 1
ATOM 4877 O O . SER A 1 645 ? 34.745 -7.871 7.944 1.00 81.62 645 SER A O 1
ATOM 4879 N N . PHE A 1 646 ? 33.206 -6.961 6.598 1.00 83.25 646 PHE A N 1
ATOM 4880 C CA . PHE A 1 646 ? 33.543 -5.557 6.903 1.00 83.25 646 PHE A CA 1
ATOM 4881 C C . PHE A 1 646 ? 32.537 -4.876 7.839 1.00 83.25 646 PHE A C 1
ATOM 4883 O O . PHE A 1 646 ? 32.687 -3.702 8.195 1.00 83.25 646 PHE A O 1
ATOM 4890 N N . GLY A 1 647 ? 31.484 -5.597 8.224 1.00 83.94 647 GLY A N 1
ATOM 4891 C CA . GLY A 1 647 ? 30.384 -5.089 9.027 1.00 83.94 647 GLY A CA 1
ATOM 4892 C C . GLY A 1 647 ? 29.338 -4.322 8.212 1.00 83.94 647 GLY A C 1
ATOM 4893 O O . GLY A 1 647 ? 29.608 -3.693 7.181 1.00 83.94 647 GLY A O 1
ATOM 4894 N N . ALA A 1 648 ? 28.102 -4.331 8.718 1.00 84.81 648 ALA A N 1
ATOM 4895 C CA . ALA A 1 648 ? 26.951 -3.745 8.032 1.00 84.81 648 ALA A CA 1
ATOM 4896 C C . ALA A 1 648 ? 27.070 -2.222 7.825 1.00 84.81 648 ALA A C 1
ATOM 4898 O O . ALA A 1 648 ? 26.677 -1.703 6.783 1.00 84.81 648 ALA A O 1
ATOM 4899 N N . ARG A 1 649 ? 27.632 -1.478 8.790 1.00 84.25 649 ARG A N 1
ATOM 4900 C CA . ARG A 1 649 ? 27.753 -0.009 8.687 1.00 84.25 649 ARG A CA 1
ATOM 4901 C C . ARG A 1 649 ? 28.736 0.420 7.599 1.00 84.25 649 ARG A C 1
ATOM 4903 O O . ARG A 1 649 ? 28.402 1.286 6.790 1.00 84.25 649 ARG A O 1
ATOM 4910 N N . SER A 1 650 ? 29.924 -0.178 7.572 1.00 87.06 650 SER A N 1
ATOM 4911 C CA . SER A 1 650 ? 30.950 0.113 6.567 1.00 87.06 650 SER A CA 1
ATOM 4912 C C . SER A 1 650 ? 30.457 -0.271 5.175 1.00 87.06 650 SER A C 1
ATOM 4914 O O . SER A 1 650 ? 30.502 0.549 4.262 1.00 87.06 650 SER A O 1
ATOM 4916 N N . THR A 1 651 ? 29.850 -1.454 5.049 1.00 90.19 651 THR A N 1
ATOM 4917 C CA . THR A 1 651 ? 29.273 -1.946 3.789 1.00 90.19 651 THR A CA 1
ATOM 4918 C C . THR A 1 651 ? 28.155 -1.037 3.270 1.00 90.19 651 THR A C 1
ATOM 4920 O O . THR A 1 651 ? 28.166 -0.651 2.104 1.00 90.19 651 THR A O 1
ATOM 4923 N N . ALA A 1 652 ? 27.227 -0.607 4.134 1.00 91.06 652 ALA A N 1
ATOM 4924 C CA . ALA A 1 652 ? 26.172 0.336 3.754 1.00 91.06 652 ALA A CA 1
ATOM 4925 C C . ALA A 1 652 ? 26.726 1.702 3.313 1.00 91.06 652 ALA A C 1
ATOM 4927 O O . ALA A 1 652 ? 26.143 2.365 2.459 1.00 91.06 652 ALA A O 1
ATOM 4928 N N . THR A 1 653 ? 27.847 2.131 3.898 1.00 91.12 653 THR A N 1
ATOM 4929 C CA . THR A 1 653 ? 28.515 3.393 3.549 1.00 91.12 653 THR A CA 1
ATOM 4930 C C . THR A 1 653 ? 29.208 3.284 2.200 1.00 91.12 653 THR A C 1
ATOM 4932 O O . THR A 1 653 ? 28.966 4.122 1.341 1.00 91.12 653 THR A O 1
ATOM 4935 N N . ALA A 1 654 ? 29.987 2.224 1.979 1.00 91.88 654 ALA A N 1
ATOM 4936 C CA . ALA A 1 654 ? 30.631 1.956 0.699 1.00 91.88 654 ALA A CA 1
ATOM 4937 C C . ALA A 1 654 ? 29.601 1.862 -0.438 1.00 91.88 654 ALA A C 1
ATOM 4939 O O . ALA A 1 654 ? 29.758 2.526 -1.461 1.00 91.88 654 ALA A O 1
ATOM 4940 N N . ALA A 1 655 ? 28.503 1.127 -0.226 1.00 94.06 655 ALA A N 1
ATOM 4941 C CA . ALA A 1 655 ? 27.427 1.025 -1.208 1.00 94.06 655 ALA A CA 1
ATOM 4942 C C . ALA A 1 655 ? 26.785 2.390 -1.508 1.00 94.06 655 ALA A C 1
ATOM 4944 O O . ALA A 1 655 ? 26.608 2.742 -2.673 1.00 94.06 655 ALA A O 1
ATOM 4945 N N . ALA A 1 656 ? 26.490 3.193 -0.478 1.00 95.19 656 ALA A N 1
ATOM 4946 C CA . ALA A 1 656 ? 25.949 4.537 -0.666 1.00 95.19 656 ALA A CA 1
ATOM 4947 C C . ALA A 1 656 ? 26.921 5.459 -1.424 1.00 95.19 656 ALA A C 1
ATOM 4949 O O . ALA A 1 656 ? 26.476 6.217 -2.279 1.00 95.19 656 ALA A O 1
ATOM 4950 N N . CYS A 1 657 ? 28.230 5.375 -1.167 1.00 96.38 657 CYS A N 1
ATOM 4951 C CA . CYS A 1 657 ? 29.236 6.155 -1.890 1.00 96.38 657 CYS A CA 1
ATOM 4952 C C . CYS A 1 657 ? 29.304 5.767 -3.373 1.00 96.38 657 CYS A C 1
ATOM 4954 O O . CYS A 1 657 ? 29.270 6.644 -4.232 1.00 96.38 657 CYS A O 1
ATOM 4956 N N . VAL A 1 658 ? 29.340 4.467 -3.693 1.00 96.62 658 VAL A N 1
ATOM 4957 C CA . VAL A 1 658 ? 29.346 3.991 -5.089 1.00 96.62 658 VAL A CA 1
ATOM 4958 C C . VAL A 1 658 ? 28.072 4.421 -5.817 1.00 96.62 658 VAL A C 1
ATOM 4960 O O . VAL A 1 658 ? 28.138 4.910 -6.943 1.00 96.62 658 VAL A O 1
ATOM 4963 N N . MET A 1 659 ? 26.908 4.306 -5.171 1.00 97.31 659 MET A N 1
ATOM 4964 C CA . MET A 1 659 ? 25.650 4.785 -5.747 1.00 97.31 659 MET A CA 1
ATOM 4965 C C . MET A 1 659 ? 25.636 6.306 -5.931 1.00 97.31 659 MET A C 1
ATOM 4967 O O . MET A 1 659 ? 25.178 6.782 -6.965 1.00 97.31 659 MET A O 1
ATOM 4971 N N . ALA A 1 660 ? 26.160 7.072 -4.972 1.00 97.88 660 ALA A N 1
ATOM 4972 C CA . ALA A 1 660 ? 26.260 8.524 -5.085 1.00 97.88 660 ALA A CA 1
ATOM 4973 C C . ALA A 1 660 ? 27.150 8.937 -6.265 1.00 97.88 660 ALA A C 1
ATOM 4975 O O . ALA A 1 660 ? 26.759 9.801 -7.044 1.00 97.88 660 ALA A O 1
ATOM 4976 N N . LEU A 1 661 ? 28.293 8.272 -6.457 1.00 98.19 661 LEU A N 1
ATOM 4977 C CA . LEU A 1 661 ? 29.145 8.474 -7.632 1.00 98.19 661 LEU A CA 1
ATOM 4978 C C . LEU A 1 661 ? 28.415 8.122 -8.933 1.00 98.19 661 LEU A C 1
ATOM 4980 O O . LEU A 1 661 ? 28.530 8.853 -9.914 1.00 98.19 661 LEU A O 1
ATOM 4984 N N . ASN A 1 662 ? 27.618 7.051 -8.939 1.00 97.94 662 ASN A N 1
ATOM 4985 C CA . ASN A 1 662 ? 26.803 6.690 -10.098 1.00 97.94 662 ASN A CA 1
ATOM 4986 C C . ASN A 1 662 ? 25.785 7.798 -10.435 1.00 97.94 662 ASN A C 1
ATOM 4988 O O . ASN A 1 662 ? 25.692 8.201 -11.594 1.00 97.94 662 ASN A O 1
ATOM 4992 N N . TYR A 1 663 ? 25.097 8.360 -9.435 1.00 98.38 663 TYR A N 1
ATOM 4993 C CA . TYR A 1 663 ? 24.190 9.503 -9.613 1.00 98.38 663 TYR A CA 1
ATOM 4994 C C . TYR A 1 663 ? 24.902 10.765 -10.099 1.00 98.38 663 TYR A C 1
ATOM 4996 O O . TYR A 1 663 ? 24.433 11.409 -11.033 1.00 98.38 663 TYR A O 1
ATOM 5004 N N . LEU A 1 664 ? 26.051 11.103 -9.511 1.00 98.19 664 LEU A N 1
ATOM 5005 C CA . LEU A 1 664 ? 26.860 12.236 -9.960 1.00 98.19 664 LEU A CA 1
ATOM 5006 C C . LEU A 1 664 ? 27.307 12.053 -11.415 1.00 98.19 664 LEU A C 1
ATOM 5008 O O . LEU A 1 664 ? 27.264 13.009 -12.186 1.00 98.19 664 LEU A O 1
ATOM 5012 N N . SER A 1 665 ? 27.649 10.823 -11.821 1.00 97.31 665 SER A N 1
ATOM 5013 C CA . SER A 1 665 ? 27.971 10.513 -13.218 1.00 97.31 665 SER A CA 1
ATOM 5014 C C . SER A 1 665 ? 26.780 10.744 -14.154 1.00 97.31 665 SER A C 1
ATOM 5016 O O . SER A 1 665 ? 26.964 11.286 -15.239 1.00 97.31 665 SER A O 1
ATOM 5018 N N . ALA A 1 666 ? 25.560 10.396 -13.731 1.00 97.06 666 ALA A N 1
ATOM 5019 C CA . ALA A 1 666 ? 24.343 10.620 -14.510 1.00 97.06 666 ALA A CA 1
ATOM 5020 C C . ALA A 1 666 ? 24.024 12.114 -14.656 1.00 97.06 666 ALA A C 1
ATOM 5022 O O . ALA A 1 666 ? 23.727 12.581 -15.753 1.00 97.06 666 ALA A O 1
ATOM 5023 N N . ILE A 1 667 ? 24.155 12.879 -13.569 1.00 97.75 667 ILE A N 1
ATOM 5024 C CA . ILE A 1 667 ? 23.973 14.335 -13.581 1.00 97.75 667 ILE A CA 1
ATOM 5025 C C . ILE A 1 667 ? 24.993 14.988 -14.522 1.00 97.75 667 ILE A C 1
ATOM 5027 O O . ILE A 1 667 ? 24.614 15.782 -15.382 1.00 97.75 667 ILE A O 1
ATOM 5031 N N . ALA A 1 668 ? 26.272 14.619 -14.408 1.00 97.00 668 ALA A N 1
ATOM 5032 C CA . ALA A 1 668 ? 27.332 15.135 -15.270 1.00 97.00 668 ALA A CA 1
ATOM 5033 C C . ALA A 1 668 ? 27.098 14.778 -16.748 1.00 97.00 668 ALA A C 1
ATOM 5035 O O . ALA A 1 668 ? 27.236 15.637 -17.617 1.00 97.00 668 ALA A O 1
ATOM 5036 N N . GLU A 1 669 ? 26.691 13.540 -17.043 1.00 95.25 669 GLU A N 1
ATOM 5037 C CA . GLU A 1 669 ? 26.373 13.098 -18.405 1.00 95.25 669 GLU A CA 1
ATOM 5038 C C . GLU A 1 669 ? 25.160 13.849 -18.982 1.00 95.25 669 GLU A C 1
ATOM 5040 O O . GLU A 1 669 ? 25.189 14.257 -20.146 1.00 95.25 669 GLU A O 1
ATOM 5045 N N . GLY A 1 670 ? 24.137 14.108 -18.160 1.00 95.00 670 GLY A N 1
ATOM 5046 C CA . GLY A 1 670 ? 22.975 14.924 -18.515 1.00 95.00 670 GLY A CA 1
ATOM 5047 C C . GLY A 1 670 ? 23.333 16.376 -18.835 1.00 95.00 670 GLY A C 1
ATOM 5048 O O . GLY A 1 670 ? 22.824 16.926 -19.810 1.00 95.00 670 GLY A O 1
ATOM 5049 N N . LEU A 1 671 ? 24.246 16.982 -18.071 1.00 95.00 671 LEU A N 1
ATOM 5050 C CA . LEU A 1 671 ? 24.750 18.336 -18.328 1.00 95.00 671 LEU A CA 1
ATOM 5051 C C . LEU A 1 671 ? 25.649 18.396 -19.571 1.00 95.00 671 LEU A C 1
ATOM 5053 O O . LEU A 1 671 ? 25.563 19.347 -20.343 1.00 95.00 671 LEU A O 1
ATOM 5057 N N . TRP A 1 672 ? 26.487 17.378 -19.785 1.00 94.75 672 TRP A N 1
ATOM 5058 C CA . TRP A 1 672 ? 27.433 17.345 -20.901 1.00 94.75 672 TRP A CA 1
ATOM 5059 C C . TRP A 1 672 ? 26.757 17.069 -22.246 1.00 94.75 672 TRP A C 1
ATOM 5061 O O . TRP A 1 672 ? 26.991 17.783 -23.222 1.00 94.75 672 TRP A O 1
ATOM 5071 N N . ARG A 1 673 ? 25.908 16.036 -22.315 1.00 92.44 673 ARG A N 1
ATOM 5072 C CA . ARG A 1 673 ? 25.195 15.670 -23.550 1.00 92.44 673 ARG A CA 1
ATOM 5073 C C . ARG A 1 673 ? 23.966 16.549 -23.783 1.00 92.44 673 ARG A C 1
ATOM 5075 O O . ARG A 1 673 ? 23.581 16.763 -24.935 1.00 92.44 673 ARG A O 1
ATOM 5082 N N . GLY A 1 674 ? 23.389 17.094 -22.712 1.00 88.19 674 GLY A N 1
ATOM 5083 C CA . GLY A 1 674 ? 22.306 18.071 -22.753 1.00 88.19 674 GLY A CA 1
ATOM 5084 C C . GLY A 1 674 ? 21.060 17.581 -23.496 1.00 88.19 674 GLY A C 1
ATOM 5085 O O . GLY A 1 674 ? 20.815 16.382 -23.650 1.00 88.19 674 GLY A O 1
ATOM 5086 N N . ALA A 1 675 ? 20.303 18.543 -24.030 1.00 87.38 675 ALA A N 1
ATOM 5087 C CA . ALA A 1 675 ? 19.059 18.312 -24.769 1.00 87.38 675 ALA A CA 1
ATOM 5088 C C . ALA A 1 675 ? 19.230 17.527 -26.086 1.00 87.38 675 ALA A C 1
ATOM 5090 O O . ALA A 1 675 ? 18.242 17.204 -26.738 1.00 87.38 675 ALA A O 1
ATOM 5091 N N . ARG A 1 676 ? 20.471 17.217 -26.496 1.00 87.81 676 ARG A N 1
ATOM 5092 C CA . ARG A 1 676 ? 20.741 16.401 -27.691 1.00 87.81 676 ARG A CA 1
ATOM 5093 C C . ARG A 1 676 ? 20.364 14.937 -27.486 1.00 87.81 676 ARG A C 1
ATOM 5095 O O . ARG A 1 676 ? 20.086 14.250 -28.460 1.00 87.81 676 ARG A O 1
ATOM 5102 N N . VAL A 1 677 ? 20.421 14.463 -26.242 1.00 88.00 677 VAL A N 1
ATOM 5103 C CA . VAL A 1 677 ? 20.195 13.052 -25.901 1.00 88.00 677 VAL A CA 1
ATOM 5104 C C . VAL A 1 677 ? 19.118 12.891 -24.837 1.00 88.00 677 VAL A C 1
ATOM 5106 O O . VAL A 1 677 ? 18.342 11.944 -24.923 1.00 88.00 677 VAL A O 1
ATOM 5109 N N . PHE A 1 678 ? 19.062 13.800 -23.861 1.00 92.75 678 PHE A N 1
ATOM 5110 C CA . PHE A 1 678 ? 18.197 13.657 -22.694 1.00 92.75 678 PHE A CA 1
ATOM 5111 C C . PHE A 1 678 ? 17.253 14.842 -22.524 1.00 92.75 678 PHE A C 1
ATOM 5113 O O . PHE A 1 678 ? 17.602 15.993 -22.794 1.00 92.75 678 PHE A O 1
ATOM 5120 N N . ASN A 1 679 ? 16.096 14.584 -21.932 1.00 92.06 679 ASN A N 1
ATOM 5121 C CA . ASN A 1 679 ? 15.295 15.603 -21.274 1.00 92.06 679 ASN A CA 1
ATOM 5122 C C . ASN A 1 679 ? 16.026 16.101 -20.014 1.00 92.06 679 ASN A C 1
ATOM 5124 O O . ASN A 1 679 ? 15.979 15.473 -18.956 1.00 92.06 679 ASN A O 1
ATOM 5128 N N . VAL A 1 680 ? 16.728 17.231 -20.131 1.00 92.94 680 VAL A N 1
ATOM 5129 C CA . VAL A 1 680 ? 17.630 17.745 -19.083 1.00 92.94 680 VAL A CA 1
ATOM 5130 C C . VAL A 1 680 ? 16.931 17.960 -17.731 1.00 92.94 680 VAL A C 1
ATOM 5132 O O . VAL A 1 680 ? 17.494 17.517 -16.731 1.00 92.94 680 VAL A O 1
ATOM 5135 N N . PRO A 1 681 ? 15.721 18.556 -17.639 1.00 93.69 681 PRO A N 1
ATOM 5136 C CA . PRO A 1 681 ? 14.989 18.631 -16.373 1.00 93.69 681 PRO A CA 1
ATOM 5137 C C . PRO A 1 681 ? 14.741 17.274 -15.706 1.00 93.69 681 PRO A C 1
ATOM 5139 O O . PRO A 1 681 ? 14.958 17.145 -14.502 1.00 93.69 681 PRO A O 1
ATOM 5142 N N . ALA A 1 682 ? 14.323 16.258 -16.468 1.00 91.69 682 ALA A N 1
ATOM 5143 C CA . ALA A 1 682 ? 14.100 14.917 -15.929 1.00 91.69 682 ALA A CA 1
ATOM 5144 C C . ALA A 1 682 ? 15.429 14.255 -15.532 1.00 91.69 682 ALA A C 1
ATOM 5146 O O . ALA A 1 682 ? 15.567 13.763 -14.414 1.00 91.69 682 ALA A O 1
ATOM 5147 N N . MET A 1 683 ? 16.435 14.318 -16.405 1.00 95.00 683 MET A N 1
ATOM 5148 C CA . MET A 1 683 ? 17.758 13.740 -16.180 1.00 95.00 683 MET A CA 1
ATOM 5149 C C . MET A 1 683 ? 18.452 14.368 -14.970 1.00 95.00 683 MET A C 1
ATOM 5151 O O . MET A 1 683 ? 18.775 13.680 -14.012 1.00 95.00 683 MET A O 1
ATOM 5155 N N . VAL A 1 684 ? 18.649 15.682 -14.956 1.00 96.12 684 VAL A N 1
ATOM 5156 C CA . VAL A 1 684 ? 19.375 16.351 -13.870 1.00 96.12 684 VAL A CA 1
ATOM 5157 C C . VAL A 1 684 ? 18.509 16.432 -12.616 1.00 96.12 684 VAL A C 1
ATOM 5159 O O . VAL A 1 684 ? 18.945 16.024 -11.543 1.00 96.12 684 VAL A O 1
ATOM 5162 N N . GLY A 1 685 ? 17.266 16.907 -12.733 1.00 94.81 685 GLY A N 1
ATOM 5163 C CA . GLY A 1 685 ? 16.378 17.094 -11.584 1.00 94.81 685 GLY A CA 1
ATOM 5164 C C . GLY A 1 685 ? 16.005 15.779 -10.899 1.00 94.81 685 GLY A C 1
ATOM 5165 O O . GLY A 1 685 ? 16.081 15.683 -9.673 1.00 94.81 685 GLY A O 1
ATOM 5166 N N . GLY A 1 686 ? 15.665 14.750 -11.681 1.00 94.50 686 GLY A N 1
ATOM 5167 C CA . GLY A 1 686 ? 15.312 13.427 -11.165 1.00 94.50 686 GLY A CA 1
ATOM 5168 C C . GLY A 1 686 ? 16.475 12.751 -10.439 1.00 94.50 686 GLY A C 1
ATOM 5169 O O . GLY A 1 686 ? 16.309 12.323 -9.297 1.00 94.50 686 GLY A O 1
ATOM 5170 N N . HIS A 1 687 ? 17.672 12.736 -11.036 1.00 97.88 687 HIS A N 1
ATOM 5171 C CA . HIS A 1 687 ? 18.844 12.122 -10.402 1.00 97.88 687 HIS A CA 1
ATOM 5172 C C . HIS A 1 687 ? 19.364 12.945 -9.207 1.00 97.88 687 HIS A C 1
ATOM 5174 O O . HIS A 1 687 ? 19.832 12.359 -8.232 1.00 97.88 687 HIS A O 1
ATOM 5180 N N . CYS A 1 688 ? 19.222 14.279 -9.204 1.00 97.25 688 CYS A N 1
ATOM 5181 C CA . CYS A 1 688 ? 19.485 15.106 -8.017 1.00 97.25 688 CYS A CA 1
ATOM 5182 C C . CYS A 1 688 ? 18.541 14.755 -6.856 1.00 97.25 688 CYS A C 1
ATOM 5184 O O . CYS A 1 688 ? 18.990 14.604 -5.717 1.00 97.25 688 CYS A O 1
ATOM 5186 N N . ALA A 1 689 ? 17.243 14.588 -7.132 1.00 95.81 689 ALA A N 1
ATOM 5187 C CA . ALA A 1 689 ? 16.264 14.189 -6.123 1.00 95.81 689 ALA A CA 1
ATOM 5188 C C . ALA A 1 689 ? 16.551 12.778 -5.578 1.00 95.81 689 ALA A C 1
ATOM 5190 O O . ALA A 1 689 ? 16.527 12.566 -4.362 1.00 95.81 689 ALA A O 1
ATOM 5191 N N . ALA A 1 690 ? 16.890 11.830 -6.456 1.00 97.06 690 ALA A N 1
ATOM 5192 C CA . ALA A 1 690 ? 17.276 10.472 -6.078 1.00 97.06 690 ALA A CA 1
ATOM 5193 C C . ALA A 1 690 ? 18.559 10.443 -5.227 1.00 97.06 690 ALA A C 1
ATOM 5195 O O . ALA A 1 690 ? 18.615 9.754 -4.204 1.00 97.06 690 ALA A O 1
ATOM 5196 N N . LEU A 1 691 ? 19.567 11.248 -5.583 1.00 97.81 691 LEU A N 1
ATOM 5197 C CA . LEU A 1 691 ? 20.794 11.406 -4.803 1.00 97.81 691 LEU A CA 1
ATOM 5198 C C . LEU A 1 691 ? 20.511 11.990 -3.413 1.00 97.81 691 LEU A C 1
ATOM 5200 O O . LEU A 1 691 ? 20.992 11.456 -2.411 1.00 97.81 691 LEU A O 1
ATOM 5204 N N . ALA A 1 692 ? 19.690 13.040 -3.326 1.00 95.75 692 ALA A N 1
ATOM 5205 C CA . ALA A 1 692 ? 19.282 13.616 -2.047 1.00 95.75 692 ALA A CA 1
ATOM 5206 C C . ALA A 1 692 ? 18.547 12.584 -1.173 1.00 95.75 692 ALA A C 1
ATOM 5208 O O . ALA A 1 692 ? 18.833 12.456 0.021 1.00 95.75 692 ALA A O 1
ATOM 5209 N N . TYR A 1 693 ? 17.659 11.784 -1.773 1.00 96.88 693 TYR A N 1
ATOM 5210 C CA . TYR A 1 693 ? 16.965 10.699 -1.083 1.00 96.88 693 TYR A CA 1
ATOM 5211 C C . TYR A 1 693 ? 17.922 9.600 -0.597 1.00 96.88 693 TYR A C 1
ATOM 5213 O O . TYR A 1 693 ? 17.780 9.118 0.530 1.00 96.88 693 TYR A O 1
ATOM 5221 N N . LEU A 1 694 ? 18.931 9.226 -1.392 1.00 96.50 694 LEU A N 1
ATOM 5222 C CA . LEU A 1 694 ? 19.971 8.276 -0.988 1.00 96.50 694 LEU A CA 1
ATOM 5223 C C . LEU A 1 694 ? 20.764 8.794 0.221 1.00 96.50 694 LEU A C 1
ATOM 5225 O O . LEU A 1 694 ? 20.932 8.062 1.202 1.00 96.50 694 LEU A O 1
ATOM 5229 N N . ILE A 1 695 ? 21.213 10.053 0.175 1.00 94.81 695 ILE A N 1
ATOM 5230 C CA . ILE A 1 695 ? 21.964 10.698 1.262 1.00 94.81 695 ILE A CA 1
ATOM 5231 C C . ILE A 1 695 ? 21.115 10.730 2.536 1.00 94.81 695 ILE A C 1
ATOM 5233 O O . ILE A 1 695 ? 21.566 10.286 3.594 1.00 94.81 695 ILE A O 1
ATOM 5237 N N . TRP A 1 696 ? 19.858 11.165 2.432 1.00 94.19 696 TRP A N 1
ATOM 5238 C CA . TRP A 1 696 ? 18.913 11.154 3.548 1.00 94.19 696 TRP A CA 1
ATOM 5239 C C . TRP A 1 696 ? 18.683 9.741 4.100 1.00 94.19 696 TRP A C 1
ATOM 5241 O O . TRP A 1 696 ? 18.699 9.528 5.316 1.00 94.19 696 TRP A O 1
ATOM 5251 N N . SER A 1 697 ? 18.510 8.748 3.224 1.00 91.81 697 SER A N 1
ATOM 5252 C CA . SER A 1 697 ? 18.303 7.351 3.607 1.00 91.81 697 SER A CA 1
ATOM 5253 C C . SER A 1 697 ? 19.497 6.810 4.397 1.00 91.81 697 SER A C 1
ATOM 5255 O O . SER A 1 697 ? 19.312 6.182 5.449 1.00 91.81 697 SER A O 1
ATOM 5257 N N . ARG A 1 698 ? 20.720 7.111 3.939 1.00 92.12 698 ARG A N 1
ATOM 5258 C CA . ARG A 1 698 ? 21.966 6.738 4.613 1.00 92.12 698 ARG A CA 1
ATOM 5259 C C . ARG A 1 698 ? 22.139 7.478 5.937 1.00 92.12 698 ARG A C 1
ATOM 5261 O O . ARG A 1 698 ? 22.509 6.837 6.922 1.00 92.12 698 ARG A O 1
ATOM 5268 N N . TRP A 1 699 ? 21.841 8.774 5.999 1.00 89.31 699 TRP A N 1
ATOM 5269 C CA . TRP A 1 699 ? 21.870 9.550 7.244 1.00 89.31 699 TRP A CA 1
ATOM 5270 C C . TRP A 1 699 ? 20.897 8.976 8.283 1.00 89.31 699 TRP A C 1
ATOM 5272 O O . TRP A 1 699 ? 21.264 8.743 9.438 1.00 89.31 699 TRP A O 1
ATOM 5282 N N . ARG A 1 700 ? 19.678 8.629 7.859 1.00 88.62 700 ARG A N 1
ATOM 5283 C CA . ARG A 1 700 ? 18.656 8.031 8.726 1.00 88.62 700 ARG A CA 1
ATOM 5284 C C . ARG A 1 700 ? 19.054 6.648 9.247 1.00 88.62 700 ARG A C 1
ATOM 5286 O O . ARG A 1 700 ? 18.643 6.283 10.346 1.00 88.62 700 ARG A O 1
ATOM 5293 N N . LEU A 1 701 ? 19.843 5.885 8.485 1.00 86.62 701 LEU A N 1
ATOM 5294 C CA . LEU A 1 701 ? 20.431 4.632 8.963 1.00 86.62 701 LEU A CA 1
ATOM 5295 C C . LEU A 1 701 ? 21.477 4.884 10.062 1.00 86.62 701 LEU A C 1
ATOM 5297 O O . LEU A 1 701 ? 21.464 4.169 11.058 1.00 86.62 701 LEU A O 1
ATOM 5301 N N . SER A 1 702 ? 22.334 5.909 9.940 1.00 83.56 702 SER A N 1
ATOM 5302 C CA . SER A 1 702 ? 23.325 6.230 10.991 1.00 83.56 702 SER A CA 1
ATOM 5303 C C . SER A 1 702 ? 22.708 6.675 12.313 1.00 83.56 702 SER A C 1
ATOM 5305 O O . SER A 1 702 ? 23.311 6.441 13.354 1.00 83.56 702 SER A O 1
ATOM 5307 N N . GLN A 1 703 ? 21.512 7.269 12.292 1.00 82.44 703 GLN A N 1
ATOM 5308 C CA . GLN A 1 703 ? 20.816 7.689 13.514 1.00 82.44 703 GLN A CA 1
ATOM 5309 C C . GLN A 1 703 ? 20.285 6.510 14.347 1.00 82.44 703 GLN A C 1
ATOM 5311 O O . GLN A 1 703 ? 19.959 6.674 15.518 1.00 82.44 703 GLN A O 1
ATOM 5316 N N . ARG A 1 704 ? 20.181 5.303 13.773 1.00 76.25 704 ARG A N 1
ATOM 5317 C CA . ARG A 1 704 ? 19.676 4.120 14.481 1.00 76.25 704 ARG A CA 1
ATOM 5318 C C . ARG A 1 704 ? 20.841 3.229 14.900 1.00 76.25 704 ARG A C 1
ATOM 5320 O O . ARG A 1 704 ? 21.604 2.743 14.064 1.00 76.25 704 ARG A O 1
ATOM 5327 N N . ARG A 1 705 ? 20.988 2.985 16.207 1.00 57.94 705 ARG A N 1
ATOM 5328 C CA . ARG A 1 705 ? 22.050 2.139 16.782 1.00 57.94 705 ARG A CA 1
ATOM 5329 C C . ARG A 1 705 ? 21.832 0.654 16.443 1.00 57.94 705 ARG A C 1
ATOM 5331 O O . ARG A 1 705 ? 21.400 -0.118 17.279 1.00 57.94 705 ARG A O 1
ATOM 5338 N N . GLY A 1 706 ? 22.163 0.254 15.213 1.00 58.31 706 GLY A N 1
ATOM 5339 C CA . GLY A 1 706 ? 22.206 -1.157 14.791 1.00 58.31 706 GLY A CA 1
ATOM 5340 C C . GLY A 1 706 ? 20.912 -1.719 14.190 1.00 58.31 706 GLY A C 1
ATOM 5341 O O . GLY A 1 706 ? 20.928 -2.835 13.683 1.00 58.31 706 GLY A O 1
ATOM 5342 N N . GLU A 1 707 ? 19.824 -0.944 14.163 1.00 63.12 707 GLU A N 1
ATOM 5343 C CA . GLU A 1 707 ? 18.526 -1.381 13.637 1.00 63.12 707 GLU A CA 1
ATOM 5344 C C . GLU A 1 707 ? 18.101 -0.619 12.375 1.00 63.12 707 GLU A C 1
ATOM 5346 O O . GLU A 1 707 ? 17.988 0.608 12.361 1.00 63.12 707 GLU A O 1
ATOM 5351 N N . GLY A 1 708 ? 17.734 -1.347 11.317 1.00 77.56 708 GLY A N 1
ATOM 5352 C CA . GLY A 1 708 ? 17.147 -0.759 10.106 1.00 77.56 708 GLY A CA 1
ATOM 5353 C C . GLY A 1 708 ? 17.856 -1.068 8.793 1.00 77.56 708 GLY A C 1
ATOM 5354 O O . GLY A 1 708 ? 17.555 -0.389 7.812 1.00 77.56 708 GLY A O 1
ATOM 5355 N N . ALA A 1 709 ? 18.735 -2.073 8.759 1.00 82.00 709 ALA A N 1
ATOM 5356 C CA . ALA A 1 709 ? 19.361 -2.564 7.532 1.00 82.00 709 ALA A CA 1
ATOM 5357 C C . ALA A 1 709 ? 18.305 -2.963 6.482 1.00 82.00 709 ALA A C 1
ATOM 5359 O O . ALA A 1 709 ? 18.358 -2.476 5.357 1.00 82.00 709 ALA A O 1
ATOM 5360 N N . ASP A 1 710 ? 17.265 -3.698 6.888 1.00 81.00 710 ASP A N 1
ATOM 5361 C CA . ASP A 1 710 ? 16.144 -4.093 6.021 1.00 81.00 710 ASP A CA 1
ATOM 5362 C C . ASP A 1 710 ? 15.423 -2.887 5.419 1.00 81.00 710 ASP A C 1
ATOM 5364 O O . ASP A 1 710 ? 15.098 -2.859 4.236 1.00 81.00 710 ASP A O 1
ATOM 5368 N N . ARG A 1 711 ? 15.196 -1.842 6.227 1.00 86.94 711 ARG A N 1
ATOM 5369 C CA . ARG A 1 711 ? 14.560 -0.607 5.750 1.00 86.94 711 ARG A CA 1
ATOM 5370 C C . ARG A 1 711 ? 15.461 0.141 4.779 1.00 86.94 711 ARG A C 1
ATOM 5372 O O . ARG A 1 711 ? 14.956 0.677 3.803 1.00 86.94 711 ARG A O 1
ATOM 5379 N N . PHE A 1 712 ? 16.765 0.204 5.043 1.00 90.12 712 PHE A N 1
ATOM 5380 C CA . PHE A 1 712 ? 17.714 0.816 4.116 1.00 90.12 712 PHE A CA 1
ATOM 5381 C C . PHE A 1 712 ? 17.741 0.053 2.789 1.00 90.12 712 PHE A C 1
ATOM 5383 O O . PHE A 1 712 ? 17.566 0.670 1.745 1.00 90.12 712 PHE A O 1
ATOM 5390 N N . TYR A 1 713 ? 17.832 -1.277 2.836 1.00 89.12 713 TYR A N 1
ATOM 5391 C CA . TYR A 1 713 ? 17.751 -2.146 1.664 1.00 89.12 713 TYR A CA 1
ATOM 5392 C C . TYR A 1 713 ? 16.457 -1.938 0.862 1.00 89.12 713 TYR A C 1
ATOM 5394 O O . TYR A 1 713 ? 16.500 -1.774 -0.355 1.00 89.12 713 TYR A O 1
ATOM 5402 N N . MET A 1 714 ? 15.301 -1.862 1.527 1.00 90.00 714 MET A N 1
ATOM 5403 C CA . MET A 1 714 ? 14.032 -1.603 0.836 1.00 90.00 714 MET A CA 1
ATOM 5404 C C . MET A 1 714 ? 13.970 -0.198 0.216 1.00 90.00 714 MET A C 1
ATOM 5406 O O . MET A 1 714 ? 13.416 -0.050 -0.865 1.00 90.00 714 MET A O 1
ATOM 5410 N N . ARG A 1 715 ? 14.614 0.817 0.807 1.00 92.38 715 ARG A N 1
ATOM 5411 C CA . ARG A 1 715 ? 14.737 2.147 0.176 1.00 92.38 715 ARG A CA 1
ATOM 5412 C C . ARG A 1 715 ? 15.650 2.150 -1.051 1.00 92.38 715 ARG A C 1
ATOM 5414 O O . ARG A 1 715 ? 15.438 2.947 -1.958 1.00 92.38 715 ARG A O 1
ATOM 5421 N N . ILE A 1 716 ? 16.654 1.269 -1.102 1.00 93.44 716 ILE A N 1
ATOM 5422 C CA . ILE A 1 716 ? 17.442 1.056 -2.327 1.00 93.44 716 ILE A CA 1
ATOM 5423 C C . ILE A 1 716 ? 16.551 0.480 -3.437 1.00 93.44 716 ILE A C 1
ATOM 5425 O O . ILE A 1 716 ? 16.682 0.884 -4.589 1.00 93.44 716 ILE A O 1
ATOM 5429 N N . TRP A 1 717 ? 15.595 -0.394 -3.103 1.00 92.38 717 TRP A N 1
ATOM 5430 C CA . TRP A 1 717 ? 14.571 -0.836 -4.057 1.00 92.38 717 TRP A CA 1
ATOM 5431 C C . TRP A 1 717 ? 13.623 0.286 -4.485 1.00 92.38 717 TRP A C 1
ATOM 5433 O O . TRP A 1 717 ? 13.283 0.350 -5.662 1.00 92.38 717 TRP A O 1
ATOM 5443 N N . ASP A 1 718 ? 13.222 1.175 -3.576 1.00 92.94 718 ASP A N 1
ATOM 5444 C CA . ASP A 1 718 ? 12.390 2.333 -3.930 1.00 92.94 718 ASP A CA 1
ATOM 5445 C C . ASP A 1 718 ? 13.092 3.221 -4.968 1.00 92.94 718 ASP A C 1
ATOM 5447 O O . ASP A 1 718 ? 12.491 3.578 -5.981 1.00 92.94 718 ASP A O 1
ATOM 5451 N N . LEU A 1 719 ? 14.388 3.486 -4.767 1.00 95.81 719 LEU A N 1
ATOM 5452 C CA . LEU A 1 719 ? 15.231 4.157 -5.757 1.00 95.81 719 LEU A CA 1
ATOM 5453 C C . LEU A 1 719 ? 15.296 3.360 -7.069 1.00 95.81 719 LEU A C 1
ATOM 5455 O O . LEU A 1 719 ? 15.056 3.923 -8.124 1.00 95.81 719 LEU A O 1
ATOM 5459 N N . PHE A 1 720 ? 15.515 2.042 -7.026 1.00 93.19 720 PHE A N 1
ATOM 5460 C CA . PHE A 1 720 ? 15.528 1.200 -8.233 1.00 93.19 720 PHE A CA 1
ATOM 5461 C C . PHE A 1 720 ? 14.233 1.316 -9.055 1.00 93.19 720 PHE A C 1
ATOM 5463 O O . PHE A 1 720 ? 14.287 1.360 -10.282 1.00 93.19 720 PHE A O 1
ATOM 5470 N N . TYR A 1 721 ? 13.063 1.362 -8.407 1.00 93.25 721 TYR A N 1
ATOM 5471 C CA . TYR A 1 721 ? 11.790 1.563 -9.108 1.00 93.25 721 TYR A CA 1
ATOM 5472 C C . TYR A 1 721 ? 11.667 2.975 -9.672 1.00 93.25 721 TYR A C 1
ATOM 5474 O O . TYR A 1 721 ? 11.167 3.142 -10.785 1.00 93.25 721 TYR A O 1
ATOM 5482 N N . PHE A 1 722 ? 12.117 3.972 -8.908 1.00 94.75 722 PHE A N 1
ATOM 5483 C CA . PHE A 1 722 ? 12.132 5.360 -9.341 1.00 94.75 722 PHE A CA 1
ATOM 5484 C C . PHE A 1 722 ? 12.972 5.542 -10.608 1.00 94.75 722 PHE A C 1
ATOM 5486 O O . PHE A 1 722 ? 12.492 6.183 -11.531 1.00 94.75 722 PHE A O 1
ATOM 5493 N N . GLU A 1 723 ? 14.143 4.912 -10.717 1.00 95.12 723 GLU A N 1
ATOM 5494 C CA . GLU A 1 723 ? 15.007 5.027 -11.902 1.00 95.12 723 GLU A CA 1
ATOM 5495 C C . GLU A 1 723 ? 14.331 4.531 -13.185 1.00 95.12 723 GLU A C 1
ATOM 5497 O O . GLU A 1 723 ? 14.350 5.212 -14.209 1.00 95.12 723 GLU A O 1
ATOM 5502 N N . TYR A 1 724 ? 13.645 3.386 -13.139 1.00 92.62 724 TYR A N 1
ATOM 5503 C CA . TYR A 1 724 ? 12.884 2.918 -14.302 1.00 92.62 724 TYR A CA 1
ATOM 5504 C C . TYR A 1 724 ? 11.640 3.760 -14.595 1.00 92.62 724 TYR A C 1
ATOM 5506 O O . TYR A 1 724 ? 11.219 3.845 -15.747 1.00 92.62 724 TYR A O 1
ATOM 5514 N N . ALA A 1 725 ? 11.031 4.375 -13.578 1.00 89.31 725 ALA A N 1
ATOM 5515 C CA . ALA A 1 725 ? 9.935 5.313 -13.795 1.00 89.31 725 ALA A CA 1
ATOM 5516 C C . ALA A 1 725 ? 10.445 6.617 -14.428 1.00 89.31 725 ALA A C 1
ATOM 5518 O O . ALA A 1 725 ? 9.838 7.113 -15.374 1.00 89.31 725 ALA A O 1
ATOM 5519 N N . LEU A 1 726 ? 11.578 7.135 -13.947 1.00 90.69 726 LEU A N 1
ATOM 5520 C CA . LEU A 1 726 ? 12.243 8.327 -14.461 1.00 90.69 726 LEU A CA 1
ATOM 5521 C C . LEU A 1 726 ? 12.689 8.129 -15.908 1.00 90.69 726 LEU A C 1
ATOM 5523 O O . LEU A 1 726 ? 12.527 9.035 -16.719 1.00 90.69 726 LEU A O 1
ATOM 5527 N N . TYR A 1 727 ? 13.168 6.930 -16.244 1.00 90.19 727 TYR A N 1
ATOM 5528 C CA . TYR A 1 727 ? 13.588 6.547 -17.589 1.00 90.19 727 TYR A CA 1
ATOM 5529 C C . TYR A 1 727 ? 12.547 6.825 -18.683 1.00 90.19 727 TYR A C 1
ATOM 5531 O O . TYR A 1 727 ? 12.916 7.162 -19.803 1.00 90.19 727 TYR A O 1
ATOM 5539 N N . LEU A 1 728 ? 11.250 6.749 -18.367 1.00 86.38 728 LEU A N 1
ATOM 5540 C CA . LEU A 1 728 ? 10.172 7.076 -19.312 1.00 86.38 728 LEU A CA 1
ATOM 5541 C C . LEU A 1 728 ? 10.168 8.548 -19.753 1.00 86.38 728 LEU A C 1
ATOM 5543 O O . LEU A 1 728 ? 9.521 8.892 -20.743 1.00 86.38 728 LEU A O 1
ATOM 5547 N N . PHE A 1 729 ? 10.844 9.406 -18.993 1.00 85.94 729 PHE A N 1
ATOM 5548 C CA . PHE A 1 729 ? 10.887 10.849 -19.179 1.00 85.94 729 PHE A CA 1
ATOM 5549 C C . PHE A 1 729 ? 12.269 11.362 -19.597 1.00 85.94 729 PHE A C 1
ATOM 5551 O O . PHE A 1 729 ? 12.375 12.565 -19.838 1.00 85.94 729 PHE A O 1
ATOM 5558 N N . LEU A 1 730 ? 13.286 10.489 -19.665 1.00 86.94 730 LEU A N 1
ATOM 5559 C CA . LEU A 1 730 ? 14.646 10.800 -20.126 1.00 86.94 730 LEU A CA 1
ATOM 5560 C C . LEU A 1 730 ? 14.705 10.915 -21.651 1.00 86.94 730 LEU A C 1
ATOM 5562 O O . LEU A 1 730 ? 15.308 11.914 -22.101 1.00 86.94 730 LEU A O 1
#

Secondary structure (DSSP, 8-state):
--PPPP---PPP---THHHHHHHHHHHTT------------------------------PPPPP----------------PPPTTSHHHHHHHHHHHHHHHHHHHHHHHHH-S--SPPP-S--TT-PPPS--SS--HHHHHHHHHHHHHHHHHHH--TTSPPPSEEEEET-TTSHHHHHHHHHSTT-EEEEEES-HHHHHHHHHHHHHTT-TTTEEEEE--TTS--GGGTT-EEEEEEES-GGG-S-HHHHHHHHHHHEEEEEEEEEEEEEEPPPPTT-SS--HHHHHHHHHHHHHHT-----BHHHHHHHHHHTT-EEEEEEE-HHHHTTHHHHHHHHHTSHHHHHHHHHTTHHHHHHHHHHHHHHHHHHTT-EEEEEEEEEPPP-----S--PPPSSS---SS--------TTTHHHHHHHHS--S-S--HHHHHHHHT-HHHHHHHHHHHHHHHHHHHHHTTSPPS-HHHHHHHHHHHHHHHHHHHHHHHHHHHHH-HHHHHHH-TTSTTTTTSS-HHHHHHHHHHHHHHHHHHHHHHS-HHHHHHHHHHHHHHHHTTSTTT-GGGSHHHHHHHHIIIIIIIHHHHHHHHHHHHTT------HHHHHHHHHHHHHHHHHHHHHHHHHHHHHHHTT---HHHHH-HHHHHHHHHHHHHHHHHHHHHHHHHHGGGTS-HIIIIIHHHHHHHHHHHHHHHHHTSSS--HHHHHHHHHHHHHHHHHHHTT-

Mean predicted aligned error: 19.45 Å

InterPro domains:
  IPR000537 UbiA prenyltransferase [PF01040] (478-717)
  IPR025774 Picrinine-N-methytransferase-like [PS51581] (82-386)
  IPR029063 S-adenosyl-L-methionine-dependent methyltransferase superfamily [G3DSA:3.40.50.150] (82-347)
  IPR029063 S-adenosyl-L-methionine-dependent methyltransferase superfamily [SSF53335] (98-386)
  IPR041698 Methyltransferase domain 25 [PF13649] (166-263)
  IPR044878 UbiA prenyltransferase superfamily [G3DSA:1.10.357.140] (442-600)